Protein AF-A0A5D0VYV2-F1 (afdb_monomer)

Nearest PDB structures (foldseek):
  2p0w-assembly2_B  TM=6.248E-01  e=1.454E+00  Homo sapiens
  3key-assembly1_A  TM=3.396E-01  e=3.785E+00  Saccharomyces cerevisiae
  3k10-assembly1_A  TM=4.026E-01  e=8.058E+00  Saccharomyces cerevisiae

Foldseek 3Di:
DDDDDDDDDDDLDWDWDQDDDDWRWIWTQANVRQIFIQTQQLQDGFGWRQADPPPDPCPDPVVVVVVVCCVQPVPPDPRTDGDGFDDDLVRLQVVLPPPDPRRSVRVNVVCPDPVNVVVVVVVVVVVVVVQPWFKDWDWDDFFADAPLLVVLLVDADWAFLVVVVVCQVPPPQHDPLNVPQWCVVVCSPPNDDGDTDHSVVSNVVGDPLQQDWIKIKIAGHGDDHQDDWDADWAFDDPQLCVQDDPFDRNKTFGTADLWLGWTKIWTWDQDPVGIDIFIATAGNRNHGLDDDPPRTDRDPSRSVVSSSVVSRVQSVVLVVVVPPVPVCQLPQQPSRFWIKMFTASSPNPQWPCDDPNHSTIRGQKIWIWGWFAFLQLFTEIEGLDIDGSLVVVCVVVVDDPPNDPPRSVSDPCNVNSLLLVLLVVLLVCLVVVGFKYWYDALVSVCVVPPPVRDPVNRCVRVPVNLVSNCVVCVVVVWDKDKTWTWTQDFNWDWDQDPVRFIFIATNVRHTPDPGHPDPSSVSSVCSNDPSTDTHDITIMTGDDNVSSVCCVPNNYHSHD

Sequence (560 aa):
MNNLLDPFFPSTLPGVIQVSVPVPAIAFVLSSGRTFGLTIVRARNRLLKVSNLLKVNIESPETKSLIEWIEIYPEEDPRVQYLFCGYSLNTTDQFCVGLPESDSEELQVLLSTEDLTALFTELETYRGNARESTFRILEVPMKWRSRLTEWAQSFKDKCPEDQFRNRMLKQPGLRKEECLWHDLVRWAFYGRPPGPVDPSQLNSEFRLRHVIPRLYRLVGSVSPDPGVLWRCNRGLRRGERRNLPKIGEDSRVVLQHPSLGFSVVRFSKNDLLGSSCGWIAIDNKGRPLSPGADITDDTIQDAAVRVLSSINRVVRSWALYSDSAQWAEYTLADSDERQEHLLVLDDFPHRFENNPHYEVNNVLLHVRTSIQYSRDGLRCLLVDELQSDWLQKRSDWGQTFRDGSDQLRSMPWFSDWYELGLKVVLQLAAKSQVDAIAIANSEIQKARYGCHFTDGGREFYDKLLPRKLAKLVKPWGLPETSLILALNDKSPMVLRTEKGLYEVLGPKGEVFLEACSSLLDAKKAIAASDLMRDGPEVPAFSITKEFKDEVASTGLMLFG

Solvent-accessible surface area (backbone atoms only — not comparable to full-atom values): 31920 Å² total; per-residue (Å²): 133,89,81,82,88,80,86,84,76,85,78,81,64,58,46,81,44,79,47,81,72,93,50,73,28,42,35,39,38,44,73,87,63,51,48,38,43,44,42,67,44,91,89,55,85,41,49,45,46,43,49,77,68,71,89,66,70,77,86,43,79,63,50,63,50,46,56,59,42,51,75,74,47,66,89,77,47,96,56,53,52,89,51,88,49,72,92,47,86,79,26,56,58,63,69,35,61,91,49,59,68,74,58,29,54,53,49,51,55,62,66,67,32,69,69,56,52,50,50,54,50,53,51,50,51,51,49,58,63,64,53,69,78,40,45,40,78,41,77,48,92,75,55,72,33,48,67,64,58,56,50,54,72,68,47,79,70,72,37,49,51,70,57,50,49,54,51,58,79,63,39,84,87,57,50,69,62,66,47,68,57,25,51,60,50,50,40,72,76,73,68,59,80,92,63,61,45,45,43,72,57,47,70,76,68,67,52,58,58,46,66,53,66,44,37,29,33,57,40,96,62,62,72,100,68,74,75,78,61,39,82,46,85,38,73,64,50,76,60,31,55,68,53,42,71,98,56,36,88,84,21,26,35,44,30,29,28,63,42,42,41,28,26,26,29,40,37,32,35,78,54,100,91,44,79,46,72,42,17,31,20,20,37,62,76,27,36,57,72,44,91,66,95,69,45,66,23,94,38,68,64,56,11,44,52,51,33,43,53,51,50,39,55,52,51,45,56,47,50,65,68,72,61,60,71,91,56,53,50,70,38,77,86,56,82,84,50,62,39,46,32,42,34,23,28,53,58,33,89,70,79,45,84,76,44,98,83,45,80,43,33,29,50,57,33,40,40,32,34,30,66,44,35,20,46,87,35,45,41,24,36,31,38,68,42,79,49,36,64,64,60,52,53,39,66,78,65,70,57,51,101,78,61,81,55,67,76,72,74,63,47,80,52,76,93,46,48,66,59,52,50,50,54,50,49,53,52,49,39,37,72,68,68,43,43,27,44,30,42,49,32,42,67,59,47,33,70,74,48,45,91,75,53,49,73,67,50,36,50,41,40,64,46,49,48,54,55,52,47,52,62,69,40,47,90,75,66,47,51,82,45,73,40,40,33,33,22,43,73,44,69,61,45,79,44,76,45,97,87,66,27,26,32,34,23,39,72,85,70,46,82,72,43,79,70,22,86,37,70,67,55,44,54,31,52,45,26,56,32,91,59,28,40,88,41,69,74,24,54,25,34,50,52,54,69,67,56,27,53,46,44,70,71,67,30,45,62,66,68,123

pLDDT: mean 71.86, std 18.66, range [25.36, 97.5]

Structure (mmCIF, N/CA/C/O backbone):
data_AF-A0A5D0VYV2-F1
#
_entry.id   AF-A0A5D0VYV2-F1
#
loop_
_atom_site.group_PDB
_atom_site.id
_atom_site.type_symbol
_atom_site.label_atom_id
_atom_site.label_alt_id
_atom_site.label_comp_id
_atom_site.label_asym_id
_atom_site.label_entity_id
_atom_site.label_seq_id
_atom_site.pdbx_PDB_ins_code
_atom_site.Cartn_x
_atom_site.Cartn_y
_atom_site.Cartn_z
_atom_site.occupancy
_atom_site.B_iso_or_equiv
_atom_site.auth_seq_id
_atom_site.auth_comp_id
_atom_site.auth_asym_id
_atom_site.auth_atom_id
_atom_site.pdbx_PDB_model_num
ATOM 1 N N . MET A 1 1 ? 69.791 -22.211 1.589 1.00 31.53 1 MET A N 1
ATOM 2 C CA . MET A 1 1 ? 70.490 -23.023 0.571 1.00 31.53 1 MET A CA 1
ATOM 3 C C . MET A 1 1 ? 69.998 -24.451 0.705 1.00 31.53 1 MET A C 1
ATOM 5 O O . MET A 1 1 ? 70.159 -24.986 1.792 1.00 31.53 1 MET A O 1
ATOM 9 N N . ASN A 1 2 ? 69.456 -25.000 -0.392 1.00 28.66 2 ASN A N 1
ATOM 10 C CA . ASN A 1 2 ? 69.190 -26.425 -0.678 1.00 28.66 2 ASN A CA 1
ATOM 11 C C . ASN A 1 2 ? 68.074 -27.090 0.159 1.00 28.66 2 ASN A C 1
ATOM 13 O O . ASN A 1 2 ? 68.036 -26.912 1.365 1.00 28.66 2 ASN A O 1
ATOM 17 N N . ASN A 1 3 ? 67.146 -27.898 -0.361 1.00 30.12 3 ASN A N 1
ATOM 18 C CA . ASN A 1 3 ? 66.880 -28.463 -1.692 1.00 30.12 3 ASN A CA 1
ATOM 19 C C . ASN A 1 3 ? 65.413 -28.967 -1.670 1.00 30.12 3 ASN A C 1
ATOM 21 O O . ASN A 1 3 ? 64.975 -29.485 -0.651 1.00 30.12 3 ASN A O 1
ATOM 25 N N . LEU A 1 4 ? 64.598 -28.605 -2.665 1.00 28.80 4 LEU A N 1
ATOM 26 C CA . LEU A 1 4 ? 64.102 -29.470 -3.756 1.00 28.80 4 LEU A CA 1
ATOM 27 C C . LEU A 1 4 ? 62.985 -30.457 -3.365 1.00 28.80 4 LEU A C 1
ATOM 29 O O . LEU A 1 4 ? 63.236 -31.496 -2.773 1.00 28.80 4 LEU A O 1
ATOM 33 N N . LEU A 1 5 ? 61.770 -30.073 -3.776 1.00 30.36 5 LEU A N 1
ATOM 34 C CA . LEU A 1 5 ? 60.807 -30.841 -4.579 1.00 30.36 5 LEU A CA 1
ATOM 35 C C . LEU A 1 5 ? 60.793 -32.367 -4.398 1.00 30.36 5 LEU A C 1
ATOM 37 O O . LEU A 1 5 ? 61.654 -33.062 -4.932 1.00 30.36 5 LEU A O 1
ATOM 41 N N . ASP A 1 6 ? 59.696 -32.853 -3.818 1.00 25.36 6 ASP A N 1
ATOM 42 C CA . ASP A 1 6 ? 59.110 -34.151 -4.158 1.00 25.36 6 ASP A CA 1
ATOM 43 C C . ASP A 1 6 ? 57.705 -33.878 -4.746 1.00 25.36 6 ASP A C 1
ATOM 45 O O . ASP A 1 6 ? 56.951 -33.091 -4.156 1.00 25.36 6 ASP A O 1
ATOM 49 N N . PRO A 1 7 ? 57.350 -34.404 -5.934 1.00 32.38 7 PRO A N 1
ATOM 50 C CA . PRO A 1 7 ? 56.085 -34.112 -6.591 1.00 32.38 7 PRO A CA 1
ATOM 51 C C . PRO A 1 7 ? 54.990 -35.005 -5.998 1.00 32.38 7 PRO A C 1
ATOM 53 O O . PRO A 1 7 ? 55.045 -36.230 -6.099 1.00 32.38 7 PRO A O 1
ATOM 56 N N . PHE A 1 8 ? 53.970 -34.397 -5.392 1.00 29.67 8 PHE A N 1
ATOM 57 C CA . PHE A 1 8 ? 52.781 -35.121 -4.949 1.00 29.67 8 PHE A CA 1
ATOM 58 C C . PHE A 1 8 ? 52.079 -35.769 -6.153 1.00 29.67 8 PHE A C 1
ATOM 60 O O . PHE A 1 8 ? 51.610 -35.092 -7.067 1.00 29.67 8 PHE A O 1
ATOM 67 N N . PHE A 1 9 ? 52.012 -37.101 -6.141 1.00 28.08 9 PHE A N 1
ATOM 68 C CA . PHE A 1 9 ? 51.115 -37.881 -6.989 1.00 28.08 9 PHE A CA 1
ATOM 69 C C . PHE A 1 9 ? 49.644 -37.548 -6.657 1.00 28.08 9 PHE A C 1
ATOM 71 O O . PHE A 1 9 ? 49.323 -37.322 -5.488 1.00 28.08 9 PHE A O 1
ATOM 78 N N . PRO A 1 10 ? 48.728 -37.554 -7.644 1.00 34.84 10 PRO A N 1
ATOM 79 C CA . PRO A 1 10 ? 47.326 -37.210 -7.432 1.00 34.84 10 PRO A CA 1
ATOM 80 C C . PRO A 1 10 ? 46.596 -38.365 -6.735 1.00 34.84 10 PRO A C 1
ATOM 82 O O . PRO A 1 10 ? 46.502 -39.466 -7.282 1.00 34.84 10 PRO A O 1
ATOM 85 N N . SER A 1 11 ? 46.047 -38.134 -5.541 1.00 34.50 11 SER A N 1
ATOM 86 C CA . SER A 1 11 ? 45.147 -39.099 -4.909 1.00 34.50 11 SER A CA 1
ATOM 87 C C . SER A 1 11 ? 43.790 -39.074 -5.613 1.00 34.50 11 SER A C 1
ATOM 89 O O . SER A 1 11 ? 43.046 -38.104 -5.523 1.00 34.50 11 SER A O 1
ATOM 91 N N . THR A 1 12 ? 43.452 -40.172 -6.278 1.00 39.56 12 THR A N 1
ATOM 92 C CA . THR A 1 12 ? 42.123 -40.517 -6.808 1.00 39.56 12 THR A CA 1
ATOM 93 C C . THR A 1 12 ? 41.178 -41.039 -5.714 1.00 39.56 12 THR A C 1
ATOM 95 O O . THR A 1 12 ? 40.259 -41.799 -6.001 1.00 39.56 12 THR A O 1
ATOM 98 N N . LEU A 1 13 ? 41.421 -40.676 -4.451 1.00 43.75 13 LEU A N 1
ATOM 99 C CA . LEU A 1 13 ? 40.636 -41.151 -3.315 1.00 43.75 13 LEU A CA 1
ATOM 100 C C . LEU A 1 13 ? 39.403 -40.265 -3.100 1.00 43.75 13 LEU A C 1
ATOM 102 O O . LEU A 1 13 ? 39.507 -39.044 -3.252 1.00 43.75 13 LEU A O 1
ATOM 106 N N . PRO A 1 14 ? 38.257 -40.856 -2.724 1.00 46.97 14 PRO A N 1
ATOM 107 C CA . PRO A 1 14 ? 37.081 -40.092 -2.352 1.00 46.97 14 PRO A CA 1
ATOM 108 C C . PRO A 1 14 ? 37.373 -39.236 -1.124 1.00 46.97 14 PRO A C 1
ATOM 110 O O . PRO A 1 14 ? 38.057 -39.667 -0.192 1.00 46.97 14 PRO A O 1
ATOM 113 N N . GLY A 1 15 ? 36.875 -38.005 -1.126 1.00 52.53 15 GLY A N 1
ATOM 114 C CA . GLY A 1 15 ? 37.227 -37.049 -0.088 1.00 52.53 15 GLY A CA 1
ATOM 115 C C . GLY A 1 15 ? 36.347 -35.811 -0.071 1.00 52.53 15 GLY A C 1
ATOM 116 O O . GLY A 1 15 ? 35.758 -35.411 -1.079 1.00 52.53 15 GLY A O 1
ATOM 117 N N . VAL A 1 16 ? 36.276 -35.208 1.113 1.00 48.22 16 VAL A N 1
ATOM 118 C CA . VAL A 1 16 ? 35.660 -33.903 1.344 1.00 48.22 16 VAL A CA 1
ATOM 119 C C . VAL A 1 16 ? 36.715 -32.842 1.061 1.00 48.22 16 VAL A C 1
ATOM 121 O O . VAL A 1 16 ? 37.723 -32.762 1.759 1.00 48.22 16 VAL A O 1
ATOM 124 N N . ILE A 1 17 ? 36.492 -32.020 0.038 1.00 55.75 17 ILE A N 1
ATOM 125 C CA . ILE A 1 17 ? 37.336 -30.858 -0.229 1.00 55.75 17 ILE A CA 1
ATOM 126 C C . ILE A 1 17 ? 36.609 -29.641 0.331 1.00 55.75 17 ILE A C 1
ATOM 128 O O . ILE A 1 17 ? 35.606 -29.179 -0.223 1.00 55.75 17 ILE A O 1
ATOM 132 N N . GLN A 1 18 ? 37.114 -29.124 1.450 1.00 46.44 18 GLN A N 1
ATOM 133 C CA . GLN A 1 18 ? 36.664 -27.846 1.981 1.00 46.44 18 GLN A CA 1
ATOM 134 C C . GLN A 1 18 ? 37.231 -26.733 1.099 1.00 46.44 18 GLN A C 1
ATOM 136 O O . GLN A 1 18 ? 38.437 -26.485 1.088 1.00 46.44 18 GLN A O 1
ATOM 141 N N . VAL A 1 19 ? 36.363 -26.062 0.344 1.00 44.22 19 VAL A N 1
ATOM 142 C CA . VAL A 1 19 ? 36.760 -24.905 -0.458 1.00 44.22 19 VAL A CA 1
ATOM 143 C C . VAL A 1 19 ? 36.595 -23.677 0.430 1.00 44.22 19 VAL A C 1
ATOM 145 O O . VAL A 1 19 ? 35.484 -23.306 0.810 1.00 44.22 19 VAL A O 1
ATOM 148 N N . SER A 1 20 ? 37.707 -23.087 0.855 1.00 34.34 20 SER A N 1
ATOM 149 C CA . SER A 1 20 ? 37.692 -21.930 1.744 1.00 34.34 20 SER A CA 1
ATOM 150 C C . SER A 1 20 ? 37.256 -20.657 1.007 1.00 34.34 20 SER A C 1
ATOM 152 O O . SER A 1 20 ? 37.864 -20.286 0.012 1.00 34.34 20 SER A O 1
ATOM 154 N N . VAL A 1 21 ? 36.227 -20.008 1.578 1.00 34.28 21 VAL A N 1
ATOM 155 C CA . VAL A 1 21 ? 35.819 -18.579 1.537 1.00 34.28 21 VAL A CA 1
ATOM 156 C C . VAL A 1 21 ? 35.650 -17.943 0.133 1.00 34.28 21 VAL A C 1
ATOM 158 O O . VAL A 1 21 ? 36.576 -17.970 -0.673 1.00 34.28 21 VAL A O 1
ATOM 161 N N . PRO A 1 22 ? 34.488 -17.312 -0.171 1.00 35.62 22 PRO A N 1
ATOM 162 C CA . PRO A 1 22 ? 33.570 -16.660 0.778 1.00 35.62 22 PRO A CA 1
ATOM 163 C C . PRO A 1 22 ? 32.192 -17.296 0.956 1.00 35.62 22 PRO A C 1
ATOM 165 O O . PRO A 1 22 ? 31.414 -16.836 1.789 1.00 35.62 22 PRO A O 1
ATOM 168 N N . VAL A 1 23 ? 31.905 -18.413 0.293 1.00 45.53 23 VAL A N 1
ATOM 169 C CA . VAL A 1 23 ? 30.772 -19.270 0.661 1.00 45.53 23 VAL A CA 1
ATOM 170 C C . VAL A 1 23 ? 31.350 -20.584 1.176 1.00 45.53 23 VAL A C 1
ATOM 172 O O . VAL A 1 23 ? 32.212 -21.132 0.492 1.00 45.53 23 VAL A O 1
ATOM 175 N N . PRO A 1 24 ? 30.934 -21.106 2.349 1.00 49.31 24 PRO A N 1
ATOM 176 C CA . PRO A 1 24 ? 31.270 -22.470 2.725 1.00 49.31 24 PRO A CA 1
ATOM 177 C C . PRO A 1 24 ? 30.643 -23.392 1.682 1.00 49.31 24 PRO A C 1
ATOM 179 O O . PRO A 1 24 ? 29.439 -23.659 1.694 1.00 49.31 24 PRO A O 1
ATOM 182 N N . ALA A 1 25 ? 31.472 -23.782 0.721 1.00 52.91 25 ALA A N 1
ATOM 183 C CA . ALA A 1 25 ? 31.146 -24.753 -0.287 1.00 52.91 25 ALA A CA 1
ATOM 184 C C . ALA A 1 25 ? 31.952 -26.008 0.018 1.00 52.91 25 ALA A C 1
ATOM 186 O O . ALA A 1 25 ? 33.170 -25.961 0.208 1.00 52.91 25 ALA A O 1
ATOM 187 N N . ILE A 1 26 ? 31.254 -27.130 0.092 1.00 58.12 26 ILE A N 1
ATOM 188 C CA . ILE A 1 26 ? 31.878 -28.428 0.276 1.00 58.12 26 ILE A CA 1
ATOM 189 C C . ILE A 1 26 ? 31.728 -29.166 -1.037 1.00 58.12 26 ILE A C 1
ATOM 191 O O . ILE A 1 26 ? 30.613 -29.421 -1.494 1.00 58.12 26 ILE A O 1
ATOM 195 N N . ALA A 1 27 ? 32.862 -29.461 -1.661 1.00 64.31 27 ALA A N 1
ATOM 196 C CA . ALA A 1 27 ? 32.891 -30.328 -2.816 1.00 64.31 27 ALA A CA 1
ATOM 197 C C . ALA A 1 27 ? 33.151 -31.761 -2.346 1.00 64.31 27 ALA A C 1
ATOM 199 O O . ALA A 1 27 ? 34.124 -32.026 -1.641 1.00 64.31 27 ALA A O 1
AT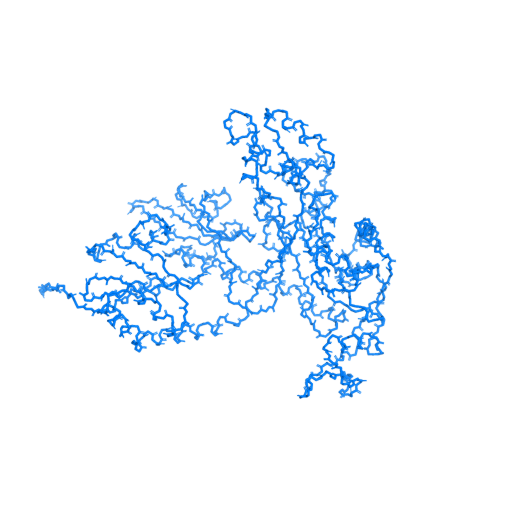OM 200 N N . PHE A 1 28 ? 32.289 -32.685 -2.749 1.00 69.06 28 PHE A N 1
ATOM 201 C CA . PHE A 1 28 ? 32.508 -34.115 -2.596 1.00 69.06 28 PHE A CA 1
ATOM 202 C C . PHE A 1 28 ? 33.021 -34.650 -3.919 1.00 69.06 28 PHE A C 1
ATOM 204 O O . PHE A 1 28 ? 32.398 -34.422 -4.957 1.00 69.06 28 PHE A O 1
ATOM 211 N N . VAL A 1 29 ? 34.141 -35.360 -3.890 1.00 72.25 29 VAL A N 1
ATOM 212 C CA . VAL A 1 29 ? 34.603 -36.150 -5.032 1.00 72.25 29 VAL A CA 1
ATOM 213 C C . VAL A 1 29 ? 34.360 -37.606 -4.675 1.00 72.25 29 VAL A C 1
ATOM 215 O O . VAL A 1 29 ? 34.912 -38.092 -3.692 1.00 72.25 29 VAL A O 1
ATOM 218 N N . LEU A 1 30 ? 33.497 -38.273 -5.436 1.00 75.62 30 LEU A N 1
ATOM 219 C CA . LEU A 1 30 ? 33.227 -39.699 -5.278 1.00 75.62 30 LEU A CA 1
ATOM 220 C C . LEU A 1 30 ? 34.307 -40.528 -5.975 1.00 75.62 30 LEU A C 1
ATOM 222 O O . LEU A 1 30 ? 34.957 -40.054 -6.913 1.00 75.62 30 LEU A O 1
ATOM 226 N N . SER A 1 31 ? 34.446 -41.795 -5.587 1.00 77.12 31 SER A N 1
ATOM 227 C CA . SER A 1 31 ? 35.383 -42.744 -6.205 1.00 77.12 31 SER A CA 1
ATOM 228 C C . SER A 1 31 ? 35.122 -42.933 -7.705 1.00 77.12 31 SER A C 1
ATOM 230 O O . SER A 1 31 ? 36.032 -43.236 -8.476 1.00 77.12 31 SER A O 1
ATOM 232 N N . SER A 1 32 ? 33.884 -42.700 -8.149 1.00 73.12 32 SER A N 1
ATOM 233 C CA . SER A 1 32 ? 33.488 -42.716 -9.563 1.00 73.12 32 SER A CA 1
ATOM 234 C C . SER A 1 32 ? 34.055 -41.547 -10.387 1.00 73.12 32 SER A C 1
ATOM 236 O O . SER A 1 32 ? 33.922 -41.529 -11.613 1.00 73.12 32 SER A O 1
ATOM 238 N N . GLY A 1 33 ? 34.665 -40.553 -9.735 1.00 68.50 33 GLY A N 1
ATOM 239 C CA . GLY A 1 33 ? 35.108 -39.298 -10.339 1.00 68.50 33 GLY A CA 1
ATOM 240 C C . GLY A 1 33 ? 33.989 -38.268 -10.516 1.00 68.50 33 GLY A C 1
ATOM 241 O O . GLY A 1 33 ? 34.235 -37.200 -11.078 1.00 68.50 33 GLY A O 1
ATOM 242 N N . ARG A 1 34 ? 32.762 -38.559 -10.055 1.00 71.69 34 ARG A N 1
ATOM 243 C CA . ARG A 1 34 ? 31.683 -37.565 -9.991 1.00 71.69 34 ARG A CA 1
ATOM 244 C C . ARG A 1 34 ? 31.945 -36.586 -8.855 1.00 71.69 34 ARG A C 1
ATOM 246 O O . ARG A 1 34 ? 32.340 -36.980 -7.761 1.00 71.69 34 ARG A O 1
ATOM 253 N N . THR A 1 35 ? 31.685 -35.313 -9.120 1.00 60.66 35 THR A N 1
ATOM 254 C CA . THR A 1 35 ? 31.836 -34.243 -8.139 1.00 60.66 35 THR A CA 1
ATOM 255 C C . THR A 1 35 ? 30.479 -33.661 -7.765 1.00 60.66 35 THR A C 1
ATOM 257 O O . THR A 1 35 ? 29.608 -33.483 -8.613 1.00 60.66 35 THR A O 1
ATOM 260 N N . PHE A 1 36 ? 30.286 -33.367 -6.484 1.00 64.25 36 PHE A N 1
ATOM 261 C CA . PHE A 1 36 ? 29.067 -32.763 -5.952 1.00 64.25 36 PHE A CA 1
ATOM 262 C C . PHE A 1 36 ? 29.440 -31.503 -5.194 1.00 64.25 36 PHE A C 1
ATOM 264 O O . PHE A 1 36 ? 30.346 -31.538 -4.375 1.00 64.25 36 PHE A O 1
ATOM 271 N N . GLY A 1 37 ? 28.749 -30.396 -5.457 1.00 61.75 37 GLY A N 1
ATOM 272 C CA . GLY A 1 37 ? 28.964 -29.141 -4.746 1.00 61.75 37 GLY A CA 1
ATOM 273 C C . GLY A 1 37 ? 27.807 -28.852 -3.801 1.00 61.75 37 GLY A C 1
ATOM 274 O O . GLY A 1 37 ? 26.695 -28.564 -4.240 1.00 61.75 37 GLY A O 1
ATOM 275 N N . LEU A 1 38 ? 28.064 -28.868 -2.500 1.00 59.09 38 LEU A N 1
ATOM 276 C CA . LEU A 1 38 ? 27.168 -28.273 -1.521 1.00 59.09 38 LEU A CA 1
ATOM 277 C C . LEU A 1 38 ? 27.563 -26.811 -1.363 1.00 59.09 38 LEU A C 1
ATOM 279 O O . LEU A 1 38 ? 28.637 -26.533 -0.853 1.00 59.09 38 LEU A O 1
ATOM 283 N N . THR A 1 39 ? 26.715 -25.879 -1.790 1.00 52.16 39 THR A N 1
ATOM 284 C CA . THR A 1 39 ? 26.928 -24.443 -1.562 1.00 52.16 39 THR A CA 1
ATOM 285 C C . THR A 1 39 ? 25.761 -23.859 -0.780 1.00 52.16 39 THR A C 1
ATOM 287 O O . THR A 1 39 ? 24.607 -24.239 -0.986 1.00 52.16 39 THR A O 1
ATOM 290 N N . ILE A 1 40 ? 26.043 -22.937 0.137 1.00 49.78 40 ILE A N 1
ATOM 291 C CA . ILE A 1 40 ? 25.017 -22.266 0.937 1.00 49.78 40 ILE A CA 1
ATOM 292 C C . ILE A 1 40 ? 24.760 -20.886 0.338 1.00 49.78 40 ILE A C 1
ATOM 294 O O . ILE A 1 40 ? 25.398 -19.895 0.687 1.00 49.78 40 ILE A O 1
ATOM 298 N N . VAL A 1 41 ? 23.771 -20.792 -0.551 1.00 45.91 41 VAL A N 1
ATOM 299 C CA . VAL A 1 41 ? 23.314 -19.490 -1.053 1.00 45.91 41 VAL A CA 1
ATOM 300 C C . VAL A 1 41 ? 22.321 -18.898 -0.052 1.00 45.91 41 VAL A C 1
ATOM 302 O O . VAL A 1 41 ? 21.156 -19.291 -0.011 1.00 45.91 41 VAL A O 1
ATOM 305 N N . ARG A 1 42 ? 22.771 -17.917 0.745 1.00 46.47 42 ARG A N 1
ATOM 306 C CA . ARG A 1 42 ? 21.977 -17.267 1.814 1.00 46.47 42 ARG A CA 1
ATOM 307 C C . ARG A 1 42 ? 20.621 -16.695 1.369 1.00 46.47 42 ARG A C 1
ATOM 309 O O . ARG A 1 42 ? 19.758 -16.509 2.215 1.00 46.47 42 ARG A O 1
ATOM 316 N N . ALA A 1 43 ? 20.412 -16.440 0.075 1.00 39.03 43 ALA A N 1
ATOM 317 C CA . ALA A 1 43 ? 19.147 -15.916 -0.450 1.00 39.03 43 ALA A CA 1
ATOM 318 C C . ALA A 1 43 ? 18.125 -17.004 -0.827 1.00 39.03 43 ALA A C 1
ATOM 320 O O . ALA A 1 43 ? 16.930 -16.734 -0.862 1.00 39.03 43 ALA A O 1
ATOM 321 N N . ARG A 1 44 ? 18.572 -18.229 -1.128 1.00 36.94 44 ARG A N 1
ATOM 322 C CA . ARG A 1 44 ? 17.729 -19.404 -1.392 1.00 36.94 44 ARG A CA 1
ATOM 323 C C . ARG A 1 44 ? 18.580 -20.638 -1.141 1.00 36.94 44 ARG A C 1
ATOM 325 O O . ARG A 1 44 ? 19.346 -21.038 -2.006 1.00 36.94 44 ARG A O 1
ATOM 332 N N . ASN A 1 45 ? 18.417 -21.211 0.040 1.00 43.12 45 ASN A N 1
ATOM 333 C CA . ASN A 1 45 ? 18.704 -22.599 0.393 1.00 43.12 45 ASN A CA 1
ATOM 334 C C . ASN A 1 45 ? 18.630 -23.556 -0.827 1.00 43.12 45 ASN A C 1
ATOM 336 O O . ASN A 1 45 ? 17.537 -23.983 -1.201 1.00 43.12 45 ASN A O 1
ATOM 340 N N . ARG A 1 46 ? 19.763 -23.846 -1.482 1.00 42.12 46 ARG A N 1
ATOM 341 C CA . ARG A 1 46 ? 19.853 -24.664 -2.706 1.00 42.12 46 ARG A CA 1
ATOM 342 C C . ARG A 1 46 ? 20.989 -25.673 -2.557 1.00 42.12 46 ARG A C 1
ATOM 344 O O . ARG A 1 46 ? 22.128 -25.260 -2.389 1.00 42.12 46 ARG A O 1
ATOM 351 N N . LEU A 1 47 ? 20.696 -26.967 -2.681 1.00 39.91 47 LEU A N 1
ATOM 352 C CA . LEU A 1 47 ? 21.712 -27.944 -3.080 1.00 39.91 47 LEU A CA 1
ATOM 353 C C . LEU A 1 47 ? 21.925 -27.831 -4.593 1.00 39.91 47 LEU A C 1
ATOM 355 O O . LEU A 1 47 ? 20.969 -27.631 -5.343 1.00 39.91 47 LEU A O 1
ATOM 359 N N . LEU A 1 48 ? 23.171 -27.946 -5.045 1.00 42.91 48 LEU A N 1
ATOM 360 C CA . LEU A 1 48 ? 23.531 -27.859 -6.456 1.00 42.91 48 LEU A CA 1
ATOM 361 C C . LEU A 1 48 ? 24.090 -29.216 -6.896 1.00 42.91 48 LEU A C 1
ATOM 363 O O . LEU A 1 48 ? 25.192 -29.611 -6.526 1.00 42.91 48 LEU A O 1
ATOM 367 N N . LYS A 1 49 ? 23.314 -29.964 -7.686 1.00 44.66 49 LYS A N 1
ATOM 368 C CA . LYS A 1 49 ? 23.789 -31.202 -8.312 1.00 44.66 49 LYS A CA 1
ATOM 369 C C . LYS A 1 49 ? 24.529 -30.843 -9.600 1.00 44.66 49 LYS A C 1
ATOM 371 O O . LYS A 1 49 ? 23.917 -30.597 -10.631 1.00 44.66 49 LYS A O 1
ATOM 376 N N . VAL A 1 50 ? 25.856 -30.804 -9.562 1.00 47.03 50 VAL A N 1
ATOM 377 C CA . VAL A 1 50 ? 26.659 -30.634 -10.783 1.00 47.03 50 VAL A CA 1
ATOM 378 C C . VAL A 1 50 ? 26.981 -32.016 -11.343 1.00 47.03 50 VAL A C 1
ATOM 380 O O . VAL A 1 50 ? 27.993 -32.622 -11.024 1.00 47.03 50 VAL A O 1
ATOM 383 N N . SER A 1 51 ? 26.089 -32.564 -12.162 1.00 43.81 51 SER A N 1
ATOM 384 C CA . SER A 1 51 ? 26.370 -33.801 -12.896 1.00 43.81 51 SER A CA 1
ATOM 385 C C . SER A 1 51 ? 27.345 -33.537 -14.054 1.00 43.81 51 SER A C 1
ATOM 387 O O . SER A 1 51 ? 27.189 -32.567 -14.776 1.00 43.81 51 SER A O 1
ATOM 389 N N . ASN A 1 52 ? 28.319 -34.424 -14.278 1.00 44.44 52 ASN A N 1
ATOM 390 C CA . ASN A 1 52 ? 29.226 -34.416 -15.441 1.00 44.44 52 ASN A CA 1
ATOM 391 C C . ASN A 1 52 ? 30.166 -33.202 -15.599 1.00 44.44 52 ASN A C 1
ATOM 393 O O . ASN A 1 52 ? 30.305 -32.653 -16.696 1.00 44.44 52 ASN A O 1
ATOM 397 N N . LEU A 1 53 ? 30.945 -32.874 -14.564 1.00 42.47 53 LEU A N 1
ATOM 398 C CA . LEU A 1 53 ? 32.248 -32.253 -14.817 1.00 42.47 53 LEU A CA 1
ATOM 399 C C . LEU A 1 53 ? 33.173 -33.307 -15.442 1.00 42.47 53 LEU A C 1
ATOM 401 O O . LEU A 1 53 ? 33.774 -34.123 -14.751 1.00 42.47 53 LEU A O 1
ATOM 405 N N . LEU A 1 54 ? 33.243 -33.329 -16.776 1.00 39.59 54 LEU A N 1
ATOM 406 C CA . LEU A 1 54 ? 34.280 -34.047 -17.525 1.00 39.59 54 LEU A CA 1
ATOM 407 C C . LEU A 1 54 ? 35.643 -33.715 -16.920 1.00 39.59 54 LEU A C 1
ATOM 409 O O . LEU A 1 54 ? 36.052 -32.582 -17.113 1.00 39.59 54 LEU A O 1
ATOM 413 N N . LYS A 1 55 ? 36.308 -34.665 -16.233 1.00 40.56 55 LYS A N 1
ATOM 414 C CA . LYS A 1 55 ? 37.714 -34.618 -15.760 1.00 40.56 55 LYS A CA 1
ATOM 415 C C . LYS A 1 55 ? 38.337 -33.209 -15.808 1.00 40.56 55 LYS A C 1
ATOM 417 O O . LYS A 1 55 ? 39.282 -32.977 -16.560 1.00 40.56 55 LYS A O 1
ATOM 422 N N . VAL A 1 56 ? 37.784 -32.250 -15.063 1.00 38.19 56 VAL A N 1
ATOM 423 C CA . VAL A 1 56 ? 38.360 -30.905 -15.016 1.00 38.19 56 VAL A CA 1
ATOM 424 C C . VAL A 1 56 ? 39.412 -30.962 -13.931 1.00 38.19 56 VAL A C 1
ATOM 426 O O . VAL A 1 56 ? 39.112 -31.295 -12.786 1.00 38.19 56 VAL A O 1
ATOM 429 N N . ASN A 1 57 ? 40.658 -30.705 -14.313 1.00 39.22 57 ASN A N 1
ATOM 430 C CA . ASN A 1 57 ? 41.753 -30.612 -13.367 1.00 39.22 57 ASN A CA 1
ATOM 431 C C . ASN A 1 57 ? 41.473 -29.404 -12.455 1.00 39.22 57 ASN A C 1
ATOM 433 O O . ASN A 1 57 ? 41.422 -28.268 -12.930 1.00 39.22 57 ASN A O 1
ATOM 437 N N . ILE A 1 58 ? 41.206 -29.664 -11.173 1.00 40.09 58 ILE A N 1
ATOM 438 C CA . ILE A 1 58 ? 40.575 -28.717 -10.233 1.00 40.09 58 ILE A CA 1
ATOM 439 C C . ILE A 1 58 ? 41.436 -27.456 -10.008 1.00 40.09 58 ILE A C 1
ATOM 441 O O . ILE A 1 58 ? 40.904 -26.402 -9.666 1.00 40.09 58 ILE A O 1
ATOM 445 N N . GLU A 1 59 ? 42.734 -27.514 -10.307 1.00 40.69 59 GLU A N 1
ATOM 446 C CA . GLU A 1 59 ? 43.690 -26.419 -10.093 1.00 40.69 59 GLU A CA 1
ATOM 447 C C . GLU A 1 59 ? 43.729 -25.343 -11.196 1.00 40.69 59 GLU A C 1
ATOM 449 O O . GLU A 1 59 ? 44.533 -24.413 -11.117 1.00 40.69 59 GLU A O 1
ATOM 454 N N . SER A 1 60 ? 42.886 -25.413 -12.234 1.00 38.84 60 SER A N 1
ATOM 455 C CA . SER A 1 60 ? 42.896 -24.366 -13.264 1.00 38.84 60 SER A CA 1
ATOM 456 C C . SER A 1 60 ? 42.247 -23.050 -12.768 1.00 38.84 60 SER A C 1
ATOM 458 O O . SER A 1 60 ? 41.224 -23.081 -12.077 1.00 38.84 60 SER A O 1
ATOM 460 N N . PRO A 1 61 ? 42.751 -21.869 -13.179 1.00 37.06 61 PRO A N 1
ATOM 461 C CA . PRO A 1 61 ? 42.065 -20.580 -13.004 1.00 37.06 61 PRO A CA 1
ATOM 462 C C . PRO A 1 61 ? 40.634 -20.561 -13.575 1.00 37.06 61 PRO A C 1
ATOM 464 O O . PRO A 1 61 ? 39.813 -19.729 -13.187 1.00 37.06 61 PRO A O 1
ATOM 467 N N . GLU A 1 62 ? 40.323 -21.499 -14.472 1.00 40.06 62 GLU A N 1
ATOM 468 C CA . GLU A 1 62 ? 39.014 -21.682 -15.096 1.00 40.06 62 GLU A CA 1
ATOM 469 C C . GLU A 1 62 ? 37.985 -22.283 -14.120 1.00 40.06 62 GLU A C 1
ATOM 471 O O . GLU A 1 62 ? 36.786 -22.115 -14.307 1.00 40.06 62 GLU A O 1
ATOM 476 N N . THR A 1 63 ? 38.409 -22.916 -13.021 1.00 41.25 63 THR A N 1
ATOM 477 C CA . THR A 1 63 ? 37.492 -23.425 -11.984 1.00 41.25 63 THR A CA 1
ATOM 478 C C . THR A 1 63 ? 36.882 -22.279 -11.165 1.00 41.25 63 THR A C 1
ATOM 480 O O . THR A 1 63 ? 35.699 -22.314 -10.819 1.00 41.25 63 THR A O 1
ATOM 483 N N . LYS A 1 64 ? 37.664 -21.219 -10.901 1.00 41.41 64 LYS A N 1
ATOM 484 C CA . LYS A 1 64 ? 37.192 -19.998 -10.224 1.00 41.41 64 LYS A CA 1
ATOM 485 C C . LYS A 1 64 ? 36.207 -19.233 -11.115 1.00 41.41 64 LYS A C 1
ATOM 487 O O . LYS A 1 64 ? 35.167 -18.788 -10.639 1.00 41.41 64 LYS A O 1
ATOM 492 N N . SER A 1 65 ? 36.482 -19.189 -12.422 1.00 47.75 65 SER A N 1
ATOM 493 C CA . SER A 1 65 ? 35.556 -18.616 -13.400 1.00 47.75 65 SER A CA 1
ATOM 494 C C . SER A 1 65 ? 34.307 -19.476 -13.606 1.00 47.75 65 SER A C 1
ATOM 496 O O . SER A 1 65 ? 33.249 -18.913 -13.842 1.00 47.75 65 SER A O 1
ATOM 498 N N . LEU A 1 66 ? 34.382 -20.804 -13.462 1.00 41.56 66 LEU A N 1
ATOM 499 C CA . LEU A 1 66 ? 33.233 -21.705 -13.570 1.00 41.56 66 LEU A CA 1
ATOM 500 C C . LEU A 1 66 ? 32.241 -21.529 -12.413 1.00 41.56 66 LEU A C 1
ATOM 502 O O . LEU A 1 66 ? 31.042 -21.497 -12.661 1.00 41.56 66 LEU A O 1
ATOM 506 N N . ILE A 1 67 ? 32.710 -21.387 -11.168 1.00 47.25 67 ILE A N 1
ATOM 507 C CA . ILE A 1 67 ? 31.826 -21.117 -10.018 1.00 47.25 67 ILE A CA 1
ATOM 508 C C . ILE A 1 67 ? 31.174 -19.739 -10.171 1.00 47.25 67 ILE A C 1
ATOM 510 O O . ILE A 1 67 ? 29.951 -19.634 -10.097 1.00 47.25 67 ILE A O 1
ATOM 514 N N . GLU A 1 68 ? 31.960 -18.707 -10.497 1.00 48.44 68 GLU A N 1
ATOM 515 C CA . GLU A 1 68 ? 31.431 -17.372 -10.807 1.00 48.44 68 GLU A CA 1
ATOM 516 C C . GLU A 1 68 ? 30.445 -17.407 -11.990 1.00 48.44 68 GLU A C 1
ATOM 518 O O . GLU A 1 68 ? 29.429 -16.716 -11.986 1.00 48.44 68 GLU A O 1
ATOM 523 N N . TRP A 1 69 ? 30.694 -18.238 -13.003 1.00 46.19 69 TRP A N 1
ATOM 524 C CA . TRP A 1 69 ? 29.829 -18.384 -14.172 1.00 46.19 69 TRP A CA 1
ATOM 525 C C . TRP A 1 69 ? 28.535 -19.144 -13.853 1.00 46.19 69 TRP A C 1
ATOM 527 O O . TRP A 1 69 ? 27.473 -18.690 -14.269 1.00 46.19 69 TRP A O 1
ATOM 537 N N . ILE A 1 70 ? 28.582 -20.226 -13.065 1.00 44.69 70 ILE A N 1
ATOM 538 C CA . ILE A 1 70 ? 27.406 -20.982 -12.584 1.00 44.69 70 ILE A CA 1
ATOM 539 C C . ILE A 1 70 ? 26.500 -20.091 -11.720 1.00 44.69 70 ILE A C 1
ATOM 541 O O . ILE A 1 70 ? 25.273 -20.206 -11.774 1.00 44.69 70 ILE A O 1
ATOM 545 N N . GLU A 1 71 ? 27.082 -19.167 -10.955 1.00 45.91 71 GLU A N 1
ATOM 546 C CA . GLU A 1 71 ? 26.337 -18.177 -10.173 1.00 45.91 71 GLU A CA 1
ATOM 547 C C . GLU A 1 71 ? 25.657 -17.110 -11.046 1.00 45.91 71 GLU A C 1
ATOM 549 O O . GLU A 1 71 ? 24.590 -16.601 -10.688 1.00 45.91 71 GLU A O 1
ATOM 554 N N . ILE A 1 72 ? 26.230 -16.793 -12.213 1.00 40.66 72 ILE A N 1
ATOM 555 C CA . ILE A 1 72 ? 25.716 -15.769 -13.131 1.00 40.66 72 ILE A CA 1
ATOM 556 C C . ILE A 1 72 ? 24.766 -16.364 -14.196 1.00 40.66 72 ILE A C 1
ATOM 558 O O . ILE A 1 72 ? 23.788 -15.708 -14.564 1.00 40.66 72 ILE A O 1
ATOM 562 N N . TYR A 1 73 ? 24.976 -17.588 -14.684 1.00 44.34 73 TYR A N 1
ATOM 563 C CA . TYR A 1 73 ? 24.261 -18.175 -15.833 1.00 44.34 73 TYR A CA 1
ATOM 564 C C . TYR A 1 73 ? 23.774 -19.611 -15.579 1.00 44.34 73 TYR A C 1
ATOM 566 O O . TYR A 1 73 ? 24.150 -20.527 -16.307 1.00 44.34 73 TYR A O 1
ATOM 574 N N . PRO A 1 74 ? 22.905 -19.845 -14.579 1.00 45.25 74 PRO A N 1
ATOM 575 C CA . PRO A 1 74 ? 22.535 -21.208 -14.229 1.00 45.25 74 PRO A CA 1
ATOM 576 C C . PRO A 1 74 ? 21.800 -21.963 -15.355 1.00 45.25 74 PRO A C 1
ATOM 578 O O . PRO A 1 74 ? 21.914 -23.168 -15.466 1.00 45.25 74 PRO A O 1
ATOM 581 N N . GLU A 1 75 ? 21.070 -21.296 -16.247 1.00 39.25 75 GLU A N 1
ATOM 582 C CA . GLU A 1 75 ? 20.234 -21.996 -17.241 1.00 39.25 75 GLU A CA 1
ATOM 583 C C . GLU A 1 75 ? 20.925 -22.259 -18.593 1.00 39.25 75 GLU A C 1
ATOM 585 O O . GLU A 1 75 ? 20.298 -22.802 -19.499 1.00 39.25 75 GLU A O 1
ATOM 590 N N . GLU A 1 76 ? 22.204 -21.897 -18.754 1.00 41.88 76 GLU A N 1
ATOM 591 C CA . GLU A 1 76 ? 22.863 -21.874 -20.073 1.00 41.88 76 GLU A CA 1
ATOM 592 C C . GLU A 1 76 ? 23.832 -23.048 -20.343 1.00 41.88 76 GLU A C 1
ATOM 594 O O . GLU A 1 76 ? 24.352 -23.141 -21.455 1.00 41.88 76 GLU A O 1
ATOM 599 N N . ASP A 1 77 ? 24.042 -23.986 -19.401 1.00 48.28 77 ASP A N 1
ATOM 600 C CA . ASP A 1 77 ? 24.848 -25.201 -19.641 1.00 48.28 77 ASP A CA 1
ATOM 601 C C . ASP A 1 77 ? 24.010 -26.496 -19.554 1.00 48.28 77 ASP A C 1
ATOM 603 O O . ASP A 1 77 ? 23.585 -26.884 -18.462 1.00 48.28 77 ASP A O 1
ATOM 607 N N . PRO A 1 78 ? 23.819 -27.237 -20.665 1.00 43.69 78 PRO A N 1
ATOM 608 C CA . PRO A 1 78 ? 23.065 -28.494 -20.678 1.00 43.69 78 PRO A CA 1
ATOM 609 C C . PRO A 1 78 ? 23.712 -29.629 -19.863 1.00 43.69 78 PRO A C 1
ATOM 611 O O . PRO A 1 78 ? 23.110 -30.693 -19.717 1.00 43.69 78 PRO A O 1
ATOM 614 N N . ARG A 1 79 ? 24.930 -29.441 -19.337 1.00 44.25 79 ARG A N 1
ATOM 615 C CA . ARG A 1 79 ? 25.617 -30.403 -18.463 1.00 44.25 79 ARG A CA 1
ATOM 616 C C . ARG A 1 79 ? 25.194 -30.270 -16.996 1.00 44.25 79 ARG A C 1
ATOM 618 O O . ARG A 1 79 ? 25.317 -31.239 -16.256 1.00 44.25 79 ARG A O 1
ATOM 625 N N . VAL A 1 80 ? 24.648 -29.129 -16.570 1.00 44.91 80 VAL A N 1
ATOM 626 C CA . VAL A 1 80 ? 24.290 -28.877 -15.164 1.00 44.91 80 VAL A CA 1
ATOM 627 C C . VAL A 1 80 ? 22.796 -29.141 -14.939 1.00 44.91 80 VAL A C 1
ATOM 629 O O . VAL A 1 80 ? 21.944 -28.453 -15.494 1.00 44.91 80 VAL A O 1
ATOM 632 N N . GLN A 1 81 ? 22.455 -30.139 -14.114 1.00 43.53 81 GLN A N 1
ATOM 633 C CA . GLN A 1 81 ? 21.065 -30.425 -13.738 1.00 43.53 81 GLN A CA 1
ATOM 634 C C . GLN A 1 81 ? 20.722 -29.840 -12.366 1.00 43.53 81 GLN A C 1
ATOM 636 O O . GLN A 1 81 ? 21.224 -30.273 -11.334 1.00 43.53 81 GLN A O 1
ATOM 641 N N . TYR A 1 82 ? 19.786 -28.894 -12.337 1.00 44.84 82 TYR A N 1
ATOM 642 C CA . TYR A 1 82 ? 19.297 -28.301 -11.094 1.00 44.84 82 TYR A CA 1
ATOM 643 C C . TYR A 1 82 ? 18.258 -29.211 -10.439 1.00 44.84 82 TYR A C 1
ATOM 645 O O . TYR A 1 82 ? 17.198 -29.455 -11.012 1.00 44.84 82 TYR A O 1
ATOM 653 N N . LEU A 1 83 ? 18.529 -29.670 -9.214 1.00 39.62 83 LEU A N 1
ATOM 654 C CA . LEU A 1 83 ? 17.541 -30.354 -8.381 1.00 39.62 83 LEU A CA 1
ATOM 655 C C . LEU A 1 83 ? 17.416 -29.658 -7.027 1.00 39.62 83 LEU A C 1
ATOM 657 O O . LEU A 1 83 ? 18.406 -29.401 -6.349 1.00 39.62 83 LEU A O 1
ATOM 661 N N . PHE A 1 84 ? 16.177 -29.345 -6.654 1.00 35.69 84 PHE A N 1
ATOM 662 C CA . PHE A 1 84 ? 15.833 -28.768 -5.362 1.00 35.69 84 PHE A CA 1
ATOM 663 C C . PHE A 1 84 ? 15.513 -29.883 -4.369 1.00 35.69 84 PHE A C 1
ATOM 665 O O . PHE A 1 84 ? 14.645 -30.712 -4.632 1.00 35.69 84 PHE A O 1
ATOM 672 N N . CYS A 1 85 ? 16.145 -29.855 -3.205 1.00 40.53 85 CYS A N 1
ATOM 673 C CA . CYS A 1 85 ? 15.778 -30.685 -2.065 1.00 40.53 85 CYS A CA 1
ATOM 674 C C . CYS A 1 85 ? 15.921 -29.834 -0.798 1.00 40.53 85 CYS A C 1
ATOM 676 O O . CYS A 1 85 ? 16.870 -29.058 -0.670 1.00 40.53 85 CYS A O 1
ATOM 678 N N . GLY A 1 86 ? 14.930 -29.905 0.095 1.00 35.78 86 GLY A N 1
ATOM 679 C CA . GLY A 1 86 ? 14.924 -29.161 1.360 1.00 35.78 86 GLY A CA 1
ATOM 680 C C . GLY A 1 86 ? 16.024 -29.622 2.326 1.00 35.78 86 GLY A C 1
ATOM 681 O O . GLY A 1 86 ? 16.927 -30.355 1.933 1.00 35.78 86 GLY A O 1
ATOM 682 N N . TYR A 1 87 ? 15.942 -29.221 3.599 1.00 47.31 87 TYR A N 1
ATOM 683 C CA . TYR A 1 87 ? 16.933 -29.569 4.630 1.00 47.31 87 TYR A CA 1
ATOM 684 C C . TYR A 1 87 ? 16.322 -30.350 5.797 1.00 47.31 87 TYR A C 1
ATOM 686 O O . TYR A 1 87 ? 15.914 -29.777 6.804 1.00 47.31 87 TYR A O 1
ATOM 694 N N . SER A 1 88 ? 16.303 -31.667 5.679 1.00 51.97 88 SER A N 1
ATOM 695 C CA . SER A 1 88 ? 16.315 -32.599 6.799 1.00 51.97 88 SER A CA 1
ATOM 696 C C . SER A 1 88 ? 17.190 -33.792 6.408 1.00 51.97 88 SER A C 1
ATOM 698 O O . SER A 1 88 ? 17.459 -34.002 5.230 1.00 51.97 88 SER A O 1
ATOM 700 N N . LEU A 1 89 ? 17.615 -34.616 7.363 1.00 48.78 89 LEU A N 1
ATOM 701 C CA . LEU A 1 89 ? 18.206 -35.923 7.031 1.00 48.78 89 LEU A CA 1
ATOM 702 C C . LEU A 1 89 ? 17.276 -36.766 6.121 1.00 48.78 89 LEU A C 1
ATOM 704 O O . LEU A 1 89 ? 17.745 -37.608 5.369 1.00 48.78 89 LEU A O 1
ATOM 708 N N . ASN A 1 90 ? 15.964 -36.481 6.096 1.00 48.91 90 ASN A N 1
ATOM 709 C CA . ASN A 1 90 ? 15.026 -37.093 5.144 1.00 48.91 90 ASN A CA 1
ATOM 710 C C . ASN A 1 90 ? 15.120 -36.528 3.709 1.00 48.91 90 ASN A C 1
ATOM 712 O O . ASN A 1 90 ? 14.576 -37.130 2.786 1.00 48.91 90 ASN A O 1
ATOM 716 N N . THR A 1 91 ? 15.739 -35.365 3.477 1.00 54.97 91 THR A N 1
ATOM 717 C CA . THR A 1 91 ? 15.901 -34.783 2.129 1.00 54.97 91 THR A CA 1
ATOM 718 C C . THR A 1 91 ? 17.262 -35.069 1.504 1.00 54.97 91 THR A C 1
ATOM 720 O O . THR A 1 91 ? 17.391 -34.935 0.288 1.00 54.97 91 THR A O 1
ATOM 723 N N . THR A 1 92 ? 18.259 -35.517 2.273 1.00 56.00 92 THR A N 1
ATOM 724 C CA . THR A 1 92 ? 19.519 -36.051 1.724 1.00 56.00 92 THR A CA 1
ATOM 725 C C . THR A 1 92 ? 19.289 -37.329 0.917 1.00 56.00 92 THR A C 1
ATOM 727 O O . THR A 1 92 ? 19.919 -37.512 -0.125 1.00 56.00 92 THR A O 1
ATOM 730 N N . ASP A 1 93 ? 18.298 -38.141 1.294 1.00 60.38 93 ASP A N 1
ATOM 731 C CA . ASP A 1 93 ? 17.887 -39.311 0.510 1.00 60.38 93 ASP A CA 1
ATOM 732 C C . ASP A 1 93 ? 17.354 -38.918 -0.872 1.00 60.38 93 ASP A C 1
ATOM 734 O O . ASP A 1 93 ? 17.683 -39.557 -1.868 1.00 60.38 93 ASP A O 1
ATOM 738 N N . GLN A 1 94 ? 16.617 -37.803 -0.972 1.00 59.22 94 GLN A N 1
ATOM 739 C CA . GLN A 1 94 ? 16.143 -37.274 -2.259 1.00 59.22 94 GLN A CA 1
ATOM 740 C C . GLN A 1 94 ? 17.291 -36.847 -3.181 1.00 59.22 94 GLN A C 1
ATOM 742 O O . GLN A 1 94 ? 17.134 -36.868 -4.400 1.00 59.22 94 GLN A O 1
ATOM 747 N N . PHE A 1 95 ? 18.440 -36.468 -2.619 1.00 61.16 95 PHE A N 1
ATOM 748 C CA . PHE A 1 95 ? 19.611 -36.061 -3.394 1.00 61.16 95 PHE A CA 1
ATOM 749 C C . PHE A 1 95 ? 20.330 -37.253 -4.035 1.00 61.16 95 PHE A C 1
ATOM 751 O O . PHE A 1 95 ? 20.900 -37.138 -5.125 1.00 61.16 95 PHE A O 1
ATOM 758 N N . CYS A 1 96 ? 20.241 -38.409 -3.380 1.00 66.62 96 CYS A N 1
ATOM 759 C CA . CYS A 1 96 ? 20.815 -39.657 -3.854 1.00 66.62 96 CYS A CA 1
ATOM 760 C C . CYS A 1 96 ? 19.925 -40.364 -4.895 1.00 66.62 96 CYS A C 1
ATOM 762 O O . CYS A 1 96 ? 20.406 -41.209 -5.652 1.00 66.62 96 CYS A O 1
ATOM 764 N N . VAL A 1 97 ? 18.648 -39.972 -5.015 1.00 66.00 97 VAL A N 1
ATOM 765 C CA . VAL A 1 97 ? 17.719 -40.511 -6.022 1.00 66.00 97 VAL A CA 1
ATOM 766 C C . VAL A 1 97 ? 18.272 -40.308 -7.441 1.00 66.00 97 VAL A C 1
ATOM 768 O O . VAL A 1 97 ? 18.555 -39.194 -7.891 1.00 66.00 97 VAL A O 1
ATOM 771 N N . GLY A 1 98 ? 18.408 -41.420 -8.168 1.00 70.75 98 GLY A N 1
ATOM 772 C CA . GLY A 1 98 ? 18.916 -41.453 -9.542 1.00 70.75 98 GLY A CA 1
ATOM 773 C C . GLY A 1 98 ? 20.444 -41.480 -9.666 1.00 70.75 98 GLY A C 1
ATOM 774 O O . GLY A 1 98 ? 20.948 -41.407 -10.787 1.00 70.75 98 GLY A O 1
ATOM 775 N N . LEU A 1 99 ? 21.189 -41.569 -8.558 1.00 73.25 99 LEU A N 1
ATOM 776 C CA . LEU A 1 99 ? 22.604 -41.946 -8.585 1.00 73.25 99 LEU A CA 1
ATOM 777 C C . LEU A 1 99 ? 22.746 -43.475 -8.659 1.00 73.25 99 LEU A C 1
ATOM 779 O O . LEU A 1 99 ? 21.861 -44.191 -8.187 1.00 73.25 99 LEU A O 1
ATOM 783 N N . PRO A 1 100 ? 23.843 -44.000 -9.237 1.00 82.31 100 PRO A N 1
ATOM 784 C CA . PRO A 1 100 ? 24.212 -45.396 -9.032 1.00 82.31 100 PRO A CA 1
ATOM 785 C C . PRO A 1 100 ? 24.343 -45.706 -7.539 1.00 82.31 100 PRO A C 1
ATOM 787 O O . PRO A 1 100 ? 24.793 -44.855 -6.776 1.00 82.31 100 PRO A O 1
ATOM 790 N N . GLU A 1 101 ? 23.975 -46.922 -7.143 1.00 81.06 101 GLU A N 1
ATOM 791 C CA . GLU A 1 101 ? 23.937 -47.366 -5.741 1.00 81.06 101 GLU A CA 1
ATOM 792 C C . GLU A 1 101 ? 25.263 -47.107 -5.009 1.00 81.06 101 GLU A C 1
ATOM 794 O O . GLU A 1 101 ? 25.262 -46.499 -3.944 1.00 81.06 101 GLU A O 1
ATOM 799 N N . SER A 1 102 ? 26.399 -47.396 -5.654 1.00 81.81 102 SER A N 1
ATOM 800 C CA . SER A 1 102 ? 27.740 -47.124 -5.113 1.00 81.81 102 SER A CA 1
ATOM 801 C C . SER A 1 102 ? 27.996 -45.648 -4.792 1.00 81.81 102 SER A C 1
ATOM 803 O O . SER A 1 102 ? 28.616 -45.325 -3.786 1.00 81.81 102 SER A O 1
ATOM 805 N N . ASP A 1 103 ? 27.516 -44.741 -5.643 1.00 79.06 103 ASP A N 1
ATOM 806 C CA . ASP A 1 103 ? 27.701 -43.299 -5.474 1.00 79.06 103 ASP A CA 1
ATOM 807 C C . ASP A 1 103 ? 26.729 -42.735 -4.432 1.00 79.06 103 ASP A C 1
ATOM 809 O O . ASP A 1 103 ? 27.056 -41.790 -3.719 1.00 79.06 103 ASP A O 1
ATOM 813 N N . SER A 1 104 ? 25.531 -43.317 -4.350 1.00 78.81 104 SER A N 1
ATOM 814 C CA . SER A 1 104 ? 24.529 -43.001 -3.333 1.00 78.81 104 SER A CA 1
ATOM 815 C C . SER A 1 104 ? 25.044 -43.343 -1.936 1.00 78.81 104 SER A C 1
ATOM 817 O O . SER A 1 104 ? 25.000 -42.497 -1.046 1.00 78.81 104 SER A O 1
ATOM 819 N N . GLU A 1 105 ? 25.559 -44.559 -1.750 1.00 80.62 105 GLU A N 1
ATOM 820 C CA . GLU A 1 105 ? 26.110 -45.022 -0.473 1.00 80.62 105 GLU A CA 1
ATOM 821 C C . GLU A 1 105 ? 27.324 -44.185 -0.049 1.00 80.62 105 GLU A C 1
ATOM 823 O O . GLU A 1 105 ? 27.393 -43.709 1.084 1.00 80.62 105 GLU A O 1
ATOM 828 N N . GLU A 1 106 ? 28.254 -43.934 -0.974 1.00 79.25 106 GLU A N 1
ATOM 829 C CA . GLU A 1 106 ? 29.453 -43.136 -0.708 1.00 79.25 106 GLU A CA 1
ATOM 830 C C . GLU A 1 106 ? 29.107 -41.684 -0.337 1.00 79.25 106 GLU A C 1
ATOM 832 O O . GLU A 1 106 ? 29.650 -41.132 0.623 1.00 79.25 106 GLU A O 1
ATOM 837 N N . LEU A 1 107 ? 28.146 -41.072 -1.038 1.00 74.81 107 LEU A N 1
ATOM 838 C CA . LEU A 1 107 ? 27.680 -39.724 -0.727 1.00 74.81 107 LEU A CA 1
ATOM 839 C C . LEU A 1 107 ? 26.924 -39.665 0.608 1.00 74.81 107 LEU A C 1
ATOM 841 O O . LEU A 1 107 ? 27.115 -38.711 1.358 1.00 74.81 107 LEU A O 1
ATOM 845 N N . GLN A 1 108 ? 26.108 -40.669 0.946 1.00 77.50 108 GLN A N 1
ATOM 846 C CA . GLN A 1 108 ? 25.429 -40.741 2.246 1.00 77.50 108 GLN A CA 1
ATOM 847 C C . GLN A 1 108 ? 26.424 -40.836 3.409 1.00 77.50 108 GLN A C 1
ATOM 849 O O . GLN A 1 108 ? 26.241 -40.156 4.422 1.00 77.50 108 GLN A O 1
ATOM 854 N N . VAL A 1 109 ? 27.497 -41.620 3.260 1.00 80.38 109 VAL A N 1
ATOM 855 C CA . VAL A 1 109 ? 28.571 -41.708 4.263 1.00 80.38 109 VAL A CA 1
ATOM 856 C C . VAL A 1 109 ? 29.248 -40.351 4.446 1.00 80.38 109 VAL A C 1
ATOM 858 O O . VAL A 1 109 ? 29.408 -39.895 5.577 1.00 80.38 109 VAL A O 1
ATOM 861 N N . LEU A 1 110 ? 29.583 -39.667 3.347 1.00 73.19 110 LEU A N 1
ATOM 862 C CA . LEU A 1 110 ? 30.200 -38.339 3.395 1.00 73.19 110 LEU A CA 1
ATOM 863 C C . LEU A 1 110 ? 29.274 -37.290 4.024 1.00 73.19 110 LEU A C 1
ATOM 865 O O . LEU A 1 110 ? 29.740 -36.475 4.818 1.00 73.19 110 LEU A O 1
ATOM 869 N N . LEU A 1 111 ? 27.972 -37.331 3.719 1.00 68.31 111 LEU A N 1
ATOM 870 C CA . LEU A 1 111 ? 26.956 -36.427 4.274 1.00 68.31 111 LEU A CA 1
ATOM 871 C C . LEU A 1 111 ? 26.664 -36.666 5.763 1.00 68.31 111 LEU A C 1
ATOM 873 O O . LEU A 1 111 ? 26.164 -35.763 6.430 1.00 68.31 111 LEU A O 1
ATOM 877 N N . SER A 1 112 ? 26.998 -37.848 6.282 1.00 70.44 112 SER A N 1
ATOM 878 C CA . SER A 1 112 ? 26.782 -38.238 7.683 1.00 70.44 112 SER A CA 1
ATOM 879 C C . SER A 1 112 ? 27.993 -37.965 8.584 1.00 70.44 112 SER A C 1
ATOM 881 O O . SER A 1 112 ? 28.029 -38.415 9.728 1.00 70.44 112 SER A O 1
ATOM 883 N N . THR A 1 113 ? 29.004 -37.250 8.083 1.00 75.81 113 THR A N 1
ATOM 884 C CA . THR A 1 113 ? 30.213 -36.916 8.847 1.00 75.81 113 THR A CA 1
ATOM 885 C C . THR A 1 113 ? 29.927 -35.916 9.977 1.00 75.81 113 THR A C 1
ATOM 887 O O . THR A 1 113 ? 29.066 -35.034 9.866 1.00 75.81 113 THR A O 1
ATOM 890 N N . GLU A 1 114 ? 30.665 -36.040 11.087 1.00 65.38 114 GLU A N 1
ATOM 891 C CA . GLU A 1 114 ? 30.528 -35.147 12.250 1.00 65.38 114 GLU A CA 1
ATOM 892 C C . GLU A 1 114 ? 30.797 -33.678 11.881 1.00 65.38 114 GLU A C 1
ATOM 894 O O . GLU A 1 114 ? 30.085 -32.793 12.355 1.00 65.38 114 GLU A O 1
ATOM 899 N N . ASP A 1 115 ? 31.730 -33.417 10.961 1.00 57.69 115 ASP A N 1
ATOM 900 C CA . ASP A 1 115 ? 32.080 -32.066 10.497 1.00 57.69 115 ASP A CA 1
ATOM 901 C C . ASP A 1 115 ? 30.916 -31.358 9.784 1.00 57.69 115 ASP A C 1
ATOM 903 O O . ASP A 1 115 ? 30.661 -30.171 10.005 1.00 57.69 115 ASP A O 1
ATOM 907 N N . LEU A 1 116 ? 30.150 -32.082 8.962 1.00 58.34 116 LEU A N 1
ATOM 908 C CA . LEU A 1 116 ? 28.947 -31.540 8.325 1.00 58.34 116 LEU A CA 1
ATOM 909 C C . LEU A 1 116 ? 27.824 -31.319 9.332 1.00 58.34 116 LEU A C 1
ATOM 911 O O . LEU A 1 116 ? 27.113 -30.317 9.257 1.00 58.34 116 LEU A O 1
ATOM 915 N N . THR A 1 117 ? 27.683 -32.225 10.296 1.00 60.47 117 THR A N 1
ATOM 916 C CA . THR A 1 117 ? 26.697 -32.096 11.374 1.00 60.47 117 THR A CA 1
ATOM 917 C C . THR A 1 117 ? 26.990 -30.866 12.242 1.00 60.47 117 THR A C 1
ATOM 919 O O . THR A 1 117 ? 26.078 -30.096 12.563 1.00 60.47 117 THR A O 1
ATOM 922 N N . ALA A 1 118 ? 28.264 -30.618 12.558 1.00 59.03 118 ALA A N 1
ATOM 923 C CA . ALA A 1 118 ? 28.721 -29.423 13.261 1.00 59.03 118 ALA A CA 1
ATOM 924 C C . ALA A 1 118 ? 28.462 -28.146 12.445 1.00 59.03 118 ALA A C 1
ATOM 926 O O . ALA A 1 118 ? 27.903 -27.189 12.981 1.00 59.03 118 ALA A O 1
ATOM 927 N N . LEU A 1 119 ? 28.755 -28.157 11.138 1.00 55.91 119 LEU A N 1
ATOM 928 C CA . LEU A 1 119 ? 28.449 -27.045 10.233 1.00 55.91 119 LEU A CA 1
ATOM 929 C C . LEU A 1 119 ? 26.944 -26.732 10.203 1.00 55.91 119 LEU A C 1
ATOM 931 O O . LEU A 1 119 ? 26.547 -25.573 10.319 1.00 55.91 119 LEU A O 1
ATOM 935 N N . PHE A 1 120 ? 26.082 -27.747 10.085 1.00 56.03 120 PHE A N 1
ATOM 936 C CA . PHE A 1 120 ? 24.630 -27.550 10.129 1.00 56.03 120 PHE A CA 1
ATOM 937 C C . PHE A 1 120 ? 24.165 -26.973 11.474 1.00 56.03 120 PHE A C 1
ATOM 939 O O . PHE A 1 120 ? 23.325 -26.072 11.490 1.00 56.03 120 PHE A O 1
ATOM 946 N N . THR A 1 121 ? 24.755 -27.416 12.585 1.00 56.31 121 THR A N 1
ATOM 947 C CA . THR A 1 121 ? 24.453 -26.918 13.939 1.00 56.31 121 THR A CA 1
ATOM 948 C C . THR A 1 121 ? 24.895 -25.460 14.136 1.00 56.31 121 THR A C 1
ATOM 950 O O . THR A 1 121 ? 24.157 -24.641 14.693 1.00 56.31 121 THR A O 1
ATOM 953 N N . GLU A 1 122 ? 26.071 -25.087 13.630 1.00 51.78 122 GLU A N 1
ATOM 954 C CA . GLU A 1 122 ? 26.568 -23.707 13.647 1.00 51.78 122 GLU A CA 1
ATOM 955 C C . GLU A 1 122 ? 25.668 -22.781 12.810 1.00 51.78 122 GLU A C 1
ATOM 957 O O . GLU A 1 122 ? 25.341 -21.666 13.226 1.00 51.78 122 GLU A O 1
ATOM 962 N N . LEU A 1 123 ? 25.170 -23.267 11.670 1.00 51.75 123 LEU A N 1
ATOM 963 C CA . LEU A 1 123 ? 24.215 -22.545 10.827 1.00 51.75 123 LEU A CA 1
ATOM 964 C C . LEU A 1 123 ? 22.850 -22.363 11.503 1.00 51.75 123 LEU A C 1
ATOM 966 O O . LEU A 1 123 ? 22.229 -21.307 11.349 1.00 51.75 123 LEU A O 1
ATOM 970 N N . GLU A 1 124 ? 22.373 -23.350 12.264 1.00 49.34 124 GLU A N 1
ATOM 971 C CA . GLU A 1 124 ? 21.174 -23.194 13.095 1.00 49.34 124 GLU A CA 1
ATOM 972 C C . GLU A 1 124 ? 21.380 -22.171 14.216 1.00 49.34 124 GLU A C 1
ATOM 974 O O . GLU A 1 124 ? 20.502 -21.341 14.460 1.00 49.34 124 GLU A O 1
ATOM 979 N N . THR A 1 125 ? 22.562 -22.157 14.832 1.00 48.69 125 THR A N 1
ATOM 980 C CA . THR A 1 125 ? 22.931 -21.191 15.877 1.00 48.69 125 THR A CA 1
ATOM 981 C C . THR A 1 125 ? 23.025 -19.768 15.314 1.00 48.69 125 THR A C 1
ATOM 983 O O . THR A 1 125 ? 22.452 -18.830 15.873 1.00 48.69 125 THR A O 1
ATOM 986 N N . TYR A 1 126 ? 23.646 -19.591 14.143 1.00 46.41 126 TYR A N 1
ATOM 987 C CA . TYR A 1 126 ? 23.682 -18.311 13.429 1.00 46.41 126 TYR A CA 1
ATOM 988 C C . TYR A 1 126 ? 22.275 -17.835 13.031 1.00 46.41 126 TYR A C 1
ATOM 990 O O . TYR A 1 126 ? 21.960 -16.650 13.159 1.00 46.41 126 TYR A O 1
ATOM 998 N N . ARG A 1 127 ? 21.388 -18.751 12.610 1.00 46.06 127 ARG A N 1
ATOM 999 C CA . ARG A 1 127 ? 19.959 -18.454 12.393 1.00 46.06 127 ARG A CA 1
ATOM 1000 C C . ARG A 1 127 ? 19.270 -18.020 13.683 1.00 46.06 127 ARG A C 1
ATOM 1002 O O . ARG A 1 127 ? 18.472 -17.091 13.628 1.00 46.06 127 ARG A O 1
ATOM 1009 N N . GLY A 1 128 ? 19.568 -18.667 14.809 1.00 42.59 128 GLY A N 1
ATOM 1010 C CA . GLY A 1 128 ? 19.103 -18.281 16.143 1.00 42.59 128 GLY A CA 1
ATOM 1011 C C . GLY A 1 128 ? 19.428 -16.823 16.458 1.00 42.59 128 GLY A C 1
ATOM 1012 O O . GLY A 1 128 ? 18.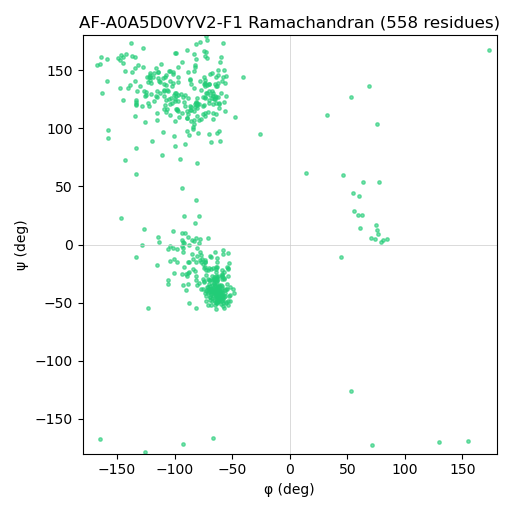534 -16.050 16.777 1.00 42.59 128 GLY A O 1
ATOM 1013 N N . ASN A 1 129 ? 20.676 -16.419 16.226 1.00 41.50 129 ASN A N 1
ATOM 1014 C CA . ASN A 1 129 ? 21.142 -15.059 16.507 1.00 41.50 129 ASN A CA 1
ATOM 1015 C C . ASN A 1 129 ? 20.628 -14.018 15.490 1.00 41.50 129 ASN A C 1
ATOM 1017 O O . ASN A 1 129 ? 20.350 -12.878 15.849 1.00 41.50 129 ASN A O 1
ATOM 1021 N N . ALA A 1 130 ? 20.433 -14.394 14.221 1.00 42.06 130 ALA A N 1
ATOM 1022 C CA . ALA A 1 130 ? 19.837 -13.520 13.201 1.00 42.06 130 ALA A CA 1
ATOM 1023 C C . ALA A 1 130 ? 18.304 -13.364 13.333 1.00 42.06 130 ALA A C 1
ATOM 1025 O O . ALA A 1 130 ? 17.714 -12.486 12.694 1.00 42.06 130 ALA A O 1
ATOM 1026 N N . ARG A 1 131 ? 17.646 -14.206 14.148 1.00 41.09 131 ARG A N 1
ATOM 1027 C CA . ARG A 1 131 ? 16.215 -14.091 14.481 1.00 41.09 131 ARG A CA 1
ATOM 1028 C C . ARG A 1 131 ? 15.932 -12.939 15.443 1.00 41.09 131 ARG A C 1
ATOM 1030 O O . ARG A 1 131 ? 14.787 -12.529 15.547 1.00 41.09 131 ARG A O 1
ATOM 1037 N N . GLU A 1 132 ? 16.917 -12.336 16.093 1.00 37.47 132 GLU A N 1
ATOM 1038 C CA . GLU A 1 132 ? 16.636 -11.195 16.961 1.00 37.47 132 GLU A CA 1
ATOM 1039 C C . GLU A 1 132 ? 16.575 -9.888 16.140 1.00 37.47 132 GLU A C 1
ATOM 1041 O O . GLU A 1 132 ? 17.584 -9.282 15.780 1.00 37.47 132 GLU A O 1
ATOM 1046 N N . SER A 1 133 ? 15.342 -9.437 15.856 1.00 41.69 133 SER A N 1
ATOM 1047 C CA . SER A 1 133 ? 14.938 -8.074 15.433 1.00 41.69 133 SER A CA 1
ATOM 1048 C C . SER A 1 133 ? 15.164 -7.620 13.972 1.00 41.69 133 SER A C 1
ATOM 1050 O O . SER A 1 133 ? 15.726 -6.554 13.718 1.00 41.69 133 SER A O 1
ATOM 1052 N N . THR A 1 134 ? 14.689 -8.343 12.955 1.00 41.09 134 THR A N 1
ATOM 1053 C CA . THR A 1 134 ? 14.628 -7.801 11.573 1.00 41.09 134 THR A CA 1
ATOM 1054 C C . THR A 1 134 ? 13.240 -7.247 11.233 1.00 41.09 134 THR A C 1
ATOM 1056 O O . THR A 1 134 ? 12.236 -7.926 11.421 1.00 41.09 134 THR A O 1
ATOM 1059 N N . PHE A 1 135 ? 13.189 -6.006 10.732 1.00 47.84 135 PHE A N 1
ATOM 1060 C CA . PHE A 1 135 ? 11.973 -5.383 10.198 1.00 47.84 135 PHE A CA 1
ATOM 1061 C C . PHE A 1 135 ? 11.816 -5.764 8.727 1.00 47.84 135 PHE A C 1
ATOM 1063 O O . PHE A 1 135 ? 12.797 -5.758 7.979 1.00 47.84 135 PHE A O 1
ATOM 1070 N N . ARG A 1 136 ? 10.591 -6.078 8.300 1.00 59.62 136 ARG A N 1
ATOM 1071 C CA . ARG A 1 136 ? 10.296 -6.447 6.910 1.00 59.62 136 ARG A CA 1
ATOM 1072 C C . ARG A 1 136 ? 9.408 -5.413 6.241 1.00 59.62 136 ARG A C 1
ATOM 1074 O O . ARG A 1 136 ? 8.461 -4.896 6.829 1.00 59.62 136 ARG A O 1
ATOM 1081 N N . ILE A 1 137 ? 9.684 -5.206 4.960 1.00 64.75 137 ILE A N 1
ATOM 1082 C CA . ILE A 1 137 ? 8.733 -4.643 4.014 1.00 64.75 137 ILE A CA 1
ATOM 1083 C C . ILE A 1 137 ? 7.968 -5.834 3.433 1.00 64.75 137 ILE A C 1
ATOM 1085 O O . ILE A 1 137 ? 8.541 -6.641 2.702 1.00 64.75 137 ILE A O 1
ATOM 1089 N N . LEU A 1 138 ? 6.697 -5.988 3.796 1.00 72.44 138 LEU A N 1
ATOM 1090 C CA . LEU A 1 138 ? 5.854 -7.062 3.275 1.00 72.44 138 LEU A CA 1
ATOM 1091 C C . LEU A 1 138 ? 4.973 -6.524 2.159 1.00 72.44 138 LEU A C 1
ATOM 1093 O O . LEU A 1 138 ? 4.206 -5.589 2.374 1.00 72.44 138 LEU A O 1
ATOM 1097 N N . GLU A 1 139 ? 5.051 -7.126 0.977 1.00 82.25 139 GLU A N 1
ATOM 1098 C CA . GLU A 1 139 ? 4.099 -6.814 -0.084 1.00 82.25 139 GLU A CA 1
ATOM 1099 C C . GLU A 1 139 ? 2.695 -7.259 0.344 1.00 82.25 139 GLU A C 1
ATOM 1101 O O . GLU A 1 139 ? 2.462 -8.413 0.710 1.00 82.25 139 GLU A O 1
ATOM 1106 N N . VAL A 1 140 ? 1.751 -6.324 0.315 1.00 88.06 140 VAL A N 1
ATOM 1107 C CA . VAL A 1 140 ? 0.332 -6.581 0.522 1.00 88.06 140 VAL A CA 1
ATOM 1108 C C . VAL A 1 140 ? -0.290 -6.718 -0.865 1.00 88.06 140 VAL A C 1
ATOM 1110 O O . VAL A 1 140 ? -0.402 -5.719 -1.579 1.00 88.06 140 VAL A O 1
ATOM 1113 N N . PRO A 1 141 ? -0.706 -7.929 -1.278 1.00 89.50 141 PRO A N 1
ATOM 1114 C CA . PRO A 1 141 ? -1.175 -8.148 -2.639 1.00 89.50 141 PRO A CA 1
ATOM 1115 C C . PRO A 1 141 ? -2.447 -7.341 -2.889 1.00 89.50 141 PRO A C 1
ATOM 1117 O O . PRO A 1 141 ? -3.444 -7.540 -2.195 1.00 89.50 141 PRO A O 1
ATOM 1120 N N . MET A 1 142 ? -2.425 -6.456 -3.881 1.00 92.00 142 MET A N 1
ATOM 1121 C CA . MET A 1 142 ? -3.577 -5.648 -4.285 1.00 92.00 142 MET A CA 1
ATOM 1122 C C . MET A 1 142 ? -4.124 -6.118 -5.626 1.00 92.00 142 MET A C 1
ATOM 1124 O O . MET A 1 142 ? -3.367 -6.527 -6.507 1.00 92.00 142 MET A O 1
ATOM 1128 N N . LYS A 1 143 ? -5.448 -6.059 -5.784 1.00 93.75 143 LYS A N 1
ATOM 1129 C CA . LYS A 1 143 ? -6.117 -6.397 -7.040 1.00 93.75 143 LYS A CA 1
ATOM 1130 C C . LYS A 1 143 ? -6.537 -5.116 -7.743 1.00 93.75 143 LYS A C 1
ATOM 1132 O O . LYS A 1 143 ? -7.443 -4.409 -7.305 1.00 93.75 143 LYS A O 1
ATOM 1137 N N . TRP A 1 144 ? -5.872 -4.848 -8.858 1.00 93.12 144 TRP A N 1
ATOM 1138 C CA . TRP A 1 144 ? -6.123 -3.685 -9.695 1.00 93.12 144 TRP A CA 1
ATOM 1139 C C . TRP A 1 144 ? -6.774 -4.104 -11.009 1.00 93.12 144 TRP A C 1
ATOM 1141 O O . TRP A 1 144 ? -6.294 -5.008 -11.691 1.00 93.12 144 TRP A O 1
ATOM 1151 N N . ARG A 1 145 ? -7.847 -3.408 -11.378 1.00 92.31 145 ARG A N 1
ATOM 1152 C CA . ARG A 1 145 ? -8.491 -3.493 -12.690 1.00 92.31 145 ARG A CA 1
ATOM 1153 C C . ARG A 1 145 ? -8.086 -2.302 -13.544 1.00 92.31 145 ARG A C 1
ATOM 1155 O O . ARG A 1 145 ? -7.904 -1.201 -13.032 1.00 92.31 145 ARG A O 1
ATOM 1162 N N . SER A 1 146 ? -7.981 -2.493 -14.850 1.00 88.31 146 SER A N 1
ATOM 1163 C CA . SER A 1 146 ? -7.675 -1.420 -15.796 1.00 88.31 146 SER A CA 1
ATOM 1164 C C . SER A 1 146 ? -8.648 -1.491 -16.959 1.00 88.31 146 SER A C 1
ATOM 1166 O O . SER A 1 146 ? -8.870 -2.557 -17.534 1.00 88.31 146 SER A O 1
ATOM 1168 N N . ARG A 1 147 ? -9.220 -0.335 -17.309 1.00 89.56 147 ARG A N 1
ATOM 1169 C CA . ARG A 1 147 ? -10.155 -0.210 -18.432 1.00 89.56 147 ARG A CA 1
ATOM 1170 C C . ARG A 1 147 ? -9.419 -0.481 -19.729 1.00 89.56 147 ARG A C 1
ATOM 1172 O O . ARG A 1 147 ? -10.010 -1.039 -20.646 1.00 89.56 147 ARG A O 1
ATOM 1179 N N . LEU A 1 148 ? -8.138 -0.114 -19.787 1.00 85.81 148 LEU A N 1
ATOM 1180 C CA . LEU A 1 148 ? -7.276 -0.420 -20.918 1.00 85.81 148 LEU A CA 1
ATOM 1181 C C . LEU A 1 148 ? -7.105 -1.928 -21.090 1.00 85.81 148 LEU A C 1
ATOM 1183 O O . LEU A 1 148 ? -7.279 -2.415 -22.201 1.00 85.81 148 LEU A O 1
ATOM 1187 N N . THR A 1 149 ? -6.838 -2.664 -20.007 1.00 84.81 149 THR A N 1
ATOM 1188 C CA . THR A 1 149 ? -6.738 -4.133 -20.049 1.00 84.81 149 THR A CA 1
ATOM 1189 C C . THR A 1 149 ? -8.043 -4.770 -20.483 1.00 84.81 149 THR A C 1
ATOM 1191 O O . THR A 1 149 ? -8.049 -5.604 -21.380 1.00 84.81 149 THR A O 1
ATOM 1194 N N . GLU A 1 150 ? -9.154 -4.364 -19.872 1.00 89.25 150 GLU A N 1
ATOM 1195 C CA . GLU A 1 150 ? -10.476 -4.914 -20.181 1.00 89.25 150 GLU A CA 1
ATOM 1196 C C . GLU A 1 150 ? -10.863 -4.639 -21.639 1.00 89.25 150 GLU A C 1
ATOM 1198 O O . GLU A 1 150 ? -11.336 -5.529 -22.345 1.00 89.25 150 GLU A O 1
ATOM 1203 N N . TRP A 1 151 ? -10.593 -3.425 -22.126 1.00 88.94 151 TRP A N 1
ATOM 1204 C CA . TRP A 1 151 ? -10.796 -3.069 -23.525 1.00 88.94 151 TRP A CA 1
ATOM 1205 C C . TRP A 1 151 ? -9.883 -3.871 -24.459 1.00 88.94 151 TRP A C 1
ATOM 1207 O O . TRP A 1 151 ? -10.373 -4.435 -25.437 1.00 88.94 151 TRP A O 1
ATOM 1217 N N . ALA A 1 152 ? -8.589 -3.975 -24.147 1.00 84.56 152 ALA A N 1
ATOM 1218 C CA . ALA A 1 152 ? -7.617 -4.731 -24.933 1.00 84.56 152 ALA A CA 1
ATOM 1219 C C . ALA A 1 152 ? -8.005 -6.215 -25.036 1.00 84.56 152 ALA A C 1
ATOM 1221 O O . ALA A 1 152 ? -7.995 -6.775 -26.126 1.00 84.56 152 ALA A O 1
ATOM 1222 N N . GLN A 1 153 ? -8.446 -6.825 -23.935 1.00 85.38 153 GLN A N 1
ATOM 1223 C CA . GLN A 1 153 ? -8.934 -8.208 -23.908 1.00 85.38 153 GLN A CA 1
ATOM 1224 C C . GLN A 1 153 ? -10.231 -8.396 -24.707 1.00 85.38 153 GLN A C 1
ATOM 1226 O O . GLN A 1 153 ? -10.472 -9.469 -25.258 1.00 85.38 153 GLN A O 1
ATOM 1231 N N . SER A 1 154 ? -11.071 -7.359 -24.795 1.00 88.06 154 SER A N 1
ATOM 1232 C CA . SER A 1 154 ? -12.294 -7.378 -25.608 1.00 88.06 154 SER A CA 1
ATOM 1233 C C . SER A 1 154 ? -12.044 -7.170 -27.107 1.00 88.06 154 SER A C 1
ATOM 1235 O O . SER A 1 154 ? -12.946 -7.387 -27.919 1.00 88.06 154 SER A O 1
ATOM 1237 N N . PHE A 1 155 ? -10.840 -6.738 -27.486 1.00 86.44 155 PHE A N 1
ATOM 1238 C CA . PHE A 1 155 ? -10.486 -6.405 -28.857 1.00 86.44 155 PHE A CA 1
ATOM 1239 C C . PHE A 1 155 ? -10.301 -7.683 -29.688 1.00 86.44 155 PHE A C 1
ATOM 1241 O O . PHE A 1 155 ? -9.469 -8.520 -29.357 1.00 86.44 155 PHE A O 1
ATOM 1248 N N . LYS A 1 156 ? -11.085 -7.857 -30.762 1.00 87.75 156 LYS A N 1
ATOM 1249 C CA . LYS A 1 156 ? -11.098 -9.096 -31.574 1.00 87.75 156 LYS A CA 1
ATOM 1250 C C . LYS A 1 156 ? -10.623 -8.924 -33.014 1.00 87.75 156 LYS A C 1
ATOM 1252 O O . LYS A 1 156 ? -10.276 -9.910 -33.657 1.00 87.75 156 LYS A O 1
ATOM 1257 N N . ASP A 1 157 ? -10.582 -7.694 -33.514 1.00 89.62 157 ASP A N 1
ATOM 1258 C CA . ASP A 1 157 ? -10.336 -7.436 -34.930 1.00 89.62 157 ASP A CA 1
ATOM 1259 C C . ASP A 1 157 ? -8.888 -7.034 -35.171 1.00 89.62 157 ASP A C 1
ATOM 1261 O O . ASP A 1 157 ? -8.394 -6.074 -34.589 1.00 89.62 157 ASP A O 1
ATOM 1265 N N . LYS A 1 158 ? -8.221 -7.689 -36.114 1.00 89.69 158 LYS A N 1
ATOM 1266 C CA . LYS A 1 158 ? -6.932 -7.212 -36.610 1.00 89.69 158 LYS A CA 1
ATOM 1267 C C . LYS A 1 158 ? -7.124 -5.889 -37.353 1.00 89.69 158 LYS A C 1
ATOM 1269 O O . LYS A 1 158 ? -7.951 -5.811 -38.259 1.00 89.69 158 LYS A O 1
ATOM 1274 N N . CYS A 1 159 ? -6.363 -4.852 -37.008 1.00 90.00 159 CYS A N 1
ATOM 1275 C CA . CYS A 1 159 ? -6.481 -3.558 -37.684 1.00 90.00 159 CYS A CA 1
ATOM 1276 C C . CYS A 1 159 ? -5.140 -2.823 -37.830 1.00 90.00 159 CYS A C 1
ATOM 1278 O O . CYS A 1 159 ? -4.187 -3.135 -37.114 1.00 90.00 159 CYS A O 1
ATOM 1280 N N . PRO A 1 160 ? -5.043 -1.831 -38.737 1.00 88.50 160 PRO A N 1
ATOM 1281 C CA . PRO A 1 160 ? -3.886 -0.943 -38.802 1.00 88.50 160 PRO A CA 1
ATOM 1282 C C . PRO A 1 160 ? -3.641 -0.228 -37.468 1.00 88.50 160 PRO A C 1
ATOM 1284 O O . PRO A 1 160 ? -4.587 0.068 -36.732 1.00 88.50 160 PRO A O 1
ATOM 1287 N N . GLU A 1 161 ? -2.380 0.083 -37.180 1.00 82.56 161 GLU A N 1
ATOM 1288 C CA . GLU A 1 161 ? -1.949 0.721 -35.929 1.00 82.56 161 GLU A CA 1
ATOM 1289 C C . GLU A 1 161 ? -2.665 2.055 -35.665 1.00 82.56 161 GLU A C 1
ATOM 1291 O O . GLU A 1 161 ? -3.197 2.269 -34.577 1.00 82.56 161 GLU A O 1
ATOM 1296 N N . ASP A 1 162 ? -2.798 2.912 -36.681 1.00 83.00 162 ASP A N 1
ATOM 1297 C CA . ASP A 1 162 ? -3.521 4.184 -36.554 1.00 83.00 162 ASP A CA 1
ATOM 1298 C C . ASP A 1 162 ? -4.998 3.986 -36.204 1.00 83.00 162 ASP A C 1
ATOM 1300 O O . ASP A 1 162 ? -5.585 4.754 -35.435 1.00 83.00 162 ASP A O 1
ATOM 1304 N N . GLN A 1 163 ? -5.625 2.937 -36.745 1.00 88.25 163 GLN A N 1
ATOM 1305 C CA . GLN A 1 163 ? -7.008 2.612 -36.414 1.00 88.25 163 GLN A CA 1
ATOM 1306 C C . GLN A 1 163 ? -7.111 2.084 -34.981 1.00 88.25 163 GLN A C 1
ATOM 1308 O O . GLN A 1 163 ? -8.019 2.497 -34.259 1.00 88.25 163 GLN A O 1
ATOM 1313 N N . PHE A 1 164 ? -6.175 1.232 -34.554 1.00 85.50 164 PHE A N 1
ATOM 1314 C CA . PHE A 1 164 ? -6.094 0.739 -33.179 1.00 85.50 164 PHE A CA 1
ATOM 1315 C C . PHE A 1 164 ? -5.951 1.903 -32.194 1.00 85.50 164 PHE A C 1
ATOM 1317 O O . PHE A 1 164 ? -6.757 2.044 -31.274 1.00 85.50 164 PHE A O 1
ATOM 1324 N N . ARG A 1 165 ? -5.003 2.811 -32.454 1.00 81.62 165 ARG A N 1
ATOM 1325 C CA . ARG A 1 165 ? -4.774 4.032 -31.675 1.00 81.62 165 ARG A CA 1
ATOM 1326 C C . ARG A 1 165 ? -6.032 4.884 -31.580 1.00 81.62 165 ARG A C 1
ATOM 1328 O O . ARG A 1 165 ? -6.412 5.307 -30.492 1.00 81.62 165 ARG A O 1
ATOM 1335 N N . ASN A 1 166 ? -6.681 5.145 -32.711 1.00 85.56 166 ASN A N 1
ATOM 1336 C CA . ASN A 1 166 ? -7.885 5.967 -32.740 1.00 85.56 166 ASN A CA 1
ATOM 1337 C C . ASN A 1 166 ? -9.047 5.315 -31.986 1.00 85.56 166 ASN A C 1
ATOM 1339 O O . ASN A 1 166 ? -9.824 6.030 -31.360 1.00 85.56 166 ASN A O 1
ATOM 1343 N N . ARG A 1 167 ? -9.169 3.983 -32.020 1.00 89.25 167 ARG A N 1
ATOM 1344 C CA . ARG A 1 167 ? -10.162 3.250 -31.221 1.00 89.25 167 ARG A CA 1
ATOM 1345 C C . ARG A 1 167 ? -9.836 3.335 -29.728 1.00 89.25 167 ARG A C 1
ATOM 1347 O O . ARG A 1 167 ? -10.721 3.682 -28.955 1.00 89.25 167 ARG A O 1
ATOM 1354 N N . MET A 1 168 ? -8.576 3.125 -29.344 1.00 86.69 168 MET A N 1
ATOM 1355 C CA . MET A 1 168 ? -8.108 3.232 -27.957 1.00 86.69 168 MET A CA 1
ATOM 1356 C C . MET A 1 168 ? -8.372 4.626 -27.375 1.00 86.69 168 MET A C 1
ATOM 1358 O O . MET A 1 168 ? -9.018 4.759 -26.343 1.00 86.69 168 MET A O 1
ATOM 1362 N N . LEU A 1 169 ? -7.931 5.685 -28.063 1.00 83.56 169 LEU A N 1
ATOM 1363 C CA . LEU A 1 169 ? -8.074 7.070 -27.594 1.00 83.56 169 LEU A CA 1
ATOM 1364 C C . LEU A 1 169 ? -9.532 7.548 -27.537 1.00 83.56 169 LEU A C 1
ATOM 1366 O O . LEU A 1 169 ? -9.825 8.528 -26.855 1.00 83.56 169 LEU A O 1
ATOM 1370 N N . LYS A 1 170 ? -10.437 6.882 -28.263 1.00 88.69 170 LYS A N 1
ATOM 1371 C CA . LYS A 1 170 ? -11.879 7.156 -28.239 1.00 88.69 170 LYS A CA 1
ATOM 1372 C C . LYS A 1 170 ? -12.633 6.291 -27.228 1.00 88.69 170 LYS A C 1
ATOM 1374 O O . LYS A 1 170 ? -13.840 6.482 -27.088 1.00 88.69 170 LYS A O 1
ATOM 1379 N N . GLN A 1 171 ? -11.966 5.364 -26.538 1.00 88.94 171 GLN A N 1
ATOM 1380 C CA . GLN A 1 171 ? -12.634 4.458 -25.614 1.00 88.94 171 GLN A CA 1
ATOM 1381 C C . GLN A 1 171 ? -13.193 5.231 -24.403 1.00 88.94 171 GLN A C 1
ATOM 1383 O O . GLN A 1 171 ? -12.429 5.878 -23.678 1.00 88.94 171 GLN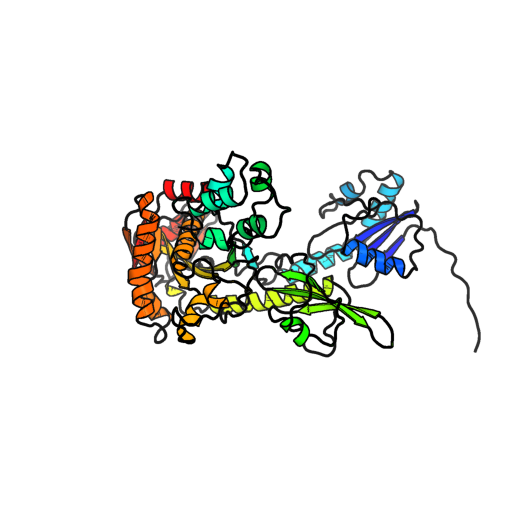 A O 1
ATOM 1388 N N . PRO A 1 172 ? -14.515 5.178 -24.145 1.00 88.75 172 PRO A N 1
ATOM 1389 C CA . PRO A 1 172 ? -15.125 5.951 -23.070 1.00 88.75 172 PRO A CA 1
ATOM 1390 C C . PRO A 1 172 ? -14.562 5.613 -21.684 1.00 88.75 172 PRO A C 1
ATOM 1392 O O . PRO A 1 172 ? -14.506 4.456 -21.264 1.00 88.75 172 PRO A O 1
ATOM 1395 N N . GLY A 1 173 ? -14.181 6.654 -20.943 1.00 85.06 173 GLY A N 1
ATOM 1396 C CA . GLY A 1 173 ? -13.659 6.540 -19.580 1.00 85.06 173 GLY A CA 1
ATOM 1397 C C . GLY A 1 173 ? -12.227 6.010 -19.478 1.00 85.06 173 GLY A C 1
ATOM 1398 O O . GLY A 1 173 ? -11.748 5.827 -18.362 1.00 85.06 173 GLY A O 1
ATOM 1399 N N . LEU A 1 174 ? -11.544 5.790 -20.604 1.00 87.12 174 LEU A N 1
ATOM 1400 C CA . LEU A 1 174 ? -10.109 5.546 -20.623 1.00 87.12 174 LEU A CA 1
ATOM 1401 C C . LEU A 1 174 ? -9.373 6.861 -20.351 1.00 87.12 174 LEU A C 1
ATOM 1403 O O . LEU A 1 174 ? -9.620 7.876 -21.010 1.00 87.12 174 LEU A O 1
ATOM 1407 N N . ARG A 1 175 ? -8.474 6.868 -19.369 1.00 83.31 175 ARG A N 1
ATOM 1408 C CA . ARG A 1 175 ? -7.717 8.076 -19.035 1.00 83.31 175 ARG A CA 1
ATOM 1409 C C . ARG A 1 175 ? -6.511 8.259 -19.942 1.00 83.31 175 ARG A C 1
ATOM 1411 O O . ARG A 1 175 ? -5.886 7.293 -20.377 1.00 83.31 175 ARG A O 1
ATOM 1418 N N . LYS A 1 176 ? -6.140 9.521 -20.182 1.00 78.62 176 LYS A N 1
ATOM 1419 C CA . LYS A 1 176 ? -4.917 9.845 -20.930 1.00 78.62 176 LYS A CA 1
ATOM 1420 C C . LYS A 1 176 ? -3.689 9.289 -20.219 1.00 78.62 176 LYS A C 1
ATOM 1422 O O . LYS A 1 176 ? -2.822 8.750 -20.886 1.00 78.62 176 LYS A O 1
ATOM 1427 N N . GLU A 1 177 ? -3.632 9.380 -18.892 1.00 75.62 177 GLU A N 1
ATOM 1428 C CA . GLU A 1 177 ? -2.520 8.848 -18.098 1.00 75.62 177 GLU A CA 1
ATOM 1429 C C . GLU A 1 177 ? -2.433 7.322 -18.193 1.00 75.62 177 GLU A C 1
ATOM 1431 O O . GLU A 1 177 ? -1.341 6.789 -18.362 1.00 75.62 177 GLU A O 1
ATOM 1436 N N . GLU A 1 178 ? -3.582 6.637 -18.160 1.00 80.19 178 GLU A N 1
ATOM 1437 C CA . GLU A 1 178 ? -3.665 5.184 -18.347 1.00 80.19 178 GLU A CA 1
ATOM 1438 C C . GLU A 1 178 ? -3.150 4.771 -19.729 1.00 80.19 178 GLU A C 1
ATOM 1440 O O . GLU A 1 178 ? -2.482 3.753 -19.838 1.00 80.19 178 GLU A O 1
ATOM 1445 N N . CYS A 1 179 ? -3.387 5.581 -20.768 1.00 77.75 179 CYS A N 1
ATOM 1446 C CA . CYS A 1 179 ? -2.796 5.364 -22.090 1.00 77.75 179 CYS A CA 1
ATOM 1447 C C . CYS A 1 179 ? -1.288 5.654 -22.096 1.00 77.75 179 CYS A C 1
ATOM 1449 O O . CYS A 1 179 ? -0.506 4.831 -22.557 1.00 77.75 179 CYS A O 1
ATOM 1451 N N . LEU A 1 180 ? -0.881 6.834 -21.616 1.00 74.25 180 LEU A N 1
ATOM 1452 C CA . LEU A 1 180 ? 0.484 7.361 -21.731 1.00 74.25 180 LEU A CA 1
ATOM 1453 C C . LEU A 1 180 ? 1.512 6.503 -21.001 1.00 74.25 180 LEU A C 1
ATOM 1455 O O . LEU A 1 180 ? 2.586 6.247 -21.536 1.00 74.25 180 LEU A O 1
ATOM 1459 N N . TRP A 1 181 ? 1.183 6.074 -19.785 1.00 72.75 181 TRP A N 1
ATOM 1460 C CA . TRP A 1 181 ? 2.094 5.308 -18.940 1.00 72.75 181 TRP A CA 1
ATOM 1461 C C . TRP A 1 181 ? 2.022 3.803 -19.188 1.00 72.75 181 TRP A C 1
ATOM 1463 O O . TRP A 1 181 ? 2.760 3.030 -18.575 1.00 72.75 181 TRP A O 1
ATOM 1473 N N . HIS A 1 182 ? 1.164 3.379 -20.112 1.00 69.88 182 HIS A N 1
ATOM 1474 C CA . HIS A 1 182 ? 1.142 2.004 -20.554 1.00 69.88 182 HIS A CA 1
ATOM 1475 C C . HIS A 1 182 ? 2.330 1.703 -21.464 1.00 69.88 182 HIS A C 1
ATOM 1477 O O . HIS A 1 182 ? 2.571 2.409 -22.446 1.00 69.88 182 HIS A O 1
ATOM 1483 N N . ASP A 1 183 ? 2.947 0.535 -21.273 1.00 66.31 183 ASP A N 1
ATOM 1484 C CA . ASP A 1 183 ? 3.869 -0.047 -22.257 1.00 66.31 183 ASP A CA 1
ATOM 1485 C C . ASP A 1 183 ? 3.201 -0.268 -23.627 1.00 66.31 183 ASP A C 1
ATOM 1487 O O . ASP A 1 183 ? 3.890 -0.562 -24.587 1.00 66.31 183 ASP A O 1
ATOM 1491 N N . LEU A 1 184 ? 1.879 -0.088 -23.756 1.00 62.31 184 LEU A N 1
ATOM 1492 C CA . LEU A 1 184 ? 1.115 -0.312 -24.984 1.00 62.31 184 LEU A CA 1
ATOM 1493 C C . LEU A 1 184 ? 1.345 0.818 -25.979 1.00 62.31 184 LEU A C 1
ATOM 1495 O O . LEU A 1 184 ? 1.473 0.562 -27.167 1.00 62.31 184 LEU A O 1
ATOM 1499 N N . VAL A 1 185 ? 1.437 2.058 -25.493 1.00 62.44 185 VAL A N 1
ATOM 1500 C CA . VAL A 1 185 ? 1.844 3.198 -26.318 1.00 62.44 185 VAL A CA 1
ATOM 1501 C C . VAL A 1 185 ? 3.274 2.957 -26.786 1.00 62.44 185 VAL A C 1
ATOM 1503 O O . VAL A 1 185 ? 3.548 2.981 -27.980 1.00 62.44 185 VAL A O 1
ATOM 1506 N N . ARG A 1 186 ? 4.190 2.606 -25.880 1.00 64.88 186 ARG A N 1
ATOM 1507 C CA . ARG A 1 186 ? 5.573 2.311 -26.272 1.00 64.88 186 ARG A CA 1
ATOM 1508 C C . ARG A 1 186 ? 5.680 1.138 -27.258 1.00 64.88 186 ARG A C 1
ATOM 1510 O O . ARG A 1 186 ? 6.444 1.222 -28.215 1.00 64.88 186 ARG A O 1
ATOM 1517 N N . TRP A 1 187 ? 4.913 0.078 -27.030 1.00 63.59 187 TRP A N 1
ATOM 1518 C CA . TRP A 1 187 ? 4.840 -1.121 -27.858 1.00 63.59 187 TRP A CA 1
ATOM 1519 C C . TRP A 1 187 ? 4.295 -0.820 -29.251 1.00 63.59 187 TRP A C 1
ATOM 1521 O O . TRP A 1 187 ? 4.949 -1.161 -30.233 1.00 63.59 187 TRP A O 1
ATOM 1531 N N . ALA A 1 188 ? 3.155 -0.127 -29.328 1.00 60.47 188 ALA A N 1
ATOM 1532 C CA . ALA A 1 188 ? 2.543 0.267 -30.588 1.00 60.47 188 ALA A CA 1
ATOM 1533 C C . ALA A 1 188 ? 3.491 1.159 -31.400 1.00 60.47 188 ALA A C 1
ATOM 1535 O O . ALA A 1 188 ? 3.708 0.880 -32.567 1.00 60.47 188 ALA A O 1
ATOM 1536 N N . PHE A 1 189 ? 4.123 2.158 -30.768 1.00 60.97 189 PHE A N 1
ATOM 1537 C CA . PHE A 1 189 ? 4.828 3.219 -31.498 1.00 60.97 189 PHE A CA 1
ATOM 1538 C C . PHE A 1 189 ? 6.330 3.002 -31.723 1.00 60.97 189 PHE A C 1
ATOM 1540 O O . PHE A 1 189 ? 6.889 3.605 -32.636 1.00 60.97 189 PHE A O 1
ATOM 1547 N N . TYR A 1 190 ? 7.018 2.215 -30.889 1.00 63.41 190 TYR A N 1
ATOM 1548 C CA . TYR A 1 190 ? 8.490 2.147 -30.915 1.00 63.41 190 TYR A CA 1
ATOM 1549 C C . TYR A 1 190 ? 9.066 0.727 -30.891 1.00 63.41 190 TYR A C 1
ATOM 1551 O O . TYR A 1 190 ? 10.273 0.566 -31.063 1.00 63.41 190 TYR A O 1
ATOM 1559 N N . GLY A 1 191 ? 8.244 -0.295 -30.628 1.00 59.16 191 GLY A N 1
ATOM 1560 C CA . GLY A 1 191 ? 8.722 -1.655 -30.358 1.00 59.16 191 GLY A CA 1
ATOM 1561 C C . GLY A 1 191 ? 8.564 -2.653 -31.502 1.00 59.16 191 GLY A C 1
ATOM 1562 O O . GLY A 1 191 ? 9.169 -3.723 -31.439 1.00 59.16 191 GLY A O 1
ATOM 1563 N N . ARG A 1 192 ? 7.767 -2.342 -32.532 1.00 66.50 192 ARG A N 1
ATOM 1564 C CA . ARG A 1 192 ? 7.339 -3.323 -33.536 1.00 66.50 192 ARG A CA 1
ATOM 1565 C C . ARG A 1 192 ? 7.703 -2.900 -34.965 1.00 66.50 192 ARG A C 1
ATOM 1567 O O . ARG A 1 192 ? 7.620 -1.715 -35.287 1.00 66.50 192 ARG A O 1
ATOM 1574 N N . PRO A 1 193 ? 8.059 -3.852 -35.849 1.00 60.25 193 PRO A N 1
ATOM 1575 C CA . PRO A 1 193 ? 8.063 -3.594 -37.280 1.00 60.25 193 PRO A CA 1
ATOM 1576 C C . PRO A 1 193 ? 6.665 -3.157 -37.755 1.00 60.25 193 PRO A C 1
ATOM 1578 O O . PRO A 1 193 ? 5.662 -3.667 -37.248 1.00 60.25 193 PRO A O 1
ATOM 1581 N N . PRO A 1 194 ? 6.577 -2.239 -38.731 1.00 70.19 194 PRO A N 1
ATOM 1582 C CA . PRO A 1 194 ? 5.303 -1.716 -39.212 1.00 70.19 194 PRO A CA 1
ATOM 1583 C C . PRO A 1 194 ? 4.369 -2.850 -39.660 1.00 70.19 194 PRO A C 1
ATOM 1585 O O . PRO A 1 194 ? 4.752 -3.713 -40.451 1.00 70.19 194 PRO A O 1
ATOM 1588 N N . GLY A 1 195 ? 3.135 -2.859 -39.147 1.00 80.19 195 GLY A N 1
ATOM 1589 C CA . GLY A 1 195 ? 2.153 -3.891 -39.472 1.00 80.19 195 GLY A CA 1
ATOM 1590 C C . GLY A 1 195 ? 0.860 -3.812 -38.651 1.00 80.19 195 GLY A C 1
ATOM 1591 O O . GLY A 1 195 ? 0.794 -3.114 -37.641 1.00 80.19 195 GLY A O 1
ATOM 1592 N N . PRO A 1 196 ? -0.193 -4.545 -39.051 1.00 84.00 196 PRO A N 1
ATOM 1593 C CA . PRO A 1 196 ? -1.478 -4.552 -38.350 1.00 84.00 196 PRO A CA 1
ATOM 1594 C C . PRO A 1 196 ? -1.364 -5.143 -36.939 1.00 84.00 196 PRO A C 1
ATOM 1596 O O . PRO A 1 196 ? -0.685 -6.156 -36.744 1.00 84.00 196 PRO A O 1
ATOM 1599 N N . VAL A 1 197 ? -2.025 -4.517 -35.966 1.00 82.69 197 VAL A N 1
ATOM 1600 C CA . VAL A 1 197 ? -2.091 -4.952 -34.564 1.00 82.69 197 VAL A CA 1
ATOM 1601 C C . VAL A 1 197 ? -2.939 -6.217 -34.483 1.00 82.69 197 VAL A C 1
ATOM 1603 O O . VAL A 1 197 ? -4.090 -6.226 -34.921 1.00 82.69 197 VAL A O 1
ATOM 1606 N N . ASP A 1 198 ? -2.349 -7.290 -33.960 1.00 83.56 198 ASP A N 1
ATOM 1607 C CA . ASP A 1 198 ? -3.008 -8.583 -33.795 1.00 83.56 198 ASP A CA 1
ATOM 1608 C C . ASP A 1 198 ? -3.485 -8.750 -32.339 1.00 83.56 198 ASP A C 1
ATOM 1610 O O . ASP A 1 198 ? -2.662 -8.633 -31.426 1.00 83.56 198 ASP A O 1
ATOM 1614 N N . PRO A 1 199 ? -4.777 -9.034 -32.091 1.00 81.75 199 PRO A N 1
ATOM 1615 C CA . PRO A 1 199 ? -5.302 -9.254 -30.742 1.00 81.75 199 PRO A CA 1
ATOM 1616 C C . PRO A 1 199 ? -4.564 -10.326 -29.933 1.00 81.75 199 PRO A C 1
ATOM 1618 O O . PRO A 1 199 ? -4.431 -10.211 -28.715 1.00 81.75 199 PRO A O 1
ATOM 1621 N N . SER A 1 200 ? -4.069 -11.372 -30.599 1.00 79.50 200 SER A N 1
ATOM 1622 C CA . SER A 1 200 ? -3.329 -12.446 -29.929 1.00 79.50 200 SER A CA 1
ATOM 1623 C C . SER A 1 200 ? -1.996 -11.946 -29.359 1.00 79.50 200 SER A C 1
ATOM 1625 O O . SER A 1 200 ? -1.659 -12.269 -28.221 1.00 79.50 200 SER A O 1
ATOM 1627 N N . GLN A 1 201 ? -1.295 -11.085 -30.106 1.00 77.06 201 GLN A N 1
ATOM 1628 C CA . GLN A 1 201 ? -0.043 -10.448 -29.681 1.00 77.06 201 GLN A CA 1
ATOM 1629 C C . GLN A 1 201 ? -0.280 -9.417 -28.580 1.00 77.06 201 GLN A C 1
ATOM 1631 O O . GLN A 1 201 ? 0.497 -9.333 -27.629 1.00 77.06 201 GLN A O 1
ATOM 1636 N N . LEU A 1 202 ? -1.388 -8.674 -28.684 1.00 74.94 202 LEU A N 1
ATOM 1637 C CA . LEU A 1 202 ? -1.803 -7.712 -27.673 1.00 74.94 202 LEU A CA 1
ATOM 1638 C C . LEU A 1 202 ? -1.876 -8.391 -26.301 1.00 74.94 202 LEU A C 1
ATOM 1640 O O . LEU A 1 202 ? -1.208 -7.953 -25.376 1.00 74.94 202 LEU A O 1
ATOM 1644 N N . ASN A 1 203 ? -2.585 -9.515 -26.182 1.00 71.50 203 ASN A N 1
ATOM 1645 C CA . ASN A 1 203 ? -2.748 -10.211 -24.902 1.00 71.50 203 ASN A CA 1
ATOM 1646 C C . ASN A 1 203 ? -1.442 -10.795 -24.330 1.00 71.50 203 ASN A C 1
ATOM 1648 O O . ASN A 1 203 ? -1.306 -10.869 -23.110 1.00 71.50 203 ASN A O 1
ATOM 1652 N N . SER A 1 204 ? -0.481 -11.199 -25.170 1.00 70.88 204 SER A N 1
ATOM 1653 C CA . SER A 1 204 ? 0.803 -11.747 -24.703 1.00 70.88 204 SER A CA 1
ATOM 1654 C C . SER A 1 204 ? 1.825 -10.680 -24.300 1.00 70.88 204 SER A C 1
ATOM 1656 O O . SER A 1 204 ? 2.663 -10.923 -23.430 1.00 70.88 204 SER A O 1
ATOM 1658 N N . GLU A 1 205 ? 1.780 -9.504 -24.929 1.00 69.12 205 GLU A N 1
ATOM 1659 C CA . GLU A 1 205 ? 2.776 -8.440 -24.731 1.00 69.12 205 GLU A CA 1
ATOM 1660 C C . GLU A 1 205 ? 2.295 -7.330 -23.786 1.00 69.12 205 GLU A C 1
ATOM 1662 O O . GLU A 1 205 ? 3.090 -6.526 -23.292 1.00 69.12 205 GLU A O 1
ATOM 1667 N N . PHE A 1 206 ? 1.003 -7.309 -23.467 1.00 68.31 206 PHE A N 1
ATOM 1668 C CA . PHE A 1 206 ? 0.398 -6.326 -22.583 1.00 68.31 206 PHE A CA 1
ATOM 1669 C C . PHE A 1 206 ? 0.903 -6.461 -21.140 1.00 68.31 206 PHE A C 1
ATOM 1671 O O . PHE A 1 206 ? 0.546 -7.386 -20.408 1.00 68.31 206 PHE A O 1
ATOM 1678 N N . ARG A 1 207 ? 1.726 -5.500 -20.701 1.00 68.94 207 ARG A N 1
ATOM 1679 C CA . ARG A 1 207 ? 2.201 -5.409 -19.315 1.00 68.94 207 ARG A CA 1
ATOM 1680 C C . ARG A 1 207 ? 1.952 -4.019 -18.742 1.00 68.94 207 ARG A C 1
ATOM 1682 O O . ARG A 1 207 ? 2.530 -3.035 -19.181 1.00 68.94 207 ARG A O 1
ATOM 1689 N N . LEU A 1 208 ? 1.154 -3.956 -17.683 1.00 70.50 208 LEU A N 1
ATOM 1690 C CA . LEU A 1 208 ? 0.908 -2.742 -16.895 1.00 70.50 208 LEU A CA 1
ATOM 1691 C C . LEU A 1 208 ? 2.006 -2.470 -15.846 1.00 70.50 208 LEU A C 1
ATOM 1693 O O . LEU A 1 208 ? 1.783 -1.741 -14.884 1.00 70.50 208 LEU A O 1
ATOM 1697 N N . ARG A 1 209 ? 3.194 -3.067 -15.993 1.00 71.31 209 ARG A N 1
ATOM 1698 C CA . ARG A 1 209 ? 4.230 -3.080 -14.944 1.00 71.31 209 ARG A CA 1
ATOM 1699 C C . ARG A 1 209 ? 4.602 -1.682 -14.437 1.00 71.31 209 ARG A C 1
ATOM 1701 O O . ARG A 1 209 ? 4.732 -1.485 -13.240 1.00 71.31 209 ARG A O 1
ATOM 1708 N N . HIS A 1 210 ? 4.666 -0.691 -15.328 1.00 76.38 210 HIS A N 1
ATOM 1709 C CA . HIS A 1 210 ? 5.064 0.678 -14.988 1.00 76.38 210 HIS A CA 1
ATOM 1710 C C . HIS A 1 210 ? 4.000 1.466 -14.211 1.00 76.38 210 HIS A C 1
ATOM 1712 O O . HIS A 1 210 ? 4.316 2.509 -13.646 1.00 76.38 210 HIS A O 1
ATOM 1718 N N . VAL A 1 211 ? 2.753 0.986 -14.183 1.00 80.31 211 VAL A N 1
ATOM 1719 C CA . VAL A 1 211 ? 1.612 1.683 -13.571 1.00 80.31 211 VAL A CA 1
ATOM 1720 C C . VAL A 1 211 ? 0.837 0.832 -12.582 1.00 80.31 211 VAL A C 1
ATOM 1722 O O . VAL A 1 211 ? -0.125 1.328 -12.022 1.00 80.31 211 VAL A O 1
ATOM 1725 N N . ILE A 1 212 ? 1.194 -0.428 -12.345 1.00 87.38 212 ILE A N 1
ATOM 1726 C CA . ILE A 1 212 ? 0.586 -1.189 -11.252 1.00 87.38 212 ILE A CA 1
ATOM 1727 C C . ILE A 1 212 ? 1.329 -0.819 -9.974 1.00 87.38 212 ILE A C 1
ATOM 1729 O O . ILE A 1 212 ? 2.475 -1.243 -9.802 1.00 87.38 212 ILE A O 1
ATOM 1733 N N . PRO A 1 213 ? 0.711 -0.044 -9.068 1.00 90.50 213 PRO A N 1
ATOM 1734 C CA . PRO A 1 213 ? 1.339 0.229 -7.803 1.00 90.50 213 PRO A CA 1
ATOM 1735 C C . PRO A 1 213 ? 1.283 -1.015 -6.924 1.00 90.50 213 PRO A C 1
ATOM 1737 O O . PRO A 1 213 ? 0.280 -1.740 -6.871 1.00 90.50 213 PRO A O 1
ATOM 1740 N N . ARG A 1 214 ? 2.367 -1.230 -6.195 1.00 90.25 214 ARG A N 1
ATOM 1741 C CA . ARG A 1 214 ? 2.475 -2.262 -5.175 1.00 90.25 214 ARG A CA 1
ATOM 1742 C C . ARG A 1 214 ? 2.336 -1.628 -3.816 1.00 90.25 214 ARG A C 1
ATOM 1744 O O . ARG A 1 214 ? 2.886 -0.557 -3.565 1.00 90.25 214 ARG A O 1
ATOM 1751 N N . LEU A 1 215 ? 1.566 -2.282 -2.956 1.00 92.00 215 LEU A N 1
ATOM 1752 C CA . LEU A 1 215 ? 1.447 -1.854 -1.579 1.00 92.00 215 LEU A CA 1
ATOM 1753 C C . LEU A 1 215 ? 2.447 -2.629 -0.739 1.00 92.00 215 LEU A C 1
ATOM 1755 O O . LEU A 1 215 ? 2.466 -3.856 -0.754 1.00 92.00 215 LEU A O 1
ATOM 1759 N N . TYR A 1 216 ? 3.218 -1.903 0.045 1.00 87.19 216 TYR A N 1
ATOM 1760 C CA . TYR A 1 216 ? 4.142 -2.457 1.008 1.00 87.19 216 TYR A CA 1
ATOM 1761 C C . TYR A 1 216 ? 3.712 -2.080 2.412 1.00 87.19 216 TYR A C 1
ATOM 1763 O O . TYR A 1 216 ? 3.431 -0.919 2.668 1.00 87.19 216 TYR A O 1
ATOM 1771 N N . ARG A 1 217 ? 3.672 -3.042 3.329 1.00 85.19 217 ARG A N 1
ATOM 1772 C CA . AR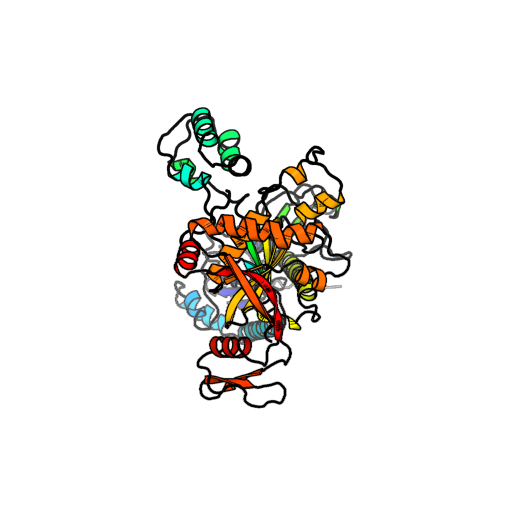G A 1 217 ? 3.458 -2.815 4.757 1.00 85.19 217 ARG A CA 1
ATOM 1773 C C . ARG A 1 217 ? 4.795 -2.854 5.484 1.00 85.19 217 ARG A C 1
ATOM 1775 O O . ARG A 1 217 ? 5.541 -3.822 5.325 1.00 85.19 217 ARG A O 1
ATOM 1782 N N . LEU A 1 218 ? 5.068 -1.847 6.306 1.00 77.06 218 LEU A N 1
ATOM 1783 C CA . LEU A 1 218 ? 6.191 -1.870 7.241 1.00 77.06 218 LEU A CA 1
ATOM 1784 C C . LEU A 1 218 ? 5.773 -2.685 8.474 1.00 77.06 218 LEU A C 1
ATOM 1786 O O . LEU A 1 218 ? 4.756 -2.378 9.090 1.00 77.06 218 LEU A O 1
ATOM 1790 N N . VAL A 1 219 ? 6.503 -3.760 8.793 1.00 66.44 219 VAL A N 1
ATOM 1791 C CA . VAL A 1 219 ? 6.185 -4.653 9.924 1.00 66.44 219 VAL A CA 1
ATOM 1792 C C . VAL A 1 219 ? 7.332 -4.699 10.925 1.00 66.44 219 VAL A C 1
ATOM 1794 O O . VAL A 1 219 ? 8.477 -4.967 10.548 1.00 66.44 219 VAL A O 1
ATOM 1797 N N . GLY A 1 220 ? 6.989 -4.481 12.198 1.00 52.38 220 GLY A N 1
ATOM 1798 C CA . GLY A 1 220 ? 7.885 -4.520 13.351 1.00 52.38 220 GLY A CA 1
ATOM 1799 C C . GLY A 1 220 ? 7.962 -5.859 14.076 1.00 52.38 220 GLY A C 1
ATOM 1800 O O . GLY A 1 220 ? 7.858 -5.883 15.291 1.00 52.38 220 GLY A O 1
ATOM 1801 N N . SER A 1 221 ? 8.142 -6.981 13.370 1.00 41.53 221 SER A N 1
ATOM 1802 C CA . SER A 1 221 ? 8.496 -8.265 14.001 1.00 41.53 221 SER A CA 1
ATOM 1803 C C . SER A 1 221 ? 9.040 -9.311 13.008 1.00 41.53 221 SER A C 1
ATOM 1805 O O . SER A 1 221 ? 8.918 -9.188 11.787 1.00 41.53 221 SER A O 1
ATOM 1807 N N . VAL A 1 222 ? 9.716 -10.313 13.579 1.00 33.47 222 VAL A N 1
ATOM 1808 C CA . VAL A 1 222 ? 10.773 -11.178 13.020 1.00 33.47 222 VAL A CA 1
ATOM 1809 C C . VAL A 1 222 ? 10.286 -12.288 12.077 1.00 33.47 222 VAL A C 1
ATOM 1811 O O . VAL A 1 222 ? 9.438 -13.097 12.445 1.00 33.47 222 VAL A O 1
ATOM 1814 N N . SER A 1 223 ? 10.952 -12.436 10.920 1.00 36.75 223 SER A N 1
ATOM 1815 C CA . SER A 1 223 ? 11.099 -13.693 10.148 1.00 36.75 223 SER A CA 1
ATOM 1816 C C . SER A 1 223 ? 12.238 -13.530 9.098 1.00 36.75 223 SER A C 1
ATOM 1818 O O . SER A 1 223 ? 12.519 -12.399 8.693 1.00 36.75 223 SER A O 1
ATOM 1820 N N . PRO A 1 224 ? 12.928 -14.587 8.604 1.00 37.75 224 PRO A N 1
ATOM 1821 C CA . PRO A 1 224 ? 14.276 -14.502 8.021 1.00 37.75 224 PRO A CA 1
ATOM 1822 C C . PRO A 1 224 ? 14.298 -14.361 6.488 1.00 37.75 224 PRO A C 1
ATOM 1824 O O . PRO A 1 224 ? 14.596 -15.317 5.784 1.00 37.75 224 PRO A O 1
ATOM 1827 N N . ASP A 1 225 ? 13.943 -13.194 5.949 1.00 44.66 225 ASP A N 1
ATOM 1828 C CA . ASP A 1 225 ? 14.171 -12.944 4.516 1.00 44.66 225 ASP A CA 1
ATOM 1829 C C . ASP A 1 225 ? 14.205 -11.432 4.247 1.00 44.66 225 ASP A C 1
ATOM 1831 O O . ASP A 1 225 ? 13.153 -10.796 4.119 1.00 44.66 225 ASP A O 1
ATOM 1835 N N . PRO A 1 226 ? 15.394 -10.810 4.290 1.00 46.78 226 PRO A N 1
ATOM 1836 C CA . PRO A 1 226 ? 15.564 -9.438 3.842 1.00 46.78 226 PRO A CA 1
ATOM 1837 C C . PRO A 1 226 ? 15.337 -9.407 2.322 1.00 46.78 226 PRO A C 1
ATOM 1839 O O . PRO A 1 226 ? 15.874 -10.235 1.597 1.00 46.78 226 PRO A O 1
ATOM 1842 N N . GLY A 1 227 ? 14.493 -8.484 1.858 1.00 53.91 227 GLY A N 1
ATOM 1843 C CA . GLY A 1 227 ? 13.832 -8.512 0.548 1.00 53.91 227 GLY A CA 1
ATOM 1844 C C . GLY A 1 227 ? 14.659 -8.980 -0.661 1.00 53.91 227 GLY A C 1
ATOM 1845 O O . GLY A 1 227 ? 15.842 -8.685 -0.810 1.00 53.91 227 GLY A O 1
ATOM 1846 N N . VAL A 1 228 ? 13.983 -9.678 -1.576 1.00 59.50 228 VAL A N 1
ATOM 1847 C CA . VAL A 1 228 ? 14.554 -10.226 -2.814 1.00 59.50 228 VAL A CA 1
ATOM 1848 C C . VAL A 1 228 ? 15.214 -9.118 -3.644 1.00 59.50 228 VAL A C 1
ATOM 1850 O O . VAL A 1 228 ? 14.533 -8.243 -4.181 1.00 59.50 228 VAL A O 1
ATOM 1853 N N . LEU A 1 229 ? 16.538 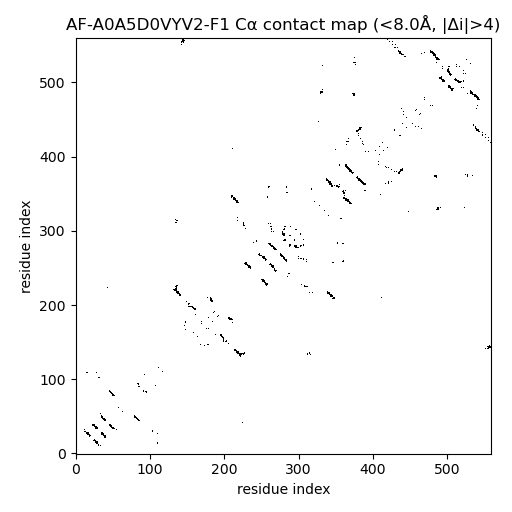-9.184 -3.812 1.00 60.62 229 LEU A N 1
ATOM 1854 C CA . LEU A 1 229 ? 17.222 -8.402 -4.840 1.00 60.62 229 LEU A CA 1
ATOM 1855 C C . LEU A 1 229 ? 16.854 -8.953 -6.214 1.00 60.62 229 LEU A C 1
ATOM 1857 O O . LEU A 1 229 ? 16.962 -10.152 -6.477 1.00 60.62 229 LEU A O 1
ATOM 1861 N N . TRP A 1 230 ? 16.419 -8.072 -7.104 1.00 65.12 230 TRP A N 1
ATOM 1862 C CA . TRP A 1 230 ? 16.098 -8.438 -8.470 1.00 65.12 230 TRP A CA 1
ATOM 1863 C C . TRP A 1 230 ? 17.361 -8.468 -9.304 1.00 65.12 230 TRP A C 1
ATOM 1865 O O . TRP A 1 230 ? 18.169 -7.535 -9.273 1.00 65.12 230 TRP A O 1
ATOM 1875 N N . ARG A 1 231 ? 17.501 -9.529 -10.097 1.00 65.69 231 ARG A N 1
ATOM 1876 C CA . ARG A 1 231 ? 18.518 -9.573 -11.136 1.00 65.69 231 ARG A CA 1
ATOM 1877 C C . ARG A 1 231 ? 18.235 -8.464 -12.139 1.00 65.69 231 ARG A C 1
ATOM 1879 O O . ARG A 1 231 ? 17.139 -8.358 -12.681 1.00 65.69 231 ARG A O 1
ATOM 1886 N N . CYS A 1 232 ? 19.244 -7.653 -12.394 1.00 66.44 232 CYS A N 1
ATOM 1887 C CA . CYS A 1 232 ? 19.208 -6.629 -13.421 1.00 66.44 232 CYS A CA 1
ATOM 1888 C C . CYS A 1 232 ? 20.536 -6.645 -14.178 1.00 66.44 232 CYS A C 1
ATOM 1890 O O . CYS A 1 232 ? 21.504 -7.259 -13.752 1.00 66.44 232 CYS A O 1
ATOM 1892 N N . ASN A 1 233 ? 20.572 -6.049 -15.362 1.00 74.00 233 ASN A N 1
ATOM 1893 C CA . ASN A 1 233 ? 21.810 -5.911 -16.120 1.00 74.00 233 ASN A CA 1
ATOM 1894 C C . ASN A 1 233 ? 21.786 -4.557 -16.819 1.00 74.00 233 ASN A C 1
ATOM 1896 O O . ASN A 1 233 ? 21.517 -4.454 -18.017 1.00 74.00 233 ASN A O 1
ATOM 1900 N N . ARG A 1 234 ? 21.969 -3.494 -16.031 1.00 87.19 234 ARG A N 1
ATOM 1901 C CA . ARG A 1 234 ? 21.903 -2.113 -16.525 1.00 87.19 234 ARG A CA 1
ATOM 1902 C C . ARG A 1 234 ? 23.230 -1.398 -16.345 1.00 87.19 234 ARG A C 1
ATOM 1904 O O . ARG A 1 234 ? 23.935 -1.617 -15.365 1.00 87.19 234 ARG A O 1
ATOM 1911 N N . GLY A 1 235 ? 23.539 -0.491 -17.266 1.00 84.31 235 GLY A N 1
ATOM 1912 C CA . GLY A 1 235 ? 24.644 0.444 -17.080 1.00 84.31 235 GLY A CA 1
ATOM 1913 C C . GLY A 1 235 ? 24.435 1.333 -15.850 1.00 84.31 235 GLY A C 1
ATOM 1914 O O . GLY A 1 235 ? 23.306 1.549 -15.385 1.00 84.31 235 GLY A O 1
ATOM 1915 N N . LEU A 1 236 ? 25.542 1.858 -15.333 1.00 85.19 236 LEU A N 1
ATOM 1916 C CA . LEU A 1 236 ? 25.514 2.844 -14.260 1.00 85.19 236 LEU A CA 1
ATOM 1917 C C . LEU A 1 236 ? 24.973 4.182 -14.755 1.00 85.19 236 LEU A C 1
ATOM 1919 O O . LEU A 1 236 ? 25.338 4.682 -15.821 1.00 85.19 236 LEU A O 1
ATOM 1923 N N . ARG A 1 237 ? 24.129 4.800 -13.936 1.00 83.94 237 ARG A N 1
ATOM 1924 C CA . ARG A 1 237 ? 23.625 6.154 -14.153 1.00 83.94 237 ARG A CA 1
ATOM 1925 C C . ARG A 1 237 ? 24.733 7.168 -13.894 1.00 83.94 237 ARG A C 1
ATOM 1927 O O . ARG A 1 237 ? 25.685 6.912 -13.161 1.00 83.94 237 ARG A O 1
ATOM 1934 N N . ARG A 1 238 ? 24.562 8.383 -14.424 1.00 82.50 238 ARG A N 1
ATOM 1935 C CA . ARG A 1 238 ? 25.515 9.490 -14.230 1.00 82.50 238 ARG A CA 1
ATOM 1936 C C . ARG A 1 238 ? 25.782 9.796 -12.749 1.00 82.50 238 ARG A C 1
ATOM 1938 O O . ARG A 1 238 ? 26.916 10.096 -12.406 1.00 82.50 238 ARG A O 1
ATOM 1945 N N . GLY A 1 239 ? 24.757 9.730 -11.894 1.00 80.88 239 GLY A N 1
ATOM 1946 C CA . GLY A 1 239 ? 24.893 9.935 -10.445 1.00 80.88 239 GLY A CA 1
ATOM 1947 C C . GLY A 1 239 ? 25.687 8.820 -9.761 1.00 80.88 239 GLY A C 1
ATOM 1948 O O . GLY A 1 239 ? 26.660 9.102 -9.075 1.00 80.88 239 GLY A O 1
ATOM 1949 N N . GLU A 1 240 ? 25.341 7.561 -10.040 1.00 87.75 240 GLU A N 1
ATOM 1950 C CA . GLU A 1 240 ? 26.050 6.377 -9.525 1.00 87.75 240 GLU A CA 1
ATOM 1951 C C . GLU A 1 240 ? 27.528 6.400 -9.942 1.00 87.75 240 GLU A C 1
ATOM 1953 O O . GLU A 1 240 ? 28.417 6.282 -9.108 1.00 87.75 240 GLU A O 1
ATOM 1958 N N . ARG A 1 241 ? 27.807 6.673 -11.223 1.00 88.50 241 ARG A N 1
ATOM 1959 C CA . ARG A 1 241 ? 29.176 6.760 -11.753 1.00 88.50 241 ARG A CA 1
ATOM 1960 C C . ARG A 1 241 ? 29.994 7.900 -11.131 1.00 88.50 241 ARG A C 1
ATOM 1962 O O . ARG A 1 241 ? 31.207 7.780 -11.051 1.00 88.50 241 ARG A O 1
ATOM 1969 N N . ARG A 1 242 ? 29.358 8.998 -10.704 1.00 87.00 242 ARG A N 1
ATOM 1970 C CA . ARG A 1 242 ? 30.039 10.110 -10.007 1.00 87.00 242 ARG A CA 1
ATOM 1971 C C . ARG A 1 242 ? 30.407 9.769 -8.565 1.00 87.00 242 ARG A C 1
ATOM 1973 O O . ARG A 1 242 ? 31.380 10.314 -8.062 1.00 87.00 242 ARG A O 1
ATOM 1980 N N . ASN A 1 243 ? 29.606 8.928 -7.918 1.00 87.06 243 ASN A N 1
ATOM 1981 C CA . ASN A 1 243 ? 29.775 8.558 -6.514 1.00 87.06 243 ASN A CA 1
ATOM 1982 C C . ASN A 1 243 ? 30.706 7.354 -6.328 1.00 87.06 243 ASN A C 1
ATOM 1984 O O . ASN A 1 243 ? 31.153 7.090 -5.214 1.00 87.06 243 ASN A O 1
ATOM 1988 N N . LEU A 1 244 ? 30.988 6.629 -7.410 1.00 87.38 244 LEU A N 1
ATOM 1989 C CA . LEU A 1 244 ? 31.900 5.498 -7.421 1.00 87.38 244 LEU A CA 1
ATOM 1990 C C . LEU A 1 244 ? 33.322 5.931 -7.812 1.00 87.38 244 LEU A C 1
ATOM 1992 O O . LEU A 1 244 ? 33.500 6.954 -8.479 1.00 87.38 244 LEU A O 1
ATOM 1996 N N . PRO A 1 245 ? 34.352 5.158 -7.423 1.00 79.38 245 PRO A N 1
ATOM 1997 C CA . PRO A 1 245 ? 35.721 5.374 -7.889 1.00 79.38 245 PRO A CA 1
ATOM 1998 C C . PRO A 1 245 ? 35.806 5.313 -9.411 1.00 79.38 245 PRO A C 1
ATOM 2000 O O . PRO A 1 245 ? 34.854 4.928 -10.085 1.00 79.38 245 PRO A O 1
ATOM 2003 N N . LYS A 1 246 ? 36.983 5.622 -9.968 1.00 81.50 246 LYS A N 1
ATOM 2004 C CA . LYS A 1 246 ? 37.263 5.435 -11.400 1.00 81.50 246 LYS A CA 1
ATOM 2005 C C . LYS A 1 246 ? 37.125 3.958 -11.793 1.00 81.50 246 LYS A C 1
ATOM 2007 O O . LYS A 1 246 ? 38.088 3.199 -11.757 1.00 81.50 246 LYS A O 1
ATOM 2012 N N . ILE A 1 247 ? 35.909 3.587 -12.162 1.00 83.31 247 ILE A N 1
ATOM 2013 C CA . ILE A 1 247 ? 35.506 2.277 -12.653 1.00 83.31 247 ILE A CA 1
ATOM 2014 C C . ILE A 1 247 ? 35.298 2.339 -14.167 1.00 83.31 247 ILE A C 1
ATOM 2016 O O . ILE A 1 247 ? 34.911 3.369 -14.731 1.00 83.31 247 ILE A O 1
ATOM 2020 N N . GLY A 1 248 ? 35.562 1.219 -14.821 1.00 81.56 248 GLY A N 1
ATOM 2021 C CA . GLY A 1 248 ? 35.506 1.030 -16.262 1.00 81.56 248 GLY A CA 1
ATOM 2022 C C . GLY A 1 248 ? 34.125 1.298 -16.852 1.00 81.56 248 GLY A C 1
ATOM 2023 O O . GLY A 1 248 ? 33.097 1.333 -16.158 1.00 81.56 248 GLY A O 1
ATOM 2024 N N . GLU A 1 249 ? 34.094 1.519 -18.163 1.00 80.81 249 GLU A N 1
ATOM 2025 C CA . GLU A 1 249 ? 32.855 1.783 -18.901 1.00 80.81 249 GLU A CA 1
ATOM 2026 C C . GLU A 1 249 ? 31.886 0.596 -18.849 1.00 80.81 249 GLU A C 1
ATOM 2028 O O . GLU A 1 249 ? 30.682 0.809 -18.708 1.00 80.81 249 GLU A O 1
ATOM 2033 N N . ASP A 1 250 ? 32.415 -0.629 -18.782 1.00 82.62 250 ASP A N 1
ATOM 2034 C CA . ASP A 1 250 ? 31.639 -1.875 -18.729 1.00 82.62 250 ASP A CA 1
ATOM 2035 C C . ASP A 1 250 ? 31.030 -2.203 -17.359 1.00 82.62 250 ASP A C 1
ATOM 2037 O O . ASP A 1 250 ? 30.423 -3.261 -17.191 1.00 82.62 250 ASP A O 1
ATOM 2041 N N . SER A 1 251 ? 31.164 -1.315 -16.371 1.00 88.00 251 SER A N 1
ATOM 2042 C CA . SER A 1 251 ? 30.584 -1.519 -15.040 1.00 88.00 251 SER A CA 1
ATOM 2043 C C . SER A 1 251 ? 29.053 -1.464 -15.085 1.00 88.00 251 SER A C 1
ATOM 2045 O O . SER A 1 251 ? 28.463 -0.537 -15.655 1.00 88.00 251 SER A O 1
ATOM 2047 N N . ARG A 1 252 ? 28.391 -2.445 -14.461 1.00 89.31 252 ARG A N 1
ATOM 2048 C CA . ARG A 1 252 ? 26.933 -2.634 -14.530 1.00 89.31 252 ARG A CA 1
ATOM 2049 C C . ARG A 1 252 ? 26.330 -2.974 -13.181 1.00 89.31 252 ARG A C 1
ATOM 2051 O O . ARG A 1 252 ? 26.939 -3.645 -12.358 1.00 89.31 252 ARG A O 1
ATOM 2058 N N . VAL A 1 253 ? 25.092 -2.548 -12.984 1.00 84.31 253 VAL A N 1
ATOM 2059 C CA . VAL A 1 253 ? 24.260 -2.983 -11.865 1.00 84.31 253 VAL A CA 1
ATOM 2060 C C . VAL A 1 253 ? 23.704 -4.364 -12.195 1.00 84.31 253 VAL A C 1
ATOM 2062 O O . VAL A 1 253 ? 23.051 -4.524 -13.230 1.00 84.31 253 VAL A O 1
ATOM 2065 N N . VAL A 1 254 ? 24.011 -5.339 -11.337 1.00 81.19 254 VAL A N 1
ATOM 2066 C CA . VAL A 1 254 ? 23.686 -6.764 -11.527 1.00 81.19 254 VAL A CA 1
ATOM 2067 C C . VAL A 1 254 ? 22.540 -7.245 -10.638 1.00 81.19 254 VAL A C 1
ATOM 2069 O O . VAL A 1 254 ? 21.773 -8.131 -11.012 1.00 81.19 254 VAL A O 1
ATOM 2072 N N . LEU A 1 255 ? 22.400 -6.636 -9.461 1.00 77.31 255 LEU A N 1
ATOM 2073 C CA . LEU A 1 255 ? 21.322 -6.881 -8.514 1.00 77.31 255 LEU A CA 1
ATOM 2074 C C . LEU A 1 255 ? 20.810 -5.533 -8.023 1.00 77.31 255 LEU A C 1
ATOM 2076 O O . LEU A 1 255 ? 21.599 -4.621 -7.786 1.00 77.31 255 LEU A O 1
ATOM 2080 N N . GLN A 1 256 ? 19.503 -5.400 -7.859 1.00 77.38 256 GLN A N 1
ATOM 2081 C CA . GLN A 1 256 ? 18.896 -4.177 -7.352 1.00 77.38 256 GLN A CA 1
ATOM 2082 C C . GLN A 1 256 ? 17.652 -4.512 -6.541 1.00 77.38 256 GLN A C 1
ATOM 2084 O O . GLN A 1 256 ? 16.816 -5.303 -6.967 1.00 77.38 256 GLN A O 1
ATOM 2089 N N . HIS A 1 257 ? 17.501 -3.889 -5.378 1.00 75.12 257 HIS A N 1
ATOM 2090 C CA . HIS A 1 257 ? 16.233 -3.911 -4.674 1.00 75.12 257 HIS A CA 1
ATOM 2091 C C . HIS A 1 257 ? 15.231 -3.049 -5.460 1.00 75.12 257 HIS A C 1
ATOM 2093 O O . HIS A 1 257 ? 15.517 -1.865 -5.663 1.00 75.12 257 HIS A O 1
ATOM 2099 N N . PRO A 1 258 ? 14.061 -3.577 -5.861 1.00 61.88 258 PRO A N 1
ATOM 2100 C CA . PRO A 1 258 ? 13.126 -2.874 -6.748 1.00 61.88 258 PRO A CA 1
ATOM 2101 C C . PRO A 1 258 ? 12.663 -1.532 -6.167 1.00 61.88 258 PRO A C 1
ATOM 2103 O O . PRO A 1 258 ? 12.791 -0.493 -6.806 1.00 61.88 258 PRO A O 1
ATOM 2106 N N . SER A 1 259 ? 12.236 -1.532 -4.904 1.00 63.34 259 SER A N 1
ATOM 2107 C CA . SER A 1 259 ? 11.667 -0.342 -4.263 1.00 63.34 259 SER A CA 1
ATOM 2108 C C . SER A 1 259 ? 12.738 0.548 -3.620 1.00 63.34 259 SER A C 1
ATOM 2110 O O . SER A 1 259 ? 12.826 1.745 -3.883 1.00 63.34 259 SER A O 1
ATOM 2112 N N . LEU A 1 260 ? 13.625 -0.032 -2.808 1.00 72.81 260 LEU A N 1
ATOM 2113 C CA . LEU A 1 260 ? 14.663 0.715 -2.092 1.00 72.81 260 LEU A CA 1
ATOM 2114 C C . LEU A 1 260 ? 15.783 1.200 -3.004 1.00 72.81 260 LEU A C 1
ATOM 2116 O O . LEU A 1 260 ? 16.395 2.222 -2.732 1.00 72.81 260 LEU A O 1
ATOM 2120 N N . GLY A 1 261 ? 16.032 0.532 -4.130 1.00 74.62 261 GLY A N 1
ATOM 2121 C CA . GLY A 1 261 ? 17.034 0.937 -5.115 1.00 74.62 261 GLY A CA 1
ATOM 2122 C C . GLY A 1 261 ? 18.487 0.767 -4.675 1.00 74.62 261 GLY A C 1
ATOM 2123 O O . GLY A 1 261 ? 19.382 1.143 -5.432 1.00 74.62 261 GLY A O 1
ATOM 2124 N N . PHE A 1 262 ? 18.728 0.169 -3.506 1.00 85.12 262 PHE A N 1
ATOM 2125 C CA . PHE A 1 262 ? 20.034 -0.373 -3.141 1.00 85.12 262 PHE A CA 1
ATOM 2126 C C . PHE A 1 262 ? 20.434 -1.427 -4.163 1.00 85.12 262 PHE A C 1
ATOM 2128 O O . PHE A 1 262 ? 19.584 -2.179 -4.643 1.00 85.12 262 PHE A O 1
ATOM 2135 N N . SER A 1 263 ? 21.707 -1.461 -4.525 1.00 87.81 263 SER A N 1
ATOM 2136 C CA . SER A 1 263 ? 22.145 -2.238 -5.677 1.00 87.81 263 SER A CA 1
ATOM 2137 C C . SER A 1 263 ? 23.523 -2.851 -5.474 1.00 87.81 263 SER A C 1
ATOM 2139 O O . SER A 1 263 ? 24.338 -2.332 -4.719 1.00 87.81 263 SER A O 1
ATOM 2141 N N . VAL A 1 264 ? 23.792 -3.935 -6.197 1.00 86.12 264 VAL A N 1
ATOM 2142 C CA . VAL A 1 264 ? 25.128 -4.510 -6.362 1.00 86.12 264 VAL A CA 1
ATOM 2143 C C . VAL A 1 264 ? 25.624 -4.171 -7.759 1.00 86.12 264 VAL A C 1
ATOM 2145 O O . VAL A 1 264 ? 24.960 -4.452 -8.762 1.00 86.12 264 VAL A O 1
ATOM 2148 N N . VAL A 1 265 ? 26.798 -3.557 -7.820 1.00 92.31 265 VAL A N 1
ATOM 2149 C CA . VAL A 1 265 ? 27.490 -3.183 -9.050 1.00 92.31 265 VAL A CA 1
ATOM 2150 C C . VAL A 1 265 ? 28.614 -4.171 -9.297 1.00 92.31 265 VAL A C 1
ATOM 2152 O O . VAL A 1 265 ? 29.482 -4.324 -8.446 1.00 92.31 265 VAL A O 1
ATOM 2155 N N . ARG A 1 266 ? 28.645 -4.781 -10.480 1.00 89.75 266 ARG A N 1
ATOM 2156 C CA . ARG A 1 266 ? 29.864 -5.377 -11.019 1.00 89.75 266 ARG A CA 1
ATOM 2157 C C . ARG A 1 266 ? 30.685 -4.260 -11.629 1.00 89.75 266 ARG A C 1
ATOM 2159 O O . ARG A 1 266 ? 30.226 -3.621 -12.580 1.00 89.75 266 ARG A O 1
ATOM 2166 N N . PHE A 1 267 ? 31.872 -4.017 -11.103 1.00 88.00 267 PHE A N 1
ATOM 2167 C CA . PHE A 1 267 ? 32.795 -3.087 -11.732 1.00 88.00 267 PHE A CA 1
ATOM 2168 C C . PHE A 1 267 ? 33.870 -3.847 -12.498 1.00 88.00 267 PHE A C 1
ATOM 2170 O O . PHE A 1 267 ? 34.276 -4.946 -12.122 1.00 88.00 267 PHE A O 1
ATOM 2177 N N . SER A 1 268 ? 34.327 -3.231 -13.578 1.00 81.50 268 SER A N 1
ATOM 2178 C CA . SER A 1 268 ? 35.585 -3.568 -14.232 1.00 81.50 268 SER A CA 1
ATOM 2179 C C . SER A 1 268 ? 36.558 -2.423 -13.996 1.00 81.50 268 SER A C 1
ATOM 2181 O O . SER A 1 268 ? 36.157 -1.261 -13.965 1.00 81.50 268 SER A O 1
ATOM 2183 N N . LYS A 1 269 ? 37.838 -2.708 -13.803 1.00 78.94 269 LYS A N 1
ATOM 2184 C CA . LYS A 1 269 ? 38.887 -1.696 -13.719 1.00 78.94 269 LYS A CA 1
ATOM 2185 C C . LYS A 1 269 ? 40.035 -2.154 -14.594 1.00 78.94 269 LYS A C 1
ATOM 2187 O O . LYS A 1 269 ? 40.602 -3.214 -14.368 1.00 78.94 269 LYS A O 1
ATOM 2192 N N . ASN A 1 270 ? 40.362 -1.337 -15.585 1.00 74.31 270 ASN A N 1
ATOM 2193 C CA . ASN A 1 270 ? 41.564 -1.521 -16.380 1.00 74.31 270 ASN A CA 1
ATOM 2194 C C . ASN A 1 270 ? 42.626 -0.596 -15.799 1.00 74.31 270 ASN A C 1
ATOM 2196 O O . ASN A 1 270 ? 42.460 0.626 -15.820 1.00 74.31 270 ASN A O 1
ATOM 2200 N N . ASP A 1 271 ? 43.683 -1.171 -15.245 1.00 72.81 271 ASP A N 1
ATOM 2201 C CA . ASP A 1 271 ? 44.862 -0.426 -14.834 1.00 72.81 271 ASP A CA 1
ATOM 2202 C C . ASP A 1 271 ? 46.128 -1.017 -15.465 1.00 72.81 271 ASP A C 1
ATOM 2204 O O . ASP A 1 271 ? 46.072 -1.929 -16.289 1.00 72.81 271 ASP A O 1
ATOM 2208 N N . LEU A 1 272 ? 47.282 -0.432 -15.138 1.00 75.12 272 LEU A N 1
ATOM 2209 C CA . LEU A 1 272 ? 48.573 -0.852 -15.689 1.00 75.12 272 LEU A CA 1
ATOM 2210 C C . LEU A 1 272 ? 48.953 -2.291 -15.294 1.00 75.12 272 LEU A C 1
ATOM 2212 O O . LEU A 1 272 ? 49.867 -2.846 -15.896 1.00 75.12 272 LEU A O 1
ATOM 2216 N N . LEU A 1 273 ? 48.280 -2.880 -14.298 1.00 70.50 273 LEU A N 1
ATOM 2217 C CA . LEU A 1 273 ? 48.515 -4.242 -13.816 1.00 70.50 273 LEU A CA 1
ATOM 2218 C C . LEU A 1 273 ? 47.523 -5.254 -14.411 1.00 70.50 273 LEU A C 1
ATOM 2220 O O . LEU A 1 273 ? 47.664 -6.453 -14.178 1.00 70.50 273 LEU A O 1
ATOM 2224 N N . GLY A 1 274 ? 46.555 -4.788 -15.206 1.00 69.81 274 GLY A N 1
ATOM 2225 C CA . GLY A 1 274 ? 45.611 -5.614 -15.948 1.00 69.81 274 GLY A CA 1
ATOM 2226 C C . GLY A 1 274 ? 44.153 -5.204 -15.752 1.00 69.81 274 GLY A C 1
ATOM 2227 O O . GLY A 1 274 ? 43.823 -4.146 -15.211 1.00 69.81 274 GLY A O 1
ATOM 2228 N N . SER A 1 275 ? 43.258 -6.061 -16.237 1.00 72.88 275 SER A N 1
ATOM 2229 C CA . SER A 1 275 ? 41.819 -5.938 -16.017 1.00 72.88 275 SER A CA 1
ATOM 2230 C C . SER A 1 275 ? 41.443 -6.673 -14.736 1.00 72.88 275 SER A C 1
ATOM 2232 O O . SER A 1 275 ? 41.556 -7.893 -14.664 1.00 72.88 275 SER A O 1
ATOM 2234 N N . SER A 1 276 ? 40.974 -5.940 -13.732 1.00 78.19 276 SER A N 1
ATOM 2235 C CA . SER A 1 276 ? 40.354 -6.509 -12.535 1.00 78.19 276 SER A CA 1
ATOM 2236 C C . SER A 1 276 ? 38.839 -6.335 -12.593 1.00 78.19 276 SER A C 1
ATOM 2238 O O . SER A 1 276 ? 38.324 -5.376 -13.176 1.00 78.19 276 SER A O 1
ATOM 2240 N N . CYS A 1 277 ? 38.102 -7.266 -11.997 1.00 79.88 277 CYS A N 1
ATOM 2241 C CA . CYS A 1 277 ? 36.676 -7.110 -11.751 1.00 79.88 277 CYS A CA 1
ATOM 2242 C C . CYS A 1 277 ? 36.366 -7.381 -10.286 1.00 79.88 277 CYS A C 1
ATOM 2244 O O . CYS A 1 277 ? 37.067 -8.147 -9.635 1.00 79.88 277 CYS A O 1
ATOM 2246 N N . GLY A 1 278 ? 35.303 -6.765 -9.790 1.00 86.69 278 GLY A N 1
ATOM 2247 C CA . GLY A 1 278 ? 34.814 -7.016 -8.444 1.00 86.69 278 GLY A CA 1
ATOM 2248 C C . GLY A 1 278 ? 33.406 -6.480 -8.261 1.00 86.69 278 GLY A C 1
ATOM 2249 O O . GLY A 1 278 ? 32.733 -6.095 -9.229 1.00 86.69 278 GLY A O 1
ATOM 2250 N N . TRP A 1 279 ? 32.974 -6.433 -7.007 1.00 88.06 279 TRP A N 1
ATOM 2251 C CA . TRP A 1 279 ? 31.613 -6.066 -6.647 1.00 88.06 279 TRP A CA 1
ATOM 2252 C C . TRP A 1 279 ? 31.614 -4.854 -5.723 1.00 88.06 279 TRP A C 1
ATOM 2254 O O . TRP A 1 279 ? 32.529 -4.672 -4.932 1.00 88.06 279 TRP A O 1
ATOM 2264 N N . ILE A 1 280 ? 30.626 -3.975 -5.858 1.00 92.62 280 ILE A N 1
ATOM 2265 C CA . ILE A 1 280 ? 30.428 -2.840 -4.951 1.00 92.62 280 ILE A CA 1
ATOM 2266 C C . ILE A 1 280 ? 28.953 -2.790 -4.581 1.00 92.62 280 ILE A C 1
ATOM 2268 O O . ILE A 1 280 ? 28.085 -2.679 -5.453 1.00 92.62 280 ILE A O 1
ATOM 2272 N N . ALA A 1 281 ? 28.666 -2.822 -3.286 1.00 91.31 281 ALA A N 1
ATOM 2273 C CA . ALA A 1 281 ? 27.339 -2.541 -2.766 1.00 91.31 281 ALA A CA 1
ATOM 2274 C C . ALA A 1 281 ? 27.101 -1.023 -2.676 1.00 91.31 281 ALA A C 1
ATOM 2276 O O . ALA A 1 281 ? 27.872 -0.297 -2.039 1.00 91.31 281 ALA A O 1
ATOM 2277 N N . ILE A 1 282 ? 26.017 -0.537 -3.282 1.00 92.06 282 ILE A N 1
ATOM 2278 C CA . ILE A 1 282 ? 25.646 0.883 -3.287 1.00 92.06 282 ILE A CA 1
ATOM 2279 C C . ILE A 1 282 ? 24.262 1.121 -2.682 1.00 92.06 282 ILE A C 1
ATOM 2281 O O . ILE A 1 282 ? 23.351 0.299 -2.816 1.00 92.06 282 ILE A O 1
ATOM 2285 N N . ASP A 1 283 ? 24.105 2.273 -2.032 1.00 88.44 283 ASP A N 1
ATOM 2286 C CA . ASP A 1 283 ? 22.819 2.769 -1.549 1.00 88.44 283 ASP A CA 1
ATOM 2287 C C . ASP A 1 283 ? 21.922 3.253 -2.698 1.00 88.44 283 ASP A C 1
ATOM 2289 O O . ASP A 1 283 ? 22.283 3.250 -3.880 1.00 88.44 283 ASP A O 1
ATOM 2293 N N . ASN A 1 284 ? 20.727 3.713 -2.345 1.00 82.00 284 ASN A N 1
ATOM 2294 C CA . ASN A 1 284 ? 19.772 4.233 -3.311 1.00 82.00 284 ASN A CA 1
ATOM 2295 C C . ASN A 1 284 ? 20.246 5.508 -4.040 1.00 82.00 284 ASN A C 1
ATOM 2297 O O . ASN A 1 284 ? 19.758 5.781 -5.136 1.00 82.00 284 ASN A O 1
ATOM 2301 N N . LYS A 1 285 ? 21.231 6.239 -3.510 1.00 84.38 285 LYS A N 1
ATOM 2302 C CA . LYS A 1 285 ? 21.853 7.423 -4.129 1.00 84.38 285 LYS A CA 1
ATOM 2303 C C . LYS A 1 285 ? 23.103 7.061 -4.938 1.00 84.38 285 LYS A C 1
ATOM 2305 O O . LYS A 1 285 ? 23.783 7.946 -5.458 1.00 84.38 285 LYS A O 1
ATOM 2310 N N . GLY A 1 286 ? 23.425 5.774 -5.050 1.00 87.75 286 GLY A N 1
ATOM 2311 C CA . GLY A 1 286 ? 24.607 5.281 -5.742 1.00 87.75 286 GLY A CA 1
ATOM 2312 C C . GLY A 1 286 ? 25.913 5.482 -4.979 1.00 87.75 286 GLY A C 1
ATOM 2313 O O . GLY A 1 286 ? 26.973 5.431 -5.596 1.00 87.75 286 GLY A O 1
ATOM 2314 N N . ARG A 1 287 ? 25.857 5.748 -3.671 1.00 90.50 287 ARG A N 1
ATOM 2315 C CA . ARG A 1 287 ? 27.039 5.864 -2.810 1.00 90.50 287 ARG A CA 1
ATOM 2316 C C . ARG A 1 287 ? 27.436 4.478 -2.292 1.00 90.50 287 ARG A C 1
ATOM 2318 O O . ARG A 1 287 ? 26.539 3.704 -1.958 1.00 90.50 287 ARG A O 1
ATOM 2325 N N . PRO A 1 288 ? 28.735 4.159 -2.185 1.00 92.31 288 PRO A N 1
ATOM 2326 C CA . PRO A 1 288 ? 29.184 2.911 -1.570 1.00 92.31 288 PRO A CA 1
ATOM 2327 C C . PRO A 1 288 ? 28.648 2.751 -0.141 1.00 92.31 288 PRO A C 1
ATOM 2329 O O . PRO A 1 288 ? 28.629 3.713 0.627 1.00 92.31 288 PRO A O 1
ATOM 2332 N N . LEU A 1 289 ? 28.232 1.536 0.225 1.00 87.06 289 LEU A N 1
ATOM 2333 C CA . LEU A 1 289 ? 27.737 1.229 1.576 1.00 87.06 289 LEU A CA 1
ATOM 2334 C C . LEU A 1 289 ? 28.858 1.078 2.616 1.00 87.06 289 LEU A C 1
ATOM 2336 O O . LEU A 1 289 ? 28.586 1.127 3.816 1.00 87.06 289 LEU A O 1
ATOM 2340 N N . SER A 1 290 ? 30.107 0.936 2.169 1.00 78.19 290 SER A N 1
ATOM 2341 C CA . SER A 1 290 ? 31.303 0.923 3.015 1.00 78.19 290 SER A CA 1
ATOM 2342 C C . SER A 1 290 ? 31.960 2.304 3.022 1.00 78.19 290 SER A C 1
ATOM 2344 O O . SER A 1 290 ? 32.432 2.757 1.980 1.00 78.19 290 SER A O 1
ATOM 2346 N N . PRO A 1 291 ? 32.034 2.996 4.163 1.00 57.12 291 PRO A N 1
ATOM 2347 C CA . PRO A 1 291 ? 32.897 4.160 4.291 1.00 57.12 291 PRO A CA 1
ATOM 2348 C C . PRO A 1 291 ? 34.336 3.689 4.558 1.00 57.12 291 PRO A C 1
ATOM 2350 O O . PRO A 1 291 ? 34.615 3.153 5.625 1.00 57.12 291 PRO A O 1
ATOM 2353 N N . GLY A 1 292 ? 35.258 3.862 3.606 1.00 63.66 292 GLY A N 1
ATOM 2354 C CA . GLY A 1 292 ? 36.674 3.531 3.822 1.00 63.66 292 GLY A CA 1
ATOM 2355 C C . GLY A 1 292 ? 37.457 3.212 2.550 1.00 63.66 292 GLY A C 1
ATOM 2356 O O . GLY A 1 292 ? 36.976 3.444 1.445 1.00 63.66 292 GLY A O 1
ATOM 2357 N N . ALA A 1 293 ? 38.678 2.691 2.718 1.00 57.78 293 ALA A N 1
ATOM 2358 C CA . ALA A 1 293 ? 39.535 2.255 1.611 1.00 57.78 293 ALA A CA 1
ATOM 2359 C C . ALA A 1 293 ? 39.024 0.972 0.925 1.00 57.78 293 ALA A C 1
ATOM 2361 O O . ALA A 1 293 ? 39.349 0.745 -0.237 1.00 57.78 293 ALA A O 1
ATOM 2362 N N . ASP A 1 294 ? 38.201 0.180 1.623 1.00 67.81 294 ASP A N 1
ATOM 2363 C CA . ASP A 1 294 ? 37.711 -1.119 1.162 1.00 67.81 294 ASP A CA 1
ATOM 2364 C C . ASP A 1 294 ? 36.206 -1.073 0.853 1.00 67.81 294 ASP A C 1
ATOM 2366 O O . ASP A 1 294 ? 35.323 -1.414 1.644 1.00 67.81 294 ASP A O 1
ATOM 2370 N N . ILE A 1 295 ? 35.916 -0.487 -0.302 1.00 78.12 295 ILE A N 1
ATOM 2371 C CA . ILE A 1 295 ? 34.565 -0.323 -0.861 1.00 78.12 295 ILE A CA 1
ATOM 2372 C C . ILE A 1 295 ? 34.169 -1.468 -1.788 1.00 78.12 295 ILE A C 1
ATOM 2374 O O . ILE A 1 295 ? 33.042 -1.489 -2.281 1.00 78.12 295 ILE A O 1
ATOM 2378 N N . THR A 1 296 ? 35.114 -2.357 -2.068 1.00 81.69 296 THR A N 1
ATOM 2379 C CA . THR A 1 296 ? 34.943 -3.500 -2.946 1.00 81.69 296 THR A CA 1
ATOM 2380 C C . THR A 1 296 ? 34.647 -4.732 -2.114 1.00 81.69 296 THR A C 1
ATOM 2382 O O . THR A 1 296 ? 35.165 -4.896 -1.018 1.00 81.69 296 THR A O 1
ATOM 2385 N N . ASP A 1 297 ? 33.793 -5.584 -2.646 1.00 76.81 297 ASP A N 1
ATOM 2386 C CA . ASP A 1 297 ? 33.485 -6.891 -2.108 1.00 76.81 297 ASP A CA 1
ATOM 2387 C C . ASP A 1 297 ? 34.096 -7.938 -3.050 1.00 76.81 297 ASP A C 1
ATOM 2389 O O . ASP A 1 297 ? 34.016 -7.803 -4.281 1.00 76.81 297 ASP A O 1
ATOM 2393 N N . ASP A 1 298 ? 34.700 -8.977 -2.473 1.00 72.69 298 ASP A N 1
ATOM 2394 C CA . ASP A 1 298 ? 35.355 -10.051 -3.227 1.00 72.69 298 ASP A CA 1
ATOM 2395 C C . ASP A 1 298 ? 34.342 -10.854 -4.054 1.00 72.69 298 ASP A C 1
ATOM 2397 O O . ASP A 1 298 ? 34.661 -11.326 -5.147 1.00 72.69 298 ASP A O 1
ATOM 2401 N N . THR A 1 299 ? 33.090 -10.954 -3.584 1.00 74.44 299 THR A N 1
ATOM 2402 C CA . THR A 1 299 ? 32.010 -11.659 -4.288 1.00 74.44 299 THR A CA 1
ATOM 2403 C C . THR A 1 299 ? 30.687 -10.904 -4.353 1.00 74.44 299 THR A C 1
ATOM 2405 O O . THR A 1 299 ? 30.411 -9.970 -3.595 1.00 74.44 299 THR A O 1
ATOM 2408 N N . ILE A 1 300 ? 29.831 -11.332 -5.289 1.00 75.00 300 ILE A N 1
ATOM 2409 C CA . ILE A 1 300 ? 28.488 -10.775 -5.476 1.00 75.00 300 ILE A CA 1
ATOM 2410 C C . ILE A 1 300 ? 27.611 -11.010 -4.237 1.00 75.00 300 ILE A C 1
ATOM 2412 O O . ILE A 1 300 ? 26.750 -10.185 -3.926 1.00 75.00 300 ILE A O 1
ATOM 2416 N N . GLN A 1 301 ? 27.840 -12.106 -3.512 1.00 61.59 301 GLN A N 1
ATOM 2417 C CA . GLN A 1 301 ? 27.140 -12.481 -2.289 1.00 61.59 301 GLN A CA 1
ATOM 2418 C C . GLN A 1 301 ? 27.508 -11.540 -1.150 1.00 61.59 301 GLN A C 1
ATOM 2420 O O . GLN A 1 301 ? 26.604 -11.067 -0.467 1.00 61.59 301 GLN A O 1
ATOM 2425 N N . ASP A 1 302 ? 28.791 -11.227 -0.972 1.00 70.06 302 ASP A N 1
ATOM 2426 C CA . ASP A 1 302 ? 29.246 -10.292 0.061 1.00 70.06 302 ASP A CA 1
ATOM 2427 C C . ASP A 1 302 ? 28.640 -8.903 -0.164 1.00 70.06 302 ASP A C 1
ATOM 2429 O O . ASP A 1 302 ? 28.030 -8.322 0.742 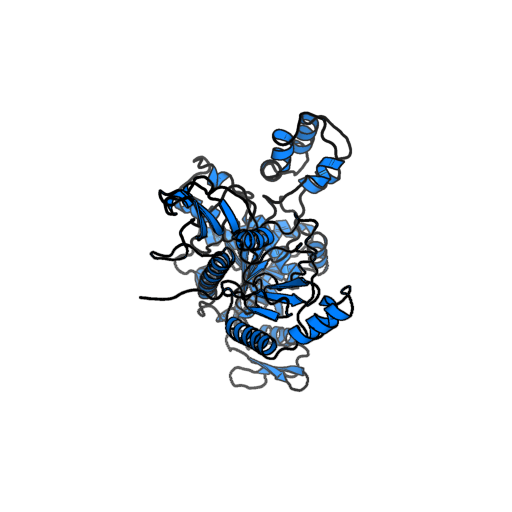1.00 70.06 302 ASP A O 1
ATOM 2433 N N . ALA A 1 303 ? 28.664 -8.433 -1.415 1.00 75.62 303 ALA A N 1
ATOM 2434 C CA . ALA A 1 303 ? 27.996 -7.195 -1.797 1.00 75.62 303 ALA A CA 1
ATOM 2435 C C . ALA A 1 303 ? 26.476 -7.252 -1.561 1.00 75.62 303 ALA A C 1
ATOM 2437 O O . ALA A 1 303 ? 25.882 -6.296 -1.054 1.00 75.62 303 ALA A O 1
ATOM 2438 N N . ALA A 1 304 ? 25.821 -8.372 -1.886 1.00 71.50 304 ALA A N 1
ATOM 2439 C CA . ALA A 1 304 ? 24.390 -8.558 -1.652 1.00 71.50 304 ALA A CA 1
ATOM 2440 C C . ALA A 1 304 ? 24.048 -8.572 -0.153 1.00 71.50 304 ALA A C 1
ATOM 2442 O O . ALA A 1 304 ? 23.101 -7.909 0.265 1.00 71.50 304 ALA A O 1
ATOM 2443 N N . VAL A 1 305 ? 24.833 -9.262 0.678 1.00 70.12 305 VAL A N 1
ATOM 2444 C CA . VAL A 1 305 ? 24.680 -9.274 2.140 1.00 70.12 305 VAL A CA 1
ATOM 2445 C C . VAL A 1 305 ? 24.854 -7.866 2.704 1.00 70.12 305 VAL A C 1
ATOM 2447 O O . VAL A 1 305 ? 24.074 -7.456 3.567 1.00 70.12 305 VAL A O 1
ATOM 2450 N N . ARG A 1 306 ? 25.815 -7.091 2.190 1.00 77.69 306 ARG A N 1
ATOM 2451 C CA . ARG A 1 306 ? 26.030 -5.690 2.579 1.00 77.69 306 ARG A CA 1
ATOM 2452 C C . ARG A 1 306 ? 24.843 -4.799 2.205 1.00 77.69 306 ARG A C 1
ATOM 2454 O O . ARG A 1 306 ? 24.407 -3.990 3.032 1.00 77.69 306 ARG A O 1
ATOM 2461 N N . VAL A 1 307 ? 24.273 -4.983 1.009 1.00 77.50 307 VAL A N 1
ATOM 2462 C CA . VAL A 1 307 ? 23.016 -4.336 0.595 1.00 77.50 307 VAL A CA 1
ATOM 2463 C C . VAL A 1 307 ? 21.887 -4.678 1.568 1.00 77.50 307 VAL A C 1
ATOM 2465 O O . VAL A 1 307 ? 21.269 -3.773 2.125 1.00 77.50 307 VAL A O 1
ATOM 2468 N N . LEU A 1 308 ? 21.636 -5.964 1.810 1.00 72.81 308 LEU A N 1
ATOM 2469 C CA . LEU A 1 308 ? 20.524 -6.436 2.641 1.00 72.81 308 LEU A CA 1
ATOM 2470 C C . LEU A 1 308 ? 20.663 -5.984 4.101 1.00 72.81 308 LEU A C 1
ATOM 2472 O O . LEU A 1 308 ? 19.691 -5.552 4.718 1.00 72.81 308 LEU A O 1
ATOM 2476 N N . SER A 1 309 ? 21.883 -5.994 4.638 1.00 71.56 309 SER A N 1
ATOM 2477 C CA . SER A 1 309 ? 22.181 -5.492 5.985 1.00 71.56 309 SER A CA 1
ATOM 2478 C C . SER A 1 309 ? 21.923 -3.988 6.098 1.00 71.56 309 SER A C 1
ATOM 2480 O O . SER A 1 309 ? 21.367 -3.517 7.091 1.00 71.56 309 SER A O 1
ATOM 2482 N N . SER A 1 310 ? 22.278 -3.226 5.060 1.00 78.50 310 SER A N 1
ATOM 2483 C CA . SER A 1 310 ? 22.036 -1.781 5.022 1.00 78.50 310 SER A CA 1
ATOM 2484 C C . SER A 1 310 ? 20.553 -1.450 4.883 1.00 78.50 310 SER A C 1
ATOM 2486 O O . SER A 1 310 ? 20.071 -0.565 5.586 1.00 78.50 310 SER A O 1
ATOM 2488 N N . ILE A 1 311 ? 19.822 -2.203 4.053 1.00 72.44 311 ILE A N 1
ATOM 2489 C CA . ILE A 1 311 ? 18.359 -2.139 3.961 1.00 72.44 311 ILE A CA 1
ATOM 2490 C C . ILE A 1 311 ? 17.740 -2.368 5.340 1.00 72.44 311 ILE A C 1
ATOM 2492 O O . ILE A 1 311 ? 16.951 -1.548 5.794 1.00 72.44 311 ILE A O 1
ATOM 2496 N N . ASN A 1 312 ? 18.141 -3.427 6.048 1.00 69.38 312 ASN A N 1
ATOM 2497 C CA . ASN A 1 312 ? 17.609 -3.723 7.379 1.00 69.38 312 ASN A CA 1
ATOM 2498 C C . ASN A 1 312 ? 17.848 -2.576 8.369 1.00 69.38 312 ASN A C 1
ATOM 2500 O O . ASN A 1 312 ? 16.954 -2.238 9.143 1.00 69.38 312 ASN A O 1
ATOM 2504 N N . ARG A 1 313 ? 19.030 -1.946 8.340 1.00 71.06 313 ARG A N 1
ATOM 2505 C CA . ARG A 1 313 ? 19.342 -0.782 9.187 1.00 71.06 313 ARG A CA 1
ATOM 2506 C C . ARG A 1 313 ? 18.428 0.410 8.895 1.00 71.06 313 ARG A C 1
ATOM 2508 O O . ARG A 1 313 ? 18.015 1.102 9.817 1.00 71.06 313 ARG A O 1
ATOM 2515 N N . VAL A 1 314 ? 18.128 0.640 7.625 1.00 70.44 314 VAL A N 1
ATOM 2516 C CA . VAL A 1 314 ? 17.272 1.736 7.170 1.00 70.44 314 VAL A CA 1
ATOM 2517 C C . VAL A 1 314 ? 15.804 1.472 7.502 1.00 70.44 314 VAL A C 1
ATOM 2519 O O . VAL A 1 314 ? 15.131 2.336 8.043 1.00 70.44 314 VAL A O 1
ATOM 2522 N N . VAL A 1 315 ? 15.305 0.260 7.267 1.00 67.06 315 VAL A N 1
ATOM 2523 C CA . VAL A 1 315 ? 13.924 -0.095 7.626 1.00 67.06 315 VAL A CA 1
ATOM 2524 C C . VAL A 1 315 ? 13.723 -0.015 9.148 1.00 67.06 315 VAL A C 1
ATOM 2526 O O . VAL A 1 315 ? 12.693 0.475 9.604 1.00 67.06 315 VAL A O 1
ATOM 2529 N N . ARG A 1 316 ? 14.730 -0.416 9.942 1.00 63.03 316 ARG A N 1
ATOM 2530 C CA . ARG A 1 316 ? 14.745 -0.233 11.407 1.00 63.03 316 ARG A CA 1
ATOM 2531 C C . ARG A 1 316 ? 14.573 1.229 11.816 1.00 63.03 316 ARG A C 1
ATOM 2533 O O . ARG A 1 316 ? 13.848 1.500 12.769 1.00 63.03 316 ARG A O 1
ATOM 2540 N N . SER A 1 317 ? 15.227 2.169 11.129 1.00 62.66 317 SER A N 1
ATOM 2541 C CA . SER A 1 317 ? 15.116 3.582 11.500 1.00 62.66 317 SER A CA 1
ATOM 2542 C C . SER A 1 317 ? 13.717 4.138 11.246 1.00 62.66 317 SER A C 1
ATOM 2544 O O . SER A 1 317 ? 13.275 4.983 12.015 1.00 62.66 317 SER A O 1
ATOM 2546 N N . TRP A 1 318 ? 12.984 3.634 10.247 1.00 63.41 318 TRP A N 1
ATOM 2547 C CA . TRP A 1 318 ? 11.598 4.054 10.001 1.00 63.41 318 TRP A CA 1
ATOM 2548 C C . TRP A 1 318 ? 10.630 3.593 11.088 1.00 63.41 318 TRP A C 1
ATOM 2550 O O . TRP A 1 318 ? 9.712 4.329 11.431 1.00 63.41 318 TRP A O 1
ATOM 2560 N N . ALA A 1 319 ? 10.838 2.408 11.660 1.00 54.38 319 ALA A N 1
ATOM 2561 C CA . ALA A 1 319 ? 9.977 1.908 12.729 1.00 54.38 319 ALA A CA 1
ATOM 2562 C C . ALA A 1 319 ? 10.127 2.696 14.041 1.00 54.38 319 ALA A C 1
ATOM 2564 O O . ALA A 1 319 ? 9.161 2.902 14.768 1.00 54.38 319 ALA A O 1
ATOM 2565 N N . LEU A 1 320 ? 11.318 3.237 14.312 1.00 50.38 320 LEU A N 1
ATOM 2566 C CA . LEU A 1 320 ? 11.514 4.141 15.450 1.00 50.38 320 LEU A CA 1
ATOM 2567 C C . LEU A 1 320 ? 10.710 5.449 15.310 1.00 50.38 320 LEU A C 1
ATOM 2569 O O . LEU A 1 320 ? 10.423 6.091 16.316 1.00 50.38 320 LEU A O 1
ATOM 2573 N N . TYR A 1 321 ? 10.310 5.829 14.088 1.00 49.12 321 TYR A N 1
ATOM 2574 C CA . TYR A 1 321 ? 9.378 6.939 13.856 1.00 49.12 321 TYR A CA 1
ATOM 2575 C C . TYR A 1 321 ? 7.902 6.540 14.020 1.00 49.12 321 TYR A C 1
ATOM 2577 O O . TYR A 1 321 ? 7.082 7.420 14.280 1.00 49.12 321 TYR A O 1
ATOM 2585 N N . SER A 1 322 ? 7.539 5.256 13.886 1.00 48.62 322 SER A N 1
ATOM 2586 C CA . SER A 1 322 ? 6.158 4.792 14.107 1.00 48.62 322 SER A CA 1
ATOM 2587 C C . SER A 1 322 ? 5.822 4.582 15.587 1.00 48.62 322 SER A C 1
ATOM 2589 O O . SER A 1 322 ? 4.667 4.764 15.966 1.00 48.62 322 SER A O 1
ATOM 2591 N N . ASP A 1 323 ? 6.827 4.285 16.418 1.00 41.16 323 ASP A N 1
ATOM 2592 C CA . ASP A 1 323 ? 6.695 3.973 17.852 1.00 41.16 323 ASP A CA 1
ATOM 2593 C C . ASP A 1 323 ? 6.830 5.188 18.783 1.00 41.16 323 ASP A C 1
ATOM 2595 O O . ASP A 1 323 ? 7.173 5.040 19.958 1.00 41.16 323 ASP A O 1
ATOM 2599 N N . SER A 1 324 ? 6.554 6.418 18.325 1.00 41.47 324 SER A N 1
ATOM 2600 C CA . SER A 1 324 ? 6.455 7.533 19.274 1.00 41.47 324 SER A CA 1
ATOM 2601 C C . SER A 1 324 ? 5.278 7.264 20.225 1.00 41.47 324 SER A C 1
ATOM 2603 O O . SER A 1 324 ? 4.122 7.551 19.907 1.00 41.47 324 SER A O 1
ATOM 2605 N N . ALA A 1 325 ? 5.597 6.705 21.394 1.00 42.09 325 ALA A N 1
ATOM 2606 C CA . ALA A 1 325 ? 4.717 6.243 22.466 1.00 42.09 325 ALA A CA 1
ATOM 2607 C C . ALA A 1 325 ? 3.712 7.293 22.976 1.00 42.09 325 ALA A C 1
ATOM 2609 O O . ALA A 1 325 ? 2.806 6.972 23.738 1.00 42.09 325 ALA A O 1
ATOM 2610 N N . GLN A 1 326 ? 3.834 8.539 22.522 1.00 39.62 326 GLN A N 1
ATOM 2611 C CA . GLN A 1 326 ? 2.986 9.668 22.885 1.00 39.62 326 GLN A CA 1
ATOM 2612 C C . GLN A 1 326 ? 1.510 9.516 22.463 1.00 39.62 326 GLN A C 1
ATOM 2614 O O . GLN A 1 326 ? 0.679 10.286 22.922 1.00 39.62 326 GLN A O 1
ATOM 2619 N N . TRP A 1 327 ? 1.159 8.535 21.619 1.00 48.06 327 TRP A N 1
ATOM 2620 C CA . TRP A 1 327 ? -0.214 8.363 21.107 1.00 48.06 327 TRP A CA 1
ATOM 2621 C C . TRP A 1 327 ? -0.806 6.966 21.323 1.00 48.06 327 TRP A C 1
ATOM 2623 O O . TRP A 1 327 ? -1.853 6.649 20.753 1.00 48.06 327 TRP A O 1
ATOM 2633 N N . ALA A 1 328 ? -0.171 6.143 22.165 1.00 47.12 328 ALA A N 1
ATOM 2634 C CA . ALA A 1 328 ? -0.681 4.826 22.554 1.00 47.12 328 ALA A CA 1
ATOM 2635 C C . ALA A 1 328 ? -2.092 4.895 23.180 1.00 47.12 328 ALA A C 1
ATOM 2637 O O . ALA A 1 328 ? -2.852 3.940 23.084 1.00 47.12 328 ALA A O 1
ATOM 2638 N N . GLU A 1 329 ? -2.474 6.054 23.729 1.00 45.38 329 GLU A N 1
ATOM 2639 C CA . GLU A 1 329 ? -3.795 6.359 24.306 1.00 45.38 329 GLU A CA 1
ATOM 2640 C C . GLU A 1 329 ? -4.964 6.154 23.323 1.00 45.38 329 GLU A C 1
ATOM 2642 O O . GLU A 1 329 ? -6.083 5.825 23.720 1.00 45.38 329 GLU A O 1
ATOM 2647 N N . TYR A 1 330 ? -4.707 6.322 22.020 1.00 46.59 330 TYR A N 1
ATOM 2648 C CA . TYR A 1 330 ? -5.694 6.096 20.960 1.00 46.59 330 TYR A CA 1
ATOM 2649 C C . TYR A 1 330 ? -5.774 4.635 20.519 1.00 46.59 330 TYR A C 1
ATOM 2651 O O . TYR A 1 330 ? -6.468 4.345 19.556 1.00 46.59 330 TYR A O 1
ATOM 2659 N N . THR A 1 331 ? -5.038 3.720 21.149 1.00 48.34 331 THR A N 1
ATOM 2660 C CA . THR A 1 331 ? -4.943 2.323 20.717 1.00 48.34 331 THR A CA 1
ATOM 2661 C C . THR A 1 331 ? -5.303 1.409 21.886 1.00 48.34 331 THR A C 1
ATOM 2663 O O . THR A 1 331 ? -4.769 1.525 22.990 1.00 48.34 331 THR A O 1
ATOM 2666 N N . LEU A 1 332 ? -6.235 0.485 21.660 1.00 46.06 332 LEU A N 1
ATOM 2667 C CA . LEU A 1 332 ? -6.585 -0.567 22.614 1.00 46.06 332 LEU A CA 1
ATOM 2668 C C . LEU A 1 332 ? -5.417 -1.554 22.759 1.00 46.06 332 LEU A C 1
ATOM 2670 O O . LEU A 1 332 ? -5.383 -2.526 22.017 1.00 46.06 332 LEU A O 1
ATOM 2674 N N . ALA A 1 333 ? -4.491 -1.256 23.681 1.00 38.16 333 ALA A N 1
ATOM 2675 C CA . ALA A 1 333 ? -3.441 -2.068 24.334 1.00 38.16 333 ALA A CA 1
ATOM 2676 C C . ALA A 1 333 ? -2.555 -3.039 23.512 1.00 38.16 333 ALA A C 1
ATOM 2678 O O . ALA A 1 333 ? -1.524 -3.462 24.022 1.00 38.16 333 ALA A O 1
ATOM 2679 N N . ASP A 1 334 ? -2.856 -3.316 22.247 1.00 41.75 334 ASP A N 1
ATOM 2680 C CA . ASP A 1 334 ? -2.003 -4.029 21.307 1.00 41.75 334 ASP A CA 1
ATOM 2681 C C . ASP A 1 334 ? -1.522 -3.018 20.263 1.00 41.75 334 ASP A C 1
ATOM 2683 O O . ASP A 1 334 ? -2.201 -2.714 19.280 1.00 41.75 334 ASP A O 1
ATOM 2687 N N . SER A 1 335 ? -0.321 -2.488 20.477 1.00 41.84 335 SER A N 1
ATOM 2688 C CA . SER A 1 335 ? 0.408 -1.622 19.541 1.00 41.84 335 SER A CA 1
ATOM 2689 C C . SER A 1 335 ? 0.674 -2.263 18.164 1.00 41.84 335 SER A C 1
ATOM 2691 O O . SER A 1 335 ? 1.153 -1.582 17.262 1.00 41.84 335 SER A O 1
ATOM 2693 N N . ASP A 1 336 ? 0.330 -3.541 17.972 1.00 49.94 336 ASP A N 1
ATOM 2694 C CA . ASP A 1 336 ? 0.581 -4.335 16.760 1.00 49.94 336 ASP A CA 1
ATOM 2695 C C . ASP A 1 336 ? -0.374 -4.050 15.577 1.00 49.94 336 ASP A C 1
ATOM 2697 O O . ASP A 1 336 ? -0.145 -4.535 14.464 1.00 49.94 336 ASP A O 1
ATOM 2701 N N . GLU A 1 337 ? -1.446 -3.267 15.762 1.00 62.25 337 GLU A N 1
ATOM 2702 C CA . GLU A 1 337 ? -2.447 -3.027 14.701 1.00 62.25 337 GLU A CA 1
ATOM 2703 C C . GLU A 1 337 ? -2.310 -1.669 13.979 1.00 62.25 337 GLU A C 1
ATOM 2705 O O . GLU A 1 337 ? -3.026 -1.433 13.001 1.00 62.25 337 GLU A O 1
ATOM 2710 N N . ARG A 1 338 ? -1.376 -0.792 14.383 1.00 73.38 338 ARG A N 1
ATOM 2711 C CA . ARG A 1 338 ? -1.030 0.416 13.609 1.00 73.38 338 ARG A CA 1
ATOM 2712 C C . ARG A 1 338 ? -0.053 0.040 12.498 1.00 73.38 338 ARG A C 1
ATOM 2714 O O . ARG A 1 338 ? 1.013 -0.511 12.744 1.00 73.38 338 ARG A O 1
ATOM 2721 N N . GLN A 1 339 ? -0.425 0.325 11.258 1.00 82.31 339 GLN A N 1
ATOM 2722 C CA . GLN A 1 339 ? 0.289 -0.118 10.068 1.00 82.31 339 GLN A CA 1
ATOM 2723 C C . GLN A 1 339 ? 0.613 1.062 9.160 1.00 82.31 339 GLN A C 1
ATOM 2725 O O . GLN A 1 339 ? -0.244 1.886 8.836 1.00 82.31 339 GLN A O 1
ATOM 2730 N N . GLU A 1 340 ? 1.870 1.101 8.730 1.00 84.62 340 GLU A N 1
ATOM 2731 C CA . GLU A 1 340 ? 2.351 2.006 7.695 1.00 84.62 340 GLU A CA 1
ATOM 2732 C C . GLU A 1 340 ? 2.366 1.281 6.362 1.00 84.62 340 GLU A C 1
ATOM 2734 O O . GLU A 1 340 ? 3.020 0.240 6.209 1.00 84.62 340 GLU A O 1
ATOM 2739 N N . HIS A 1 341 ? 1.659 1.844 5.391 1.00 90.06 341 HIS A N 1
ATOM 2740 C CA . HIS A 1 341 ? 1.567 1.296 4.055 1.00 90.06 341 HIS A CA 1
ATOM 2741 C C . HIS A 1 341 ? 2.150 2.258 3.025 1.00 90.06 341 HIS A C 1
ATOM 2743 O O . HIS A 1 341 ? 1.694 3.389 2.887 1.00 90.06 341 HIS A O 1
ATOM 2749 N N . LEU A 1 342 ? 3.124 1.794 2.249 1.00 90.25 342 LEU A N 1
ATOM 2750 C CA . LEU A 1 342 ? 3.754 2.545 1.170 1.00 90.25 342 LEU A CA 1
ATOM 2751 C C . LEU A 1 342 ? 3.231 2.045 -0.167 1.00 90.25 342 LEU A C 1
ATOM 2753 O O . LEU A 1 342 ? 3.388 0.869 -0.500 1.00 90.25 342 LEU A O 1
ATOM 2757 N N . LEU A 1 343 ? 2.623 2.933 -0.946 1.00 92.19 343 LEU A N 1
ATOM 2758 C CA . LEU A 1 343 ? 2.196 2.628 -2.301 1.00 92.19 343 LEU A CA 1
ATOM 2759 C C . LEU A 1 343 ? 3.301 3.042 -3.277 1.00 92.19 343 LEU A C 1
ATOM 2761 O O . LEU A 1 343 ? 3.602 4.228 -3.421 1.00 92.19 343 LEU A O 1
ATOM 2765 N N . VAL A 1 344 ? 3.913 2.064 -3.938 1.00 88.56 344 VAL A N 1
ATOM 2766 C CA . VAL A 1 344 ? 5.153 2.237 -4.705 1.00 88.56 344 VAL A CA 1
ATOM 2767 C C . VAL A 1 344 ? 4.964 1.804 -6.152 1.00 88.56 344 VAL A C 1
ATOM 2769 O O . VAL A 1 344 ? 4.348 0.774 -6.424 1.00 88.56 344 VAL A O 1
ATOM 2772 N N . LEU A 1 345 ? 5.535 2.560 -7.091 1.00 85.81 345 LEU A N 1
ATOM 2773 C CA . LEU A 1 345 ? 5.689 2.120 -8.478 1.00 85.81 345 LEU A CA 1
ATOM 2774 C C . LEU A 1 345 ? 7.114 1.610 -8.723 1.00 85.81 345 LEU A C 1
ATOM 2776 O O . LEU A 1 345 ? 7.978 2.350 -9.203 1.00 85.81 345 LEU A O 1
ATOM 2780 N N . ASP A 1 346 ? 7.354 0.339 -8.399 1.00 80.06 346 ASP A N 1
ATOM 2781 C CA . ASP A 1 346 ? 8.676 -0.298 -8.516 1.00 80.06 346 ASP A CA 1
ATOM 2782 C C . ASP A 1 346 ? 9.295 -0.113 -9.905 1.00 80.06 346 ASP A C 1
ATOM 2784 O O . ASP A 1 346 ? 10.441 0.312 -10.042 1.00 80.06 346 ASP A O 1
ATOM 2788 N N . ASP A 1 347 ? 8.510 -0.388 -10.947 1.00 75.12 347 ASP A N 1
ATOM 2789 C CA . ASP A 1 347 ? 8.991 -0.387 -12.324 1.00 75.12 347 ASP A CA 1
ATOM 2790 C C . ASP A 1 347 ? 8.887 0.993 -12.992 1.00 75.12 347 ASP A C 1
ATOM 2792 O O . ASP A 1 347 ? 9.126 1.101 -14.193 1.00 75.12 347 ASP A O 1
ATOM 2796 N N . PHE A 1 348 ? 8.510 2.065 -12.285 1.00 78.44 348 PHE A N 1
ATOM 2797 C CA . PHE A 1 348 ? 8.295 3.364 -12.932 1.00 78.44 348 PHE A CA 1
ATOM 2798 C C . PHE A 1 348 ? 9.598 3.918 -13.542 1.00 78.44 348 PHE A C 1
ATOM 2800 O O . PHE A 1 348 ? 10.612 4.022 -12.843 1.00 78.44 348 PHE A O 1
ATOM 2807 N N . PRO A 1 349 ? 9.607 4.291 -14.842 1.00 69.44 349 PRO A N 1
ATOM 2808 C CA . PRO A 1 349 ? 10.836 4.642 -15.558 1.00 69.44 349 PRO A CA 1
ATOM 2809 C C . PRO A 1 349 ? 11.507 5.916 -15.033 1.00 69.44 349 PRO A C 1
ATOM 2811 O O . PRO A 1 349 ? 12.729 6.055 -15.127 1.00 69.44 349 PRO A O 1
ATOM 2814 N N . HIS A 1 350 ? 10.732 6.844 -14.470 1.00 70.31 350 HIS A N 1
ATOM 2815 C CA . HIS A 1 350 ? 11.273 8.039 -13.834 1.00 70.31 350 HIS A CA 1
ATOM 2816 C C . HIS A 1 350 ? 11.486 7.761 -12.352 1.00 70.31 350 HIS A C 1
ATOM 2818 O O . HIS A 1 350 ? 10.553 7.402 -11.648 1.00 70.31 350 HIS A O 1
ATOM 2824 N N . ARG A 1 351 ? 12.717 7.927 -11.865 1.00 65.88 351 ARG A N 1
ATOM 2825 C CA . ARG A 1 351 ? 13.008 7.682 -10.454 1.00 65.88 351 ARG A CA 1
ATOM 2826 C C . ARG A 1 351 ? 12.738 8.934 -9.634 1.00 65.88 351 ARG A C 1
ATOM 2828 O O . ARG A 1 351 ? 13.423 9.940 -9.803 1.00 65.88 351 ARG A O 1
ATOM 2835 N N . PHE A 1 352 ? 11.769 8.856 -8.737 1.00 69.69 352 PHE A N 1
ATOM 2836 C CA . PHE A 1 352 ? 11.563 9.855 -7.703 1.00 69.69 352 PHE A CA 1
ATOM 2837 C C . PHE A 1 352 ? 12.385 9.452 -6.472 1.00 69.69 352 PHE A C 1
ATOM 2839 O O . PHE A 1 352 ? 11.997 8.566 -5.714 1.00 69.69 352 PHE A O 1
ATOM 2846 N N . GLU A 1 353 ? 13.573 10.051 -6.335 1.00 59.25 353 GLU A N 1
ATOM 2847 C CA . GLU A 1 353 ? 14.612 9.663 -5.355 1.00 59.25 353 GLU A CA 1
ATOM 2848 C C . GLU A 1 353 ? 14.516 10.406 -4.016 1.00 59.25 353 GLU A C 1
ATOM 2850 O O . GLU A 1 353 ? 15.448 10.377 -3.215 1.00 59.25 353 GLU A O 1
ATOM 2855 N N . ASN A 1 354 ? 13.437 11.144 -3.768 1.00 54.22 354 ASN A N 1
ATOM 2856 C CA . ASN A 1 354 ? 13.487 12.177 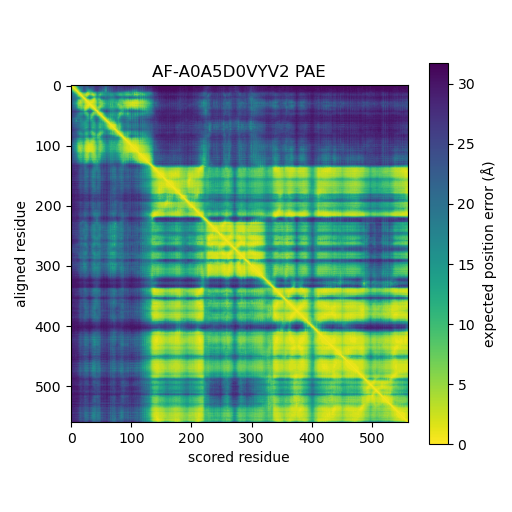-2.750 1.00 54.22 354 ASN A CA 1
ATOM 2857 C C . ASN A 1 354 ? 12.270 12.111 -1.833 1.00 54.22 354 ASN A C 1
ATOM 2859 O O . ASN A 1 354 ? 11.331 12.890 -1.987 1.00 54.22 354 ASN A O 1
ATOM 2863 N N . ASN A 1 355 ? 12.333 11.235 -0.838 1.00 56.94 355 ASN A N 1
ATOM 2864 C CA . ASN A 1 355 ? 11.411 11.221 0.283 1.00 56.94 355 ASN A CA 1
ATOM 2865 C C . ASN A 1 355 ? 12.214 11.374 1.600 1.00 56.94 355 ASN A C 1
ATOM 2867 O O . ASN A 1 355 ? 13.107 10.565 1.843 1.00 56.94 355 ASN A O 1
ATOM 2871 N N . PRO A 1 356 ? 11.987 12.430 2.412 1.00 58.88 356 PRO A N 1
ATOM 2872 C CA . PRO A 1 356 ? 12.635 12.563 3.720 1.00 58.88 356 PRO A CA 1
ATOM 2873 C C . PRO A 1 356 ? 12.143 11.526 4.747 1.00 58.88 356 PRO A C 1
ATOM 2875 O O . PRO A 1 356 ? 12.858 11.263 5.707 1.00 58.88 356 PRO A O 1
ATOM 2878 N N . HIS A 1 357 ? 10.963 10.934 4.541 1.00 62.22 357 HIS A N 1
ATOM 2879 C CA . HIS A 1 357 ? 10.319 9.990 5.456 1.00 62.22 357 HIS A CA 1
ATOM 2880 C C . HIS A 1 357 ? 10.733 8.533 5.208 1.00 62.22 357 HIS A C 1
ATOM 2882 O O . HIS A 1 357 ? 10.860 7.769 6.161 1.00 62.22 357 HIS A O 1
ATOM 2888 N N . TYR A 1 358 ? 10.989 8.147 3.951 1.00 71.38 358 TYR A N 1
ATOM 2889 C CA . TYR A 1 358 ? 11.336 6.768 3.585 1.00 71.38 358 TYR A CA 1
ATOM 2890 C C . TYR A 1 358 ? 12.460 6.727 2.541 1.00 71.38 358 TYR A C 1
ATOM 2892 O O . TYR A 1 358 ? 12.410 7.424 1.533 1.00 71.38 358 TYR A O 1
ATOM 2900 N N . GLU A 1 359 ? 13.442 5.836 2.692 1.00 71.31 359 GLU A N 1
ATOM 2901 C CA . GLU A 1 359 ? 14.464 5.580 1.652 1.00 71.31 359 GLU A CA 1
ATOM 2902 C C . GLU A 1 359 ? 13.962 4.625 0.547 1.00 71.31 359 GLU A C 1
ATOM 2904 O O . GLU A 1 359 ? 14.695 3.776 0.034 1.00 71.31 359 GLU A O 1
ATOM 2909 N N . VAL A 1 360 ? 12.692 4.766 0.172 1.00 73.75 360 VAL A N 1
ATOM 2910 C CA . VAL A 1 360 ? 12.022 4.000 -0.883 1.00 73.75 360 VAL A CA 1
ATOM 2911 C C . VAL A 1 360 ? 11.861 4.916 -2.093 1.00 73.75 360 VAL A C 1
ATOM 2913 O O . VAL A 1 360 ? 11.425 6.060 -1.971 1.00 73.75 360 VAL A O 1
ATOM 2916 N N . ASN A 1 361 ? 12.221 4.429 -3.277 1.00 77.19 361 ASN A N 1
ATOM 2917 C CA . ASN A 1 361 ? 12.036 5.183 -4.514 1.00 77.19 361 ASN A CA 1
ATOM 2918 C C . ASN A 1 361 ? 10.606 5.033 -5.013 1.00 77.19 361 ASN A C 1
ATOM 2920 O O . ASN A 1 361 ? 9.971 4.010 -4.774 1.00 77.19 361 ASN A O 1
ATOM 2924 N N . ASN A 1 362 ? 10.139 6.021 -5.777 1.00 80.25 362 ASN A N 1
ATOM 2925 C CA . ASN A 1 362 ? 8.846 5.961 -6.465 1.00 80.25 362 ASN A CA 1
ATOM 2926 C C . ASN A 1 362 ? 7.657 5.698 -5.523 1.00 80.25 362 ASN A C 1
ATOM 2928 O O . ASN A 1 362 ? 6.655 5.110 -5.937 1.00 80.25 362 ASN A O 1
ATOM 2932 N N . VAL A 1 363 ? 7.760 6.132 -4.262 1.00 85.38 363 VAL A N 1
ATOM 2933 C CA . VAL A 1 363 ? 6.615 6.179 -3.347 1.00 85.38 363 VAL A CA 1
ATOM 2934 C C . VAL A 1 363 ? 5.644 7.222 -3.886 1.00 85.38 363 VAL A C 1
ATOM 2936 O O . VAL A 1 363 ? 5.958 8.411 -3.919 1.00 85.38 363 VAL A O 1
ATOM 2939 N N . LEU A 1 364 ? 4.474 6.771 -4.329 1.00 87.56 364 LEU A N 1
ATOM 2940 C CA . LEU A 1 364 ? 3.395 7.650 -4.773 1.00 87.56 364 LEU A CA 1
ATOM 2941 C C . LEU A 1 364 ? 2.739 8.342 -3.586 1.00 87.56 364 LEU A C 1
ATOM 2943 O O . LEU A 1 364 ? 2.509 9.551 -3.603 1.00 87.56 364 LEU A O 1
ATOM 2947 N N . LEU A 1 365 ? 2.412 7.546 -2.575 1.00 91.12 365 LEU A N 1
ATOM 2948 C CA . LEU A 1 365 ? 1.747 7.970 -1.356 1.00 91.12 365 LEU A CA 1
ATOM 2949 C C . LEU A 1 365 ? 2.009 6.954 -0.249 1.00 91.12 365 LEU A C 1
ATOM 2951 O O . LEU A 1 365 ? 2.310 5.787 -0.526 1.00 91.12 365 LEU A O 1
ATOM 2955 N N . HIS A 1 366 ? 1.844 7.389 0.992 1.00 90.25 366 HIS A N 1
ATOM 2956 C CA . HIS A 1 366 ? 1.707 6.505 2.136 1.00 90.25 366 HIS A CA 1
ATOM 2957 C C . HIS A 1 366 ? 0.315 6.626 2.743 1.00 90.25 366 HIS A C 1
ATOM 2959 O O . HIS A 1 366 ? -0.336 7.674 2.696 1.00 90.25 366 HIS A O 1
ATOM 2965 N N . VAL A 1 367 ? -0.136 5.507 3.294 1.00 91.94 367 VAL A N 1
ATOM 2966 C CA . VAL A 1 367 ? -1.363 5.400 4.068 1.00 91.94 367 VAL A CA 1
ATOM 2967 C C . VAL A 1 367 ? -0.980 4.840 5.420 1.00 91.94 367 VAL A C 1
ATOM 2969 O O . VAL A 1 367 ? -0.441 3.736 5.505 1.00 91.94 367 VAL A O 1
ATOM 2972 N N . ARG A 1 368 ? -1.300 5.581 6.470 1.00 89.69 368 ARG A N 1
ATOM 2973 C CA . ARG A 1 368 ? -1.224 5.072 7.829 1.00 89.69 368 ARG A CA 1
ATOM 2974 C C . ARG A 1 368 ? -2.612 4.655 8.264 1.00 89.69 368 ARG A C 1
ATOM 2976 O O . ARG A 1 368 ? -3.564 5.426 8.121 1.00 89.69 368 ARG A O 1
ATOM 2983 N N . THR A 1 369 ? -2.730 3.451 8.802 1.00 90.50 369 THR A N 1
ATOM 2984 C CA . THR A 1 369 ? -4.004 2.944 9.313 1.00 90.50 369 THR A CA 1
ATOM 2985 C C . THR A 1 369 ? -3.845 2.288 10.667 1.00 90.50 369 THR A C 1
ATOM 2987 O O . THR A 1 369 ? -2.810 1.687 10.936 1.00 90.50 369 THR A O 1
ATOM 2990 N N . SER A 1 370 ? -4.895 2.315 11.475 1.00 86.56 370 SER A N 1
ATOM 2991 C CA . SER A 1 370 ? -5.012 1.501 12.682 1.00 86.56 370 SER A CA 1
ATOM 2992 C C . SER A 1 370 ? -6.368 0.814 12.723 1.00 86.56 370 SER A C 1
ATOM 2994 O O . SER A 1 370 ? -7.339 1.271 12.117 1.00 86.56 370 SER A O 1
ATOM 2996 N N . ILE A 1 371 ? -6.437 -0.317 13.416 1.00 87.25 371 ILE A N 1
ATOM 2997 C CA . ILE A 1 371 ? -7.718 -0.922 13.765 1.00 87.25 371 ILE A CA 1
ATOM 2998 C C . ILE A 1 371 ? -8.166 -0.332 15.093 1.00 87.25 371 ILE A C 1
ATOM 3000 O O . ILE A 1 371 ? -7.429 -0.364 16.076 1.00 87.25 371 ILE A O 1
ATOM 3004 N N . GLN A 1 372 ? -9.380 0.199 15.101 1.00 85.06 372 GLN A N 1
ATOM 3005 C CA . GLN A 1 372 ? -10.000 0.824 16.258 1.00 85.06 372 GLN A CA 1
ATOM 3006 C C . GLN A 1 372 ? -11.374 0.218 16.514 1.00 85.06 372 GLN A C 1
ATOM 3008 O O . GLN A 1 372 ? -11.907 -0.528 15.687 1.00 85.06 372 GLN A O 1
ATOM 3013 N N . TYR A 1 373 ? -11.944 0.536 17.671 1.00 87.00 373 TYR A N 1
ATOM 3014 C CA . TYR A 1 373 ? -13.322 0.194 17.988 1.00 87.00 373 TYR A CA 1
ATOM 3015 C C . TYR A 1 373 ? -14.115 1.465 18.267 1.00 87.00 373 TYR A C 1
ATOM 3017 O O . TYR A 1 373 ? -13.617 2.392 18.911 1.00 87.00 373 TYR A O 1
ATOM 3025 N N . SER A 1 374 ? -15.346 1.520 17.764 1.00 88.81 374 SER A N 1
ATOM 3026 C CA . SER A 1 374 ? -16.289 2.557 18.170 1.00 88.81 374 SER A CA 1
ATOM 3027 C C . SER A 1 374 ? -16.829 2.281 19.572 1.00 88.81 374 SER A C 1
ATOM 3029 O O . SER A 1 374 ? -16.717 1.165 20.090 1.00 88.81 374 SER A O 1
ATOM 3031 N N . ARG A 1 375 ? -17.481 3.284 20.164 1.00 85.44 375 ARG A N 1
ATOM 3032 C CA . ARG A 1 375 ? -18.224 3.145 21.422 1.00 85.44 375 ARG A CA 1
ATOM 3033 C C . ARG A 1 375 ? -19.314 2.068 21.356 1.00 85.44 375 ARG A C 1
ATOM 3035 O O . ARG A 1 375 ? -19.572 1.399 22.348 1.00 85.44 375 ARG A O 1
ATOM 3042 N N . ASP A 1 376 ? -19.870 1.836 20.169 1.00 85.75 376 ASP A N 1
ATOM 3043 C CA . ASP A 1 376 ? -20.855 0.777 19.902 1.00 85.75 376 ASP A CA 1
ATOM 3044 C C . ASP A 1 376 ? -20.218 -0.611 19.680 1.00 85.75 376 ASP A C 1
ATOM 3046 O O . ASP A 1 376 ? -20.898 -1.566 19.307 1.00 85.75 376 ASP A O 1
ATOM 3050 N N . GLY A 1 377 ? -18.897 -0.741 19.854 1.00 84.50 377 GLY A N 1
ATOM 3051 C CA . GLY A 1 377 ? -18.164 -1.994 19.669 1.00 84.50 377 GLY A CA 1
ATOM 3052 C C . GLY A 1 377 ? -17.938 -2.391 18.205 1.00 84.50 377 GLY A C 1
ATOM 3053 O O . GLY A 1 377 ? -17.528 -3.526 17.937 1.00 84.50 377 GLY A O 1
ATOM 3054 N N . LEU A 1 378 ? -18.177 -1.486 17.247 1.00 88.81 378 LEU A N 1
ATOM 3055 C CA . LEU A 1 378 ? -17.886 -1.735 15.833 1.00 88.81 378 LEU A CA 1
ATOM 3056 C C . LEU A 1 378 ? -16.383 -1.690 15.602 1.00 88.81 378 LEU A C 1
ATOM 3058 O O . LEU A 1 378 ? -15.724 -0.723 15.982 1.00 88.81 378 LEU A O 1
ATOM 3062 N N . ARG A 1 379 ? -15.841 -2.703 14.928 1.00 90.00 379 ARG A N 1
ATOM 3063 C CA . ARG A 1 379 ? -14.429 -2.725 14.551 1.00 90.00 379 ARG A CA 1
ATOM 3064 C C . ARG A 1 379 ? -14.246 -1.869 13.306 1.00 90.00 379 ARG A C 1
ATOM 3066 O O . ARG A 1 379 ? -14.831 -2.168 12.267 1.00 90.00 379 ARG A O 1
ATOM 3073 N N . CYS A 1 380 ? -13.423 -0.835 13.360 1.00 91.25 380 CYS A N 1
ATOM 3074 C CA . CYS A 1 380 ? -13.204 0.066 12.235 1.00 91.25 380 CYS A CA 1
ATOM 3075 C C . CYS A 1 380 ? -11.735 0.123 11.809 1.00 91.25 380 CYS A C 1
ATOM 3077 O O . CYS A 1 380 ? -10.820 0.014 12.622 1.00 91.25 380 CYS A O 1
ATOM 3079 N N . LEU A 1 381 ? -11.508 0.284 10.503 1.00 94.31 381 LEU A N 1
ATOM 3080 C CA . LEU A 1 381 ? -10.208 0.682 9.971 1.00 94.31 381 LEU A CA 1
ATOM 3081 C C . LEU A 1 381 ? -10.150 2.210 10.003 1.00 94.31 381 LEU A C 1
ATOM 3083 O O . LEU A 1 381 ? -10.806 2.868 9.193 1.00 94.31 381 LEU A O 1
ATOM 3087 N N . LEU A 1 382 ? -9.385 2.764 10.937 1.00 93.12 382 LEU A N 1
ATOM 3088 C CA . LEU A 1 382 ? -9.126 4.193 11.013 1.00 93.12 382 LEU A CA 1
ATOM 3089 C C . LEU A 1 382 ? -8.014 4.561 10.026 1.00 93.12 382 LEU A C 1
ATOM 3091 O O . LEU A 1 382 ? -6.898 4.050 10.107 1.00 93.12 382 LEU A O 1
ATOM 3095 N N . VAL A 1 383 ? -8.312 5.473 9.103 1.00 94.62 383 VAL A N 1
ATOM 3096 C CA . VAL A 1 383 ? -7.320 6.136 8.255 1.00 94.62 383 VAL A CA 1
ATOM 3097 C C . VAL A 1 383 ? -6.685 7.247 9.073 1.00 94.62 383 VAL A C 1
ATOM 3099 O O . VAL A 1 383 ? -7.225 8.349 9.187 1.00 94.62 383 VAL A O 1
ATOM 3102 N N . ASP A 1 384 ? -5.543 6.923 9.666 1.00 88.94 384 ASP A N 1
ATOM 3103 C CA . ASP A 1 384 ? -4.773 7.826 10.509 1.00 88.94 384 ASP A CA 1
ATOM 3104 C C . ASP A 1 384 ? -4.112 8.937 9.709 1.00 88.94 384 ASP A C 1
ATOM 3106 O O . ASP A 1 384 ? -3.962 10.044 10.217 1.00 88.94 384 ASP A O 1
ATOM 3110 N N . GLU A 1 385 ? -3.647 8.632 8.501 1.00 89.50 385 GLU A N 1
ATOM 3111 C CA . GLU A 1 385 ? -2.940 9.580 7.651 1.00 89.50 385 GLU A CA 1
ATOM 3112 C C . GLU A 1 385 ? -3.009 9.136 6.192 1.00 89.50 385 GLU A C 1
ATOM 3114 O O . GLU A 1 385 ? -2.874 7.949 5.884 1.00 89.50 385 GLU A O 1
ATOM 3119 N N . LEU A 1 386 ? -3.180 10.102 5.293 1.00 92.56 386 LEU A N 1
ATOM 3120 C CA . LEU A 1 386 ? -3.057 9.895 3.858 1.00 92.56 386 LEU A CA 1
ATOM 3121 C C . LEU A 1 386 ? -2.226 11.023 3.255 1.00 92.56 386 LEU A C 1
ATOM 3123 O O . LEU A 1 386 ? -2.688 12.161 3.190 1.00 92.56 386 LEU A O 1
ATOM 3127 N N . GLN A 1 387 ? -1.016 10.720 2.792 1.00 88.25 387 GLN A N 1
ATOM 3128 C CA . GLN A 1 387 ? -0.083 11.747 2.333 1.00 88.25 387 GLN A CA 1
ATOM 3129 C C . GLN A 1 387 ? 0.724 11.286 1.118 1.00 88.25 387 GLN A C 1
ATOM 3131 O O . GLN A 1 387 ? 0.984 10.105 0.911 1.00 88.25 387 GLN A O 1
ATOM 3136 N N . SER A 1 388 ? 1.093 12.251 0.276 1.00 88.12 388 SER A N 1
ATOM 3137 C CA . SER A 1 388 ? 1.975 12.057 -0.871 1.00 88.12 388 SER A CA 1
ATOM 3138 C C . SER A 1 388 ? 3.137 13.035 -0.779 1.00 88.12 388 SER A C 1
ATOM 3140 O O . SER A 1 388 ? 2.991 14.222 -1.079 1.00 88.12 388 SER A O 1
ATOM 3142 N N . ASP A 1 389 ? 4.312 12.528 -0.410 1.00 78.56 389 ASP A N 1
ATOM 3143 C CA . ASP A 1 389 ? 5.541 13.332 -0.347 1.00 78.56 389 ASP A CA 1
ATOM 3144 C C . ASP A 1 389 ? 5.946 13.886 -1.715 1.00 78.56 389 ASP A C 1
ATOM 3146 O O . ASP A 1 389 ? 6.551 14.957 -1.819 1.00 78.56 389 ASP A O 1
ATOM 3150 N N . TRP A 1 390 ? 5.558 13.186 -2.784 1.00 78.12 390 TRP A N 1
ATOM 3151 C CA . TRP A 1 390 ? 5.748 13.652 -4.152 1.00 78.12 390 TRP A CA 1
ATOM 3152 C C . TRP A 1 390 ? 5.001 14.968 -4.402 1.00 78.12 390 TRP A C 1
ATOM 3154 O O . TRP A 1 390 ? 5.545 15.893 -5.010 1.00 78.12 390 TRP A O 1
ATOM 3164 N N . LEU A 1 391 ? 3.780 15.098 -3.878 1.00 77.31 391 LEU A N 1
ATOM 3165 C CA . LEU A 1 391 ? 2.964 16.298 -4.040 1.00 77.31 391 LEU A CA 1
ATOM 3166 C C . LEU A 1 391 ? 3.191 17.350 -2.958 1.00 77.31 391 LEU A C 1
ATOM 3168 O O . LEU A 1 391 ? 3.044 18.534 -3.254 1.00 77.31 391 LEU A O 1
ATOM 3172 N N . GLN A 1 392 ? 3.609 16.971 -1.750 1.00 72.56 392 GLN A N 1
ATOM 3173 C CA . GLN A 1 392 ? 3.976 17.939 -0.714 1.00 72.56 392 GLN A CA 1
ATOM 3174 C C . GLN A 1 392 ? 5.157 18.808 -1.164 1.00 72.56 392 GLN A C 1
ATOM 3176 O O . GLN A 1 392 ? 5.088 20.034 -1.085 1.00 72.56 392 GLN A O 1
ATOM 3181 N N . LYS A 1 393 ? 6.174 18.200 -1.794 1.00 65.44 393 LYS A N 1
ATOM 3182 C CA . LYS A 1 393 ? 7.315 18.940 -2.360 1.00 65.44 393 LYS A CA 1
ATOM 3183 C C . LYS A 1 393 ? 6.925 19.966 -3.414 1.00 65.44 393 LYS A C 1
ATOM 3185 O O . LYS A 1 393 ? 7.629 20.951 -3.592 1.00 65.44 393 LYS A O 1
ATOM 3190 N N . ARG A 1 394 ? 5.804 19.793 -4.112 1.00 63.38 394 ARG A N 1
ATOM 3191 C CA . ARG A 1 394 ? 5.318 20.818 -5.041 1.00 63.38 394 ARG A CA 1
ATOM 3192 C C . ARG A 1 394 ? 4.972 22.119 -4.312 1.00 63.38 394 ARG A C 1
ATOM 3194 O O . ARG A 1 394 ? 5.283 23.191 -4.828 1.00 63.38 394 ARG A O 1
ATOM 3201 N N . SER A 1 395 ? 4.324 22.009 -3.150 1.00 57.16 395 SER A N 1
ATOM 3202 C CA . SER A 1 395 ? 3.928 23.159 -2.332 1.00 57.16 395 SER A CA 1
ATOM 3203 C C . SER A 1 395 ? 5.154 23.949 -1.876 1.00 57.16 395 SER A C 1
ATOM 3205 O O . SER A 1 395 ? 5.184 25.168 -2.020 1.00 57.16 395 SER A O 1
ATOM 3207 N N . ASP A 1 396 ? 6.200 23.248 -1.433 1.00 54.31 396 ASP A N 1
ATOM 3208 C CA . ASP A 1 396 ? 7.432 23.866 -0.924 1.00 54.31 396 ASP A CA 1
ATOM 3209 C C . ASP A 1 396 ? 8.229 24.608 -2.010 1.00 54.31 396 ASP A C 1
ATOM 3211 O O . ASP A 1 396 ? 8.951 25.559 -1.721 1.00 54.31 396 ASP A O 1
ATOM 3215 N N . TRP A 1 397 ? 8.104 24.193 -3.275 1.00 51.34 397 TRP A N 1
ATOM 3216 C CA . TRP A 1 397 ? 8.858 24.772 -4.393 1.00 51.34 397 TRP A CA 1
ATOM 3217 C C . TRP A 1 397 ? 8.116 25.918 -5.093 1.00 51.34 397 TRP A C 1
ATOM 3219 O O . TRP A 1 397 ? 8.610 26.433 -6.095 1.00 51.34 397 TRP A O 1
ATOM 3229 N N . GLY A 1 398 ? 6.919 26.296 -4.624 1.00 45.25 398 GLY A N 1
ATOM 3230 C CA . GLY A 1 398 ? 6.111 27.363 -5.229 1.00 45.25 398 GLY A CA 1
ATOM 3231 C C . GLY A 1 398 ? 5.705 27.103 -6.687 1.00 45.25 398 GLY A C 1
ATOM 3232 O O . GLY A 1 398 ? 5.278 28.026 -7.377 1.00 45.25 398 GLY A O 1
ATOM 3233 N N . GLN A 1 399 ? 5.841 25.863 -7.177 1.00 46.09 399 GLN A N 1
ATOM 3234 C CA . GLN A 1 399 ? 5.617 25.537 -8.585 1.00 46.09 399 GLN A CA 1
ATOM 3235 C C . GLN A 1 399 ? 4.117 25.503 -8.892 1.00 46.09 399 GLN A C 1
ATOM 3237 O O . GLN A 1 399 ? 3.360 24.621 -8.455 1.00 46.09 399 GLN A O 1
ATOM 3242 N N . THR A 1 400 ? 3.681 26.473 -9.694 1.00 42.84 400 THR A N 1
ATOM 3243 C CA . THR A 1 400 ? 2.322 26.500 -10.227 1.00 42.84 400 THR A CA 1
ATOM 3244 C C . THR A 1 400 ? 2.167 25.427 -11.302 1.00 42.84 400 THR A C 1
ATOM 3246 O O . THR A 1 400 ? 3.139 24.883 -11.824 1.00 42.84 400 THR A O 1
ATOM 3249 N N . PHE A 1 401 ? 0.926 25.119 -11.693 1.00 45.84 401 PHE A N 1
ATOM 3250 C CA . PHE A 1 401 ? 0.649 24.178 -12.787 1.00 45.84 401 PHE A CA 1
ATOM 3251 C C . PHE A 1 401 ? 1.398 24.504 -14.094 1.00 45.84 401 PHE A C 1
ATOM 3253 O O . PHE A 1 401 ? 1.474 23.629 -14.951 1.00 45.84 401 PHE A O 1
ATOM 3260 N N . ARG A 1 402 ? 1.949 25.718 -14.269 1.00 41.66 402 ARG A N 1
ATOM 3261 C CA . ARG A 1 402 ? 2.641 26.182 -15.481 1.00 41.66 402 ARG A CA 1
ATOM 3262 C C . ARG A 1 402 ? 4.155 25.957 -15.490 1.00 41.66 402 ARG A C 1
ATOM 3264 O O . ARG A 1 402 ? 4.703 25.857 -16.587 1.00 41.66 402 ARG A O 1
ATOM 3271 N N . ASP A 1 403 ? 4.788 25.746 -14.342 1.00 43.56 403 ASP A N 1
ATOM 3272 C CA . ASP A 1 403 ? 6.251 25.715 -14.229 1.00 43.56 403 ASP A CA 1
ATOM 3273 C C . ASP A 1 403 ? 6.763 24.292 -14.496 1.00 43.56 403 ASP A C 1
ATOM 3275 O O . ASP A 1 403 ? 6.705 23.394 -13.659 1.00 43.56 403 ASP A O 1
ATOM 3279 N N . GLY A 1 404 ? 7.124 24.044 -15.755 1.00 40.22 404 GLY A N 1
ATOM 3280 C CA . GLY A 1 404 ? 7.278 22.713 -16.335 1.00 40.22 404 GLY A CA 1
ATOM 3281 C C . GLY A 1 404 ? 8.602 22.032 -16.016 1.00 40.22 404 GLY A C 1
ATOM 3282 O O . GLY A 1 404 ? 9.400 21.804 -16.919 1.00 40.22 404 GLY A O 1
ATOM 3283 N N . SER A 1 405 ? 8.816 21.629 -14.763 1.00 48.69 405 SER A N 1
ATOM 3284 C CA . SER A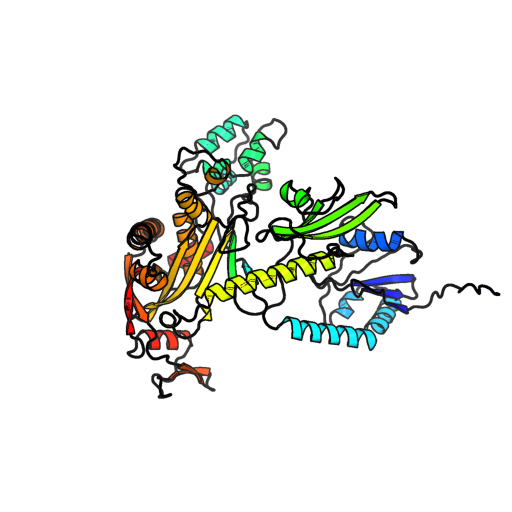 1 405 ? 9.767 20.543 -14.519 1.00 48.69 405 SER A CA 1
ATOM 3285 C C . SER A 1 405 ? 9.095 19.207 -14.887 1.00 48.69 405 SER A C 1
ATOM 3287 O O . SER A 1 405 ? 8.164 18.744 -14.223 1.00 48.69 405 SER A O 1
ATOM 3289 N N . ASP A 1 406 ? 9.528 18.593 -15.995 1.00 53.94 406 ASP A N 1
ATOM 3290 C CA . ASP A 1 406 ? 8.928 17.368 -16.565 1.00 53.94 406 ASP A CA 1
ATOM 3291 C C . ASP A 1 406 ? 8.823 16.208 -15.559 1.00 53.94 406 ASP A C 1
ATOM 3293 O O . ASP A 1 406 ? 7.920 15.377 -15.650 1.00 53.94 406 ASP A O 1
ATOM 3297 N N . GLN A 1 407 ? 9.702 16.163 -14.553 1.00 51.41 407 GLN A N 1
ATOM 3298 C CA . GLN A 1 407 ? 9.736 15.085 -13.562 1.00 51.41 407 GLN A CA 1
ATOM 3299 C C . GLN A 1 407 ? 8.544 15.099 -12.589 1.00 51.41 407 GLN A C 1
ATOM 3301 O O . GLN A 1 407 ? 8.078 14.029 -12.206 1.00 51.41 407 GLN A O 1
ATOM 3306 N N . LEU A 1 408 ? 8.012 16.272 -12.212 1.00 54.59 408 LEU A N 1
ATOM 3307 C CA . LEU A 1 408 ? 6.849 16.369 -11.311 1.00 54.59 408 LEU A CA 1
ATOM 3308 C C . LEU A 1 408 ? 5.523 16.143 -12.051 1.00 54.59 408 LEU A C 1
ATOM 3310 O O . LEU A 1 408 ? 4.609 15.535 -11.500 1.00 54.59 408 LEU A O 1
ATOM 3314 N N . ARG A 1 409 ? 5.425 16.578 -13.316 1.00 57.25 409 ARG A N 1
ATOM 3315 C CA . ARG A 1 409 ? 4.244 16.334 -14.170 1.00 57.25 409 ARG A CA 1
ATOM 3316 C C . ARG A 1 409 ? 4.129 14.892 -14.656 1.00 57.25 409 ARG A C 1
ATOM 3318 O O . ARG A 1 409 ? 3.068 14.499 -15.132 1.00 57.25 409 ARG A O 1
ATOM 3325 N N . SER A 1 410 ? 5.206 14.122 -14.537 1.00 65.88 410 SER A N 1
ATOM 3326 C CA . SER A 1 410 ? 5.226 12.730 -14.966 1.00 65.88 410 SER A CA 1
ATOM 3327 C C . SER A 1 410 ? 4.588 11.772 -13.958 1.00 65.88 410 SER A C 1
ATOM 3329 O O . SER A 1 410 ? 4.373 10.618 -14.297 1.00 65.88 410 SER A O 1
ATOM 3331 N N . MET A 1 411 ? 4.252 12.202 -12.736 1.00 77.31 411 MET A N 1
ATOM 3332 C CA . MET A 1 411 ? 3.623 11.298 -11.769 1.00 77.31 411 MET A CA 1
ATOM 3333 C C . MET A 1 411 ? 2.219 10.872 -12.244 1.00 77.31 411 MET A C 1
ATOM 3335 O O . MET A 1 411 ? 1.362 11.733 -12.477 1.00 77.31 411 MET A O 1
ATOM 3339 N N . PRO A 1 412 ? 1.926 9.565 -12.343 1.00 80.44 412 PRO A N 1
ATOM 3340 C CA . PRO A 1 412 ? 0.558 9.101 -12.547 1.00 80.44 412 PRO A CA 1
ATOM 3341 C C . PRO A 1 412 ? -0.348 9.507 -11.359 1.00 80.44 412 PRO A C 1
ATOM 3343 O O . PRO A 1 412 ? 0.122 9.646 -10.234 1.00 80.44 412 PRO A O 1
ATOM 3346 N N . TRP A 1 413 ? -1.648 9.728 -11.589 1.00 85.06 413 TRP A N 1
ATOM 3347 C CA . TRP A 1 413 ? -2.616 10.226 -10.579 1.00 85.06 413 TRP A CA 1
ATOM 3348 C C . TRP A 1 413 ? -2.285 11.588 -9.954 1.00 85.06 413 TRP A C 1
ATOM 3350 O O . TRP A 1 413 ? -2.745 11.903 -8.860 1.00 85.06 413 TRP A O 1
ATOM 3360 N N . PHE A 1 414 ? -1.531 12.445 -10.644 1.00 81.25 414 PHE A N 1
ATOM 3361 C CA . PHE A 1 414 ? -1.144 13.761 -10.125 1.00 81.25 414 PHE A CA 1
ATOM 3362 C C . PHE A 1 414 ? -2.309 14.597 -9.551 1.00 81.25 414 PHE A C 1
ATOM 3364 O O . PHE A 1 414 ? -2.155 15.264 -8.530 1.00 81.25 414 PHE A O 1
ATOM 3371 N N . SER A 1 415 ? -3.488 14.555 -10.177 1.00 80.94 415 SER A N 1
ATOM 3372 C CA . SER A 1 415 ? -4.683 15.306 -9.753 1.00 80.94 415 SER A CA 1
ATOM 3373 C C . SER A 1 415 ? -5.566 14.602 -8.715 1.00 80.94 415 SER A C 1
ATOM 3375 O O . SER A 1 415 ? -6.455 15.228 -8.132 1.00 80.94 415 SER A O 1
ATOM 3377 N N . ASP A 1 416 ? -5.374 13.302 -8.524 1.00 87.12 416 ASP A N 1
ATOM 3378 C CA . ASP A 1 416 ? -6.343 12.406 -7.883 1.00 87.12 416 ASP A CA 1
ATOM 3379 C C . ASP A 1 416 ? -5.677 11.274 -7.082 1.00 87.12 416 ASP A C 1
ATOM 3381 O O . ASP A 1 416 ? -6.288 10.254 -6.783 1.00 87.12 416 ASP A O 1
ATOM 3385 N N . TRP A 1 417 ? -4.427 11.476 -6.675 1.00 91.25 417 TRP A N 1
ATOM 3386 C CA . TRP A 1 417 ? -3.646 10.563 -5.839 1.00 91.25 417 TRP A CA 1
ATOM 3387 C C . TRP A 1 417 ? -4.379 10.151 -4.553 1.00 91.25 417 TRP A C 1
ATOM 3389 O O . TRP A 1 417 ? -4.298 9.002 -4.134 1.00 91.25 417 TRP A O 1
ATOM 3399 N N . TYR A 1 418 ? -5.141 11.062 -3.941 1.00 92.62 418 TYR A N 1
ATOM 3400 C CA . TYR A 1 418 ? -5.926 10.774 -2.740 1.00 92.62 418 TYR A CA 1
ATOM 3401 C C . TYR A 1 418 ? -7.041 9.763 -3.037 1.00 92.62 418 TYR A C 1
ATOM 3403 O O . TYR A 1 418 ? -7.396 8.970 -2.175 1.00 92.62 418 TYR A O 1
ATOM 3411 N N . GLU A 1 419 ? -7.572 9.738 -4.263 1.00 94.38 419 GLU A N 1
ATOM 3412 C CA . GLU A 1 419 ? -8.582 8.770 -4.691 1.00 94.38 419 GLU A CA 1
ATOM 3413 C C . GLU A 1 419 ? -7.963 7.377 -4.850 1.00 94.38 419 GLU A C 1
ATOM 3415 O O . GLU A 1 419 ? -8.546 6.390 -4.402 1.00 94.38 419 GLU A O 1
ATOM 3420 N N . LEU A 1 420 ? -6.739 7.297 -5.386 1.00 95.00 420 LEU A N 1
ATOM 3421 C CA . LEU A 1 420 ? -5.940 6.068 -5.372 1.00 95.00 420 LEU A CA 1
ATOM 3422 C C . LEU A 1 420 ? -5.669 5.593 -3.934 1.00 95.00 420 LEU A C 1
ATOM 3424 O O . LEU A 1 420 ? -5.836 4.413 -3.631 1.00 95.00 420 LEU A O 1
ATOM 3428 N N . GLY A 1 421 ? -5.316 6.515 -3.038 1.00 96.19 421 GLY A N 1
ATOM 3429 C CA . GLY A 1 421 ? -5.133 6.249 -1.613 1.00 96.19 421 GLY A CA 1
ATOM 3430 C C . GLY A 1 421 ? -6.388 5.697 -0.931 1.00 96.19 421 GLY A C 1
ATOM 3431 O O . GLY A 1 421 ? -6.330 4.691 -0.230 1.00 96.19 421 GLY A O 1
ATOM 3432 N N . LEU A 1 422 ? -7.555 6.281 -1.200 1.00 97.38 422 LEU A N 1
ATOM 3433 C CA . LEU A 1 422 ? -8.828 5.780 -0.679 1.00 97.38 422 LEU A CA 1
ATOM 3434 C C . LEU A 1 422 ? -9.191 4.403 -1.257 1.00 97.38 422 LEU A C 1
ATOM 3436 O O . LEU A 1 422 ? -9.726 3.563 -0.540 1.00 97.38 422 LEU A O 1
ATOM 3440 N N . LYS A 1 423 ? -8.848 4.109 -2.516 1.00 97.44 423 LYS A N 1
ATOM 3441 C CA . LYS A 1 423 ? -8.990 2.753 -3.081 1.00 97.44 423 LYS A CA 1
ATOM 3442 C C . LYS A 1 423 ? -8.084 1.737 -2.382 1.00 97.44 423 LYS A C 1
ATOM 3444 O O . LYS A 1 423 ? -8.491 0.592 -2.184 1.00 97.44 423 LYS A O 1
ATOM 3449 N N . VAL A 1 424 ? -6.882 2.142 -1.970 1.00 97.19 424 VAL A N 1
ATOM 3450 C CA . VAL A 1 424 ? -6.022 1.319 -1.105 1.00 97.19 424 VAL A CA 1
ATOM 3451 C C . VAL A 1 424 ? -6.710 1.054 0.234 1.00 97.19 424 VAL A C 1
ATOM 3453 O O . VAL A 1 424 ? -6.806 -0.105 0.632 1.00 97.19 424 VAL A O 1
ATOM 3456 N N . VAL A 1 425 ? -7.259 2.087 0.882 1.00 97.38 425 VAL A N 1
ATOM 3457 C CA . VAL A 1 425 ? -8.013 1.953 2.143 1.00 97.38 425 VAL A CA 1
ATOM 3458 C C . VAL A 1 425 ? -9.190 0.986 1.996 1.00 97.38 425 VAL A C 1
ATOM 3460 O O . VAL A 1 425 ? -9.360 0.111 2.836 1.00 97.38 425 VAL A O 1
ATOM 3463 N N . LEU A 1 426 ? -9.969 1.082 0.915 1.00 97.50 426 LEU A N 1
ATOM 3464 C CA . LEU A 1 426 ? -11.094 0.180 0.646 1.00 97.50 426 LEU A CA 1
ATOM 3465 C C . LEU A 1 426 ? -10.647 -1.289 0.551 1.00 97.50 426 LEU A C 1
ATOM 3467 O O . LEU A 1 426 ? -11.267 -2.169 1.148 1.00 97.50 426 LEU A O 1
ATOM 3471 N N . GLN A 1 427 ? -9.541 -1.559 -0.150 1.00 97.12 427 GLN A N 1
ATOM 3472 C CA . GLN A 1 427 ? -8.975 -2.909 -0.228 1.00 97.12 427 GLN A CA 1
ATOM 3473 C C . GLN A 1 427 ? -8.412 -3.390 1.118 1.00 97.12 427 GLN A C 1
ATOM 3475 O O . GLN A 1 427 ? -8.580 -4.561 1.460 1.00 97.12 427 GLN A O 1
ATOM 3480 N N . LEU A 1 428 ? -7.769 -2.509 1.894 1.00 95.69 428 LEU A N 1
ATOM 3481 C CA . LEU A 1 428 ? -7.300 -2.825 3.247 1.00 95.69 428 LEU A CA 1
ATOM 3482 C C . LEU A 1 428 ? -8.472 -3.152 4.178 1.00 95.69 428 LEU A C 1
ATOM 3484 O O . LEU A 1 428 ? -8.418 -4.151 4.886 1.00 95.69 428 LEU A O 1
ATOM 3488 N N . ALA A 1 429 ? -9.561 -2.386 4.124 1.00 95.12 429 ALA A N 1
ATOM 3489 C CA . ALA A 1 429 ? -10.756 -2.620 4.931 1.00 95.12 429 ALA A CA 1
ATOM 3490 C C . ALA A 1 429 ? -11.406 -3.975 4.612 1.00 95.12 429 ALA A C 1
ATOM 3492 O O . ALA A 1 429 ? -11.745 -4.735 5.523 1.00 95.12 429 ALA A O 1
ATOM 3493 N N . ALA A 1 430 ? -11.499 -4.319 3.322 1.00 94.44 430 ALA A N 1
ATOM 3494 C CA . ALA A 1 430 ? -11.982 -5.625 2.883 1.00 94.44 430 ALA A CA 1
ATOM 3495 C C . ALA A 1 430 ? -11.097 -6.776 3.388 1.00 94.44 430 ALA A C 1
ATOM 3497 O O . ALA A 1 430 ? -11.606 -7.780 3.885 1.00 94.44 430 ALA A O 1
ATOM 3498 N N . LYS A 1 431 ? -9.768 -6.622 3.331 1.00 92.44 431 LYS A N 1
ATOM 3499 C CA . LYS A 1 431 ? -8.806 -7.622 3.827 1.00 92.44 431 LYS A CA 1
ATOM 3500 C C . LYS A 1 431 ? -8.829 -7.776 5.348 1.00 92.44 431 LYS A C 1
ATOM 3502 O O . LYS A 1 431 ? -8.735 -8.897 5.836 1.00 92.44 431 LYS A O 1
ATOM 3507 N N . SER A 1 432 ? -8.963 -6.675 6.083 1.00 89.81 432 SER A N 1
ATOM 3508 C CA . SER A 1 432 ? -8.945 -6.657 7.552 1.00 89.81 432 SER A CA 1
ATOM 3509 C C . SER A 1 432 ? -10.263 -7.108 8.189 1.00 89.81 432 SER A C 1
ATOM 3511 O O . SER A 1 432 ? -10.316 -7.271 9.409 1.00 89.81 432 SER A O 1
ATOM 3513 N N . GLN A 1 433 ? -11.307 -7.342 7.381 1.00 88.44 433 GLN A N 1
ATOM 3514 C CA . GLN A 1 433 ? -12.625 -7.802 7.831 1.00 88.44 433 GLN A CA 1
ATOM 3515 C C . GLN A 1 433 ? -13.225 -6.888 8.909 1.00 88.44 433 GLN A C 1
ATOM 3517 O O . GLN A 1 433 ? -13.734 -7.357 9.924 1.00 88.44 433 GLN A O 1
ATOM 3522 N N . VAL A 1 434 ? -13.133 -5.575 8.694 1.00 92.88 434 VAL A N 1
ATOM 3523 C CA . VAL A 1 434 ? -13.727 -4.576 9.593 1.00 92.88 434 VAL A CA 1
ATOM 3524 C C . VAL A 1 434 ? -15.227 -4.397 9.312 1.00 92.88 434 VAL A C 1
ATOM 3526 O O . VAL A 1 434 ? -15.765 -4.965 8.352 1.00 92.88 434 VAL A O 1
ATOM 3529 N N . ASP A 1 435 ? -15.890 -3.633 10.173 1.00 94.38 435 ASP A N 1
ATOM 3530 C CA . ASP A 1 435 ? -17.307 -3.265 10.092 1.00 94.38 435 ASP A CA 1
ATOM 3531 C C . ASP A 1 435 ? -17.488 -1.849 9.523 1.00 94.38 435 ASP A C 1
ATOM 3533 O O . ASP A 1 435 ? -18.517 -1.541 8.925 1.00 94.38 435 ASP A O 1
ATOM 3537 N N . ALA A 1 436 ? -16.471 -0.988 9.648 1.00 96.00 436 ALA A N 1
ATOM 3538 C CA . ALA A 1 436 ? -16.495 0.365 9.102 1.00 96.00 436 ALA A CA 1
ATOM 3539 C C . ALA A 1 436 ? -15.107 0.884 8.696 1.00 96.00 436 ALA A C 1
ATOM 3541 O O . ALA A 1 436 ? -14.072 0.405 9.164 1.00 96.00 436 ALA A O 1
ATOM 3542 N N . ILE A 1 437 ? -15.092 1.906 7.844 1.00 97.19 437 ILE A N 1
ATOM 3543 C CA . ILE A 1 437 ? -13.913 2.728 7.542 1.00 97.19 437 ILE A CA 1
ATOM 3544 C C . ILE A 1 437 ? -14.132 4.085 8.193 1.00 97.19 437 ILE A C 1
ATOM 3546 O O . ILE A 1 437 ? -15.137 4.725 7.904 1.00 97.19 437 ILE A O 1
ATOM 3550 N N . ALA A 1 438 ? -13.202 4.525 9.033 1.00 95.38 438 ALA A N 1
ATOM 3551 C CA . ALA A 1 438 ? -13.235 5.831 9.682 1.00 95.38 438 ALA A CA 1
ATOM 3552 C C . ALA A 1 438 ? -12.072 6.698 9.189 1.00 95.38 438 ALA A C 1
ATOM 3554 O O . ALA A 1 438 ? -11.004 6.175 8.871 1.00 95.38 438 ALA A O 1
ATOM 3555 N N . ILE A 1 439 ? -12.249 8.016 9.126 1.00 95.44 439 ILE A N 1
ATOM 3556 C CA . ILE A 1 439 ? -11.184 8.951 8.732 1.00 95.44 439 ILE A CA 1
ATOM 3557 C C . ILE A 1 439 ? -10.853 9.849 9.918 1.00 95.44 439 ILE A C 1
ATOM 3559 O O . ILE A 1 439 ? -11.740 10.500 10.464 1.00 95.44 439 ILE A O 1
ATOM 3563 N N . ALA A 1 440 ? -9.575 9.918 10.297 1.00 91.75 440 ALA A N 1
ATOM 3564 C CA . ALA A 1 440 ? -9.136 10.837 11.337 1.00 91.75 440 ALA A CA 1
ATOM 3565 C C . ALA A 1 440 ? -9.415 12.292 10.920 1.00 91.75 440 ALA A C 1
ATOM 3567 O O . ALA A 1 440 ? -8.934 12.754 9.883 1.00 91.75 440 ALA A O 1
ATOM 3568 N N . ASN A 1 441 ? -10.195 13.003 11.734 1.00 89.81 441 ASN A N 1
ATOM 3569 C CA . ASN A 1 441 ? -10.568 14.394 11.496 1.00 89.81 441 ASN A CA 1
ATOM 3570 C C . ASN A 1 441 ? -9.420 15.361 11.854 1.00 89.81 441 ASN A C 1
ATOM 3572 O O . ASN A 1 441 ? -8.386 14.981 12.412 1.00 89.81 441 ASN A O 1
ATOM 3576 N N . SER A 1 442 ? -9.607 16.644 11.563 1.00 87.94 442 SER A N 1
ATOM 3577 C CA . SER A 1 442 ? -8.612 17.680 11.819 1.00 87.94 442 SER A CA 1
ATOM 3578 C C . SER A 1 442 ? -8.302 17.882 13.298 1.00 87.94 442 SER A C 1
ATOM 3580 O O . SER A 1 442 ? -7.211 18.346 13.607 1.00 87.94 442 SER A O 1
ATOM 3582 N N . GLU A 1 443 ? -9.196 17.522 14.219 1.00 84.75 443 GLU A N 1
ATOM 3583 C CA . GLU A 1 443 ? -8.927 17.589 15.660 1.00 84.75 443 GLU A CA 1
ATOM 3584 C C . GLU A 1 443 ? -7.889 16.546 16.072 1.00 84.75 443 GLU A C 1
ATOM 3586 O O . GLU A 1 443 ? -6.909 16.890 16.733 1.00 84.75 443 GLU A O 1
ATOM 3591 N N . ILE A 1 444 ? -8.031 15.308 15.584 1.00 83.69 444 ILE A N 1
ATOM 3592 C CA . ILE A 1 444 ? -7.038 14.242 15.774 1.00 83.69 444 ILE A CA 1
ATOM 3593 C C . ILE A 1 444 ? -5.695 14.655 15.162 1.00 83.69 444 ILE A C 1
ATOM 3595 O O . ILE A 1 444 ? -4.648 14.510 15.794 1.00 83.69 444 ILE A O 1
ATOM 3599 N N . GLN A 1 445 ? -5.706 15.211 13.947 1.00 83.25 445 GLN A N 1
ATOM 3600 C CA . GLN A 1 445 ? -4.467 15.639 13.291 1.00 83.25 445 GLN A CA 1
ATOM 3601 C C . GLN A 1 445 ? -3.804 16.826 14.005 1.00 83.25 445 GLN A C 1
ATOM 3603 O O . GLN A 1 445 ? -2.581 16.860 14.136 1.00 83.25 445 GLN A O 1
ATOM 3608 N N . LYS A 1 446 ? -4.587 17.788 14.510 1.00 82.19 446 LYS A N 1
ATOM 3609 C CA . LYS A 1 446 ? -4.084 18.906 15.324 1.00 82.19 446 LYS A CA 1
ATOM 3610 C C . LYS A 1 446 ? -3.485 18.425 16.632 1.00 82.19 446 LYS A C 1
ATOM 3612 O O . LYS A 1 446 ? -2.424 18.913 17.005 1.00 82.19 446 LYS A O 1
ATOM 3617 N N . ALA A 1 447 ? -4.130 17.474 17.303 1.00 77.81 447 ALA A N 1
ATOM 3618 C CA . ALA A 1 447 ? -3.571 16.858 18.498 1.00 77.81 447 ALA A CA 1
ATOM 3619 C C . ALA A 1 447 ? -2.212 16.214 18.180 1.00 77.81 447 ALA A C 1
ATOM 3621 O O . ALA A 1 447 ? -1.249 16.443 18.903 1.00 77.81 447 ALA A O 1
ATOM 3622 N N . ARG A 1 448 ? -2.109 15.507 17.046 1.00 72.75 448 ARG A N 1
ATOM 3623 C CA . ARG A 1 448 ? -0.893 14.799 16.623 1.00 72.75 448 ARG A CA 1
ATOM 3624 C C . ARG A 1 448 ? 0.267 15.714 16.223 1.00 72.75 448 ARG A C 1
ATOM 3626 O O . ARG A 1 448 ? 1.395 15.475 16.641 1.00 72.75 448 ARG A O 1
ATOM 3633 N N . TYR A 1 449 ? 0.016 16.721 15.387 1.00 71.69 449 TYR A N 1
ATOM 3634 C CA . TYR A 1 449 ? 1.073 17.545 14.778 1.00 71.69 449 TYR A CA 1
ATOM 3635 C C . TYR A 1 449 ? 1.197 18.948 15.383 1.00 71.69 449 TYR A C 1
ATOM 3637 O O . TYR A 1 449 ? 2.093 19.707 15.007 1.00 71.69 449 TYR A O 1
ATOM 3645 N N . GLY A 1 450 ? 0.312 19.315 16.313 1.00 76.94 450 GLY A N 1
ATOM 3646 C CA . GLY A 1 450 ? 0.333 20.601 17.001 1.00 76.94 450 GLY A CA 1
ATOM 3647 C C . GLY A 1 450 ? 0.368 21.782 16.030 1.00 76.94 450 GLY A C 1
ATOM 3648 O O . GLY A 1 450 ? -0.455 21.896 15.120 1.00 76.94 450 GLY A O 1
ATOM 3649 N N . CYS A 1 451 ? 1.357 22.660 16.211 1.00 62.94 451 CYS A N 1
ATOM 3650 C CA . CYS A 1 451 ? 1.537 23.869 15.405 1.00 62.94 451 CYS A CA 1
ATOM 3651 C C . CYS A 1 451 ? 1.937 23.612 13.941 1.00 62.94 451 CYS A C 1
ATOM 3653 O O . CYS A 1 451 ? 1.902 24.544 13.141 1.00 62.94 451 CYS A O 1
ATOM 3655 N N . HIS A 1 452 ? 2.292 22.376 13.572 1.00 66.25 452 HIS A N 1
ATOM 3656 C CA . HIS A 1 452 ? 2.620 22.012 12.191 1.00 66.25 452 HIS A CA 1
ATOM 3657 C C . HIS A 1 452 ? 1.383 21.666 11.348 1.00 66.25 452 HIS A C 1
ATOM 3659 O O . HIS A 1 452 ? 1.491 21.525 10.129 1.00 66.25 452 HIS A O 1
ATOM 3665 N N . PHE A 1 453 ? 0.200 21.556 11.963 1.00 74.56 453 PHE A N 1
ATOM 3666 C CA . PHE A 1 453 ? -1.047 21.332 11.240 1.00 74.56 453 PHE A CA 1
ATOM 3667 C C . PHE A 1 453 ? -1.615 22.643 10.678 1.00 74.56 453 PHE A C 1
ATOM 3669 O O . PHE A 1 453 ? -1.932 23.572 11.421 1.00 74.56 453 PHE A O 1
ATOM 3676 N N . THR A 1 454 ? -1.779 22.707 9.357 1.00 77.94 454 THR A N 1
ATOM 3677 C CA . THR A 1 454 ? -2.248 23.904 8.641 1.00 77.94 454 THR A CA 1
ATOM 3678 C C . THR A 1 454 ? -3.744 23.844 8.319 1.00 77.94 454 THR A C 1
ATOM 3680 O O . THR A 1 454 ? -4.362 22.777 8.329 1.00 77.94 454 THR A O 1
ATOM 3683 N N . ASP A 1 455 ? -4.337 24.985 7.950 1.00 77.06 455 ASP A N 1
ATOM 3684 C CA . ASP A 1 455 ? -5.737 25.050 7.499 1.00 77.06 455 ASP A CA 1
ATOM 3685 C C . ASP A 1 455 ? -6.011 24.178 6.261 1.00 77.06 455 ASP A C 1
ATOM 3687 O O . ASP A 1 455 ? -7.104 23.624 6.121 1.00 77.06 455 ASP A O 1
ATOM 3691 N N . GLY A 1 456 ? -5.005 23.972 5.402 1.00 81.31 456 GLY A N 1
ATOM 3692 C CA . GLY A 1 456 ? -5.100 23.045 4.271 1.00 81.31 456 GLY A CA 1
ATOM 3693 C C . GLY A 1 456 ? -5.311 21.593 4.715 1.00 81.31 456 GLY A C 1
ATOM 3694 O O . GLY A 1 456 ? -6.083 20.864 4.094 1.00 81.31 456 GLY A O 1
ATOM 3695 N N . GLY A 1 457 ? -4.702 21.189 5.836 1.00 83.38 457 GLY A N 1
ATOM 3696 C CA . GLY A 1 457 ? -4.941 19.882 6.447 1.00 83.38 457 GLY A CA 1
ATOM 3697 C C . GLY A 1 457 ? -6.387 19.722 6.918 1.00 83.38 457 GLY A C 1
ATOM 3698 O O . GLY A 1 457 ? -6.984 18.664 6.727 1.00 83.38 457 GLY A O 1
ATOM 3699 N N . ARG A 1 458 ? -6.991 20.783 7.470 1.00 87.12 458 ARG A N 1
ATOM 3700 C CA . ARG A 1 458 ? -8.396 20.761 7.901 1.00 87.12 458 ARG A CA 1
ATOM 3701 C C . ARG A 1 458 ? -9.339 20.526 6.727 1.00 87.12 458 ARG A C 1
ATOM 3703 O O . ARG A 1 458 ? -10.204 19.663 6.804 1.00 87.12 458 ARG A O 1
ATOM 3710 N N . GLU A 1 459 ? -9.171 21.263 5.633 1.00 89.88 459 GLU A N 1
ATOM 3711 C CA . GLU A 1 459 ? -9.997 21.062 4.437 1.00 89.88 459 GLU A CA 1
ATOM 3712 C C . GLU A 1 459 ? -9.805 19.662 3.833 1.00 89.88 459 GLU A C 1
ATOM 3714 O O . GLU A 1 459 ? -10.771 19.032 3.393 1.00 89.88 459 GLU A O 1
ATOM 3719 N N . PHE A 1 460 ? -8.575 19.148 3.858 1.00 90.94 460 PHE A N 1
ATOM 3720 C CA . PHE A 1 460 ? -8.258 17.822 3.349 1.00 90.94 460 PHE A CA 1
ATOM 3721 C C . PHE A 1 460 ? -8.957 16.704 4.142 1.00 90.94 460 PHE A C 1
ATOM 3723 O O . PHE A 1 460 ? -9.712 15.928 3.551 1.00 90.94 460 PHE A O 1
ATOM 3730 N N . TYR A 1 461 ? -8.759 16.651 5.464 1.00 91.69 461 TYR A N 1
ATOM 3731 C CA . TYR A 1 461 ? -9.276 15.572 6.316 1.00 91.69 461 TYR A CA 1
ATOM 3732 C C . TYR A 1 461 ? -10.774 15.696 6.627 1.00 91.69 461 TYR A C 1
ATOM 3734 O O . TYR A 1 461 ? -11.468 14.684 6.600 1.00 91.69 461 TYR A O 1
ATOM 3742 N N . ASP A 1 462 ? -11.302 16.906 6.843 1.00 92.50 462 ASP A N 1
ATOM 3743 C CA . ASP A 1 462 ? -12.706 17.069 7.263 1.00 92.50 462 ASP A CA 1
ATOM 3744 C C . ASP A 1 462 ? -13.679 17.137 6.085 1.00 92.50 462 ASP A C 1
ATOM 3746 O O . ASP A 1 462 ? -14.869 16.877 6.248 1.00 92.50 462 ASP A O 1
ATOM 3750 N N . LYS A 1 463 ? -13.208 17.527 4.891 1.00 93.19 463 LYS A N 1
ATOM 3751 C CA . LYS A 1 463 ? -14.090 17.773 3.737 1.00 93.19 463 LYS A CA 1
ATOM 3752 C C . LYS A 1 463 ? -13.726 16.936 2.525 1.00 93.19 463 LYS A C 1
ATOM 3754 O O . LYS A 1 463 ? -14.594 16.261 1.972 1.00 93.19 463 LYS A O 1
ATOM 3759 N N . LEU A 1 464 ? -12.475 17.002 2.063 1.00 93.88 464 LEU A N 1
ATOM 3760 C CA . LEU A 1 464 ? -12.101 16.376 0.796 1.00 93.88 464 LEU A CA 1
ATOM 3761 C C . LEU A 1 464 ? -12.148 14.849 0.884 1.00 93.88 464 LEU A C 1
ATOM 3763 O O . LEU A 1 464 ? -12.795 14.230 0.037 1.00 93.88 464 LEU A O 1
ATOM 3767 N N . LEU A 1 465 ? -11.489 14.247 1.880 1.00 95.31 465 LEU A N 1
ATOM 3768 C CA . LEU A 1 465 ? -11.424 12.789 1.999 1.00 95.31 465 LEU A CA 1
ATOM 3769 C C . LEU A 1 465 ? -12.799 12.144 2.239 1.00 95.31 465 LEU A C 1
ATOM 3771 O O . LEU A 1 465 ? -13.138 11.259 1.450 1.00 95.31 465 LEU A O 1
ATOM 3775 N N . PRO A 1 466 ? -13.637 12.595 3.200 1.00 95.88 466 PRO A N 1
ATOM 3776 C CA . PRO A 1 466 ? -14.962 12.008 3.411 1.00 95.88 466 PRO A CA 1
ATOM 3777 C C . PRO A 1 466 ? -15.844 12.111 2.165 1.00 95.88 466 PRO A C 1
ATOM 3779 O O . PRO A 1 466 ? -16.397 11.114 1.709 1.00 95.88 466 PRO A O 1
ATOM 3782 N N . ARG A 1 467 ? -15.878 13.282 1.511 1.00 95.94 467 ARG A N 1
ATOM 3783 C CA . ARG A 1 467 ? -16.644 13.486 0.270 1.00 95.94 467 ARG A CA 1
ATOM 3784 C C . ARG A 1 467 ? -16.189 12.557 -0.857 1.00 95.94 467 ARG A C 1
ATOM 3786 O O . ARG A 1 467 ? -17.006 12.085 -1.652 1.00 95.94 467 ARG A O 1
ATOM 3793 N N . LYS A 1 468 ? -14.878 12.349 -0.996 1.00 96.12 468 LYS A N 1
ATOM 3794 C CA . LYS A 1 468 ? -14.319 11.476 -2.035 1.00 96.12 468 LYS A CA 1
ATOM 3795 C C . LYS A 1 468 ? -14.576 10.009 -1.726 1.00 96.12 468 LYS A C 1
ATOM 3797 O O . LYS A 1 468 ? -14.953 9.280 -2.641 1.00 96.12 468 LYS A O 1
ATOM 3802 N N . LEU A 1 469 ? -14.463 9.609 -0.462 1.00 96.44 469 LEU A N 1
ATOM 3803 C CA . LEU A 1 469 ? -14.811 8.265 -0.025 1.00 96.44 469 LEU A CA 1
ATOM 3804 C C . LEU A 1 469 ? -16.299 7.988 -0.261 1.00 96.44 469 LEU A C 1
ATOM 3806 O O . LEU A 1 469 ? -16.606 7.007 -0.929 1.00 96.44 469 LEU A O 1
ATOM 3810 N N . ALA A 1 470 ? -17.196 8.899 0.131 1.00 96.62 470 ALA A N 1
ATOM 3811 C CA . ALA A 1 470 ? -18.636 8.810 -0.135 1.00 96.62 470 ALA A CA 1
ATOM 3812 C C . ALA A 1 470 ? -18.938 8.583 -1.625 1.00 96.62 470 ALA A C 1
ATOM 3814 O O . ALA A 1 470 ? -19.739 7.725 -1.997 1.00 96.62 470 ALA A O 1
ATOM 3815 N N . LYS A 1 471 ? -18.254 9.321 -2.512 1.00 95.88 471 LYS A N 1
ATOM 3816 C CA . LYS A 1 471 ? -18.391 9.143 -3.964 1.00 95.88 471 LYS A CA 1
ATOM 3817 C C . LYS A 1 471 ? -17.923 7.757 -4.417 1.00 95.88 471 LYS A C 1
ATOM 3819 O O . LYS A 1 471 ? -18.598 7.154 -5.250 1.00 95.88 471 LYS A O 1
ATOM 3824 N N . LEU A 1 472 ? -16.784 7.284 -3.908 1.00 95.56 472 LEU A N 1
ATOM 3825 C CA . LEU A 1 472 ? -16.238 5.971 -4.249 1.00 95.56 472 LEU A CA 1
ATOM 3826 C C . LEU A 1 472 ? -17.150 4.845 -3.775 1.00 95.56 472 LEU A C 1
ATOM 3828 O O . LEU A 1 472 ? -17.343 3.900 -4.529 1.00 95.56 472 LEU A O 1
ATOM 3832 N N . VAL A 1 473 ? -17.723 4.952 -2.572 1.00 95.69 473 VAL A N 1
ATOM 3833 C CA . VAL A 1 473 ? -18.534 3.876 -1.987 1.00 95.69 473 VAL A CA 1
ATOM 3834 C C . VAL A 1 473 ? -19.993 3.864 -2.445 1.00 95.69 473 VAL A C 1
ATOM 3836 O O . VAL A 1 473 ? -20.698 2.875 -2.251 1.00 95.69 473 VAL A O 1
ATOM 3839 N N . LYS A 1 474 ? -20.445 4.939 -3.102 1.00 94.94 474 LYS A N 1
ATOM 3840 C CA . LYS A 1 474 ? -21.813 5.093 -3.613 1.00 94.94 474 LYS A CA 1
ATOM 3841 C C . LYS A 1 474 ? -22.346 3.889 -4.413 1.00 94.94 474 LYS A C 1
ATOM 3843 O O . LYS A 1 474 ? -23.514 3.565 -4.208 1.00 94.94 474 LYS A O 1
ATOM 3848 N N . PRO A 1 475 ? -21.575 3.221 -5.299 1.00 94.38 475 PRO A N 1
ATOM 3849 C CA . PRO A 1 475 ? -22.064 2.057 -6.044 1.00 94.38 475 PRO A CA 1
ATOM 3850 C C . PRO A 1 475 ? -22.528 0.895 -5.156 1.00 94.38 475 PRO A C 1
ATOM 3852 O O . PRO A 1 475 ? -23.408 0.148 -5.566 1.00 94.38 475 PRO A O 1
ATOM 3855 N N . TRP A 1 476 ? -21.983 0.781 -3.942 1.00 95.56 476 TRP A N 1
ATOM 3856 C CA . TRP A 1 476 ? -22.356 -0.244 -2.961 1.00 95.56 476 TRP A CA 1
ATOM 3857 C C . TRP A 1 476 ? -23.436 0.218 -1.978 1.00 95.56 476 TRP A C 1
ATOM 3859 O O . TRP A 1 476 ? -23.829 -0.546 -1.103 1.00 95.56 476 TRP A O 1
ATOM 3869 N N . GLY A 1 477 ? -23.909 1.465 -2.083 1.00 94.31 477 GLY A N 1
ATOM 3870 C CA . GLY A 1 477 ? -24.925 2.006 -1.179 1.00 94.31 477 GLY A CA 1
ATOM 3871 C C . GLY A 1 477 ? -24.482 2.078 0.285 1.00 94.31 477 GLY A C 1
ATOM 3872 O O . GLY A 1 477 ? -25.333 2.031 1.170 1.00 94.31 477 GLY A O 1
ATOM 3873 N N . LEU A 1 478 ? -23.172 2.168 0.552 1.00 93.69 478 LEU A N 1
ATOM 3874 C CA . LEU A 1 478 ? -22.660 2.217 1.922 1.00 93.69 478 LEU A CA 1
ATOM 3875 C C . LEU A 1 478 ? -23.068 3.537 2.598 1.00 93.69 478 LEU A C 1
ATOM 3877 O O . LEU A 1 478 ? -22.793 4.604 2.037 1.00 93.69 478 LEU A O 1
ATOM 3881 N N . PRO A 1 479 ? -23.714 3.491 3.777 1.00 91.25 479 PRO A N 1
ATOM 3882 C CA . PRO A 1 479 ? -24.186 4.689 4.451 1.00 91.25 479 PRO A CA 1
ATOM 3883 C C . PRO A 1 479 ? -23.018 5.470 5.056 1.00 91.25 479 PRO A C 1
ATOM 3885 O O . PRO A 1 479 ? -22.130 4.900 5.696 1.00 91.25 479 PRO A O 1
ATOM 3888 N N . GLU A 1 480 ? -23.057 6.788 4.868 1.00 93.81 480 GLU A N 1
ATOM 3889 C CA . GLU A 1 480 ? -22.243 7.723 5.639 1.00 93.81 480 GLU A CA 1
ATOM 3890 C C . GLU A 1 480 ? -22.800 7.791 7.064 1.00 93.81 480 GLU A C 1
ATOM 3892 O O . GLU A 1 480 ? -24.005 7.940 7.270 1.00 93.81 480 GLU A O 1
ATOM 3897 N N . THR A 1 481 ? -21.915 7.643 8.040 1.00 93.31 481 THR A N 1
ATOM 3898 C CA . THR A 1 481 ? -22.210 7.710 9.469 1.00 93.31 481 THR A CA 1
ATOM 3899 C C . THR A 1 481 ? -21.110 8.505 10.162 1.00 93.31 481 THR A C 1
ATOM 3901 O O . THR A 1 481 ? -20.089 8.851 9.565 1.00 93.31 481 THR A O 1
ATOM 3904 N N . SER A 1 482 ? -21.289 8.775 11.443 1.00 93.81 482 SER A N 1
ATOM 3905 C CA . SER A 1 482 ? -20.201 9.128 12.340 1.00 93.81 482 SER A CA 1
ATOM 3906 C C . SER A 1 482 ? -19.987 8.011 13.356 1.00 93.81 482 SER A C 1
ATOM 3908 O O . SER A 1 482 ? -20.883 7.200 13.598 1.00 93.81 482 SER A O 1
ATOM 3910 N N . LEU A 1 483 ? -18.772 7.916 13.891 1.00 92.75 483 LEU A N 1
ATOM 3911 C CA . LEU A 1 483 ? -18.429 6.999 14.973 1.00 92.75 483 LEU A CA 1
ATOM 3912 C C . LEU A 1 483 ? -17.697 7.770 16.064 1.00 92.75 483 LEU A C 1
ATOM 3914 O O . LEU A 1 483 ? -16.782 8.537 15.773 1.00 92.75 483 LEU A O 1
ATOM 3918 N N . ILE A 1 484 ? -18.054 7.511 17.316 1.00 91.25 484 ILE A N 1
ATOM 3919 C CA . ILE A 1 484 ? -17.262 7.929 18.473 1.00 91.25 484 ILE A CA 1
ATOM 3920 C C . ILE A 1 484 ? -16.217 6.843 18.707 1.00 91.25 484 ILE A C 1
ATOM 3922 O O . ILE A 1 484 ? -16.572 5.682 18.927 1.00 91.25 484 ILE A O 1
ATOM 3926 N N . LEU A 1 485 ? -14.934 7.192 18.616 1.00 86.94 485 LEU A N 1
ATOM 3927 C CA . LEU A 1 485 ? -13.848 6.245 18.880 1.00 86.94 485 LEU A CA 1
ATOM 3928 C C . LEU A 1 485 ? -13.761 5.944 20.381 1.00 86.94 485 LEU A C 1
ATOM 3930 O O . LEU A 1 485 ? -13.839 6.860 21.194 1.00 86.94 485 LEU A O 1
ATOM 3934 N N . ALA A 1 486 ? -13.569 4.681 20.757 1.00 83.00 486 ALA A N 1
ATOM 3935 C CA . ALA A 1 486 ? -13.316 4.308 22.146 1.00 83.00 486 ALA A CA 1
ATOM 3936 C C . ALA A 1 486 ? -11.823 4.495 22.465 1.00 83.00 486 ALA A C 1
ATOM 3938 O O . ALA A 1 486 ? -10.981 3.792 21.905 1.00 83.00 486 ALA A O 1
ATOM 3939 N N . LEU A 1 487 ? -11.483 5.427 23.363 1.00 75.12 487 LEU A N 1
ATOM 3940 C CA . LEU A 1 487 ? -10.094 5.697 23.756 1.00 75.12 487 LEU A CA 1
ATOM 3941 C C . LEU A 1 487 ? -9.717 4.972 25.041 1.00 75.12 487 LEU A C 1
ATOM 3943 O O . LEU A 1 487 ? -10.504 4.898 25.991 1.00 75.12 487 LEU A O 1
ATOM 3947 N N . ASN A 1 488 ? -8.493 4.451 25.062 1.00 69.25 488 ASN A N 1
ATOM 3948 C CA . ASN A 1 488 ? -7.990 3.684 26.184 1.00 69.25 488 ASN A CA 1
ATOM 3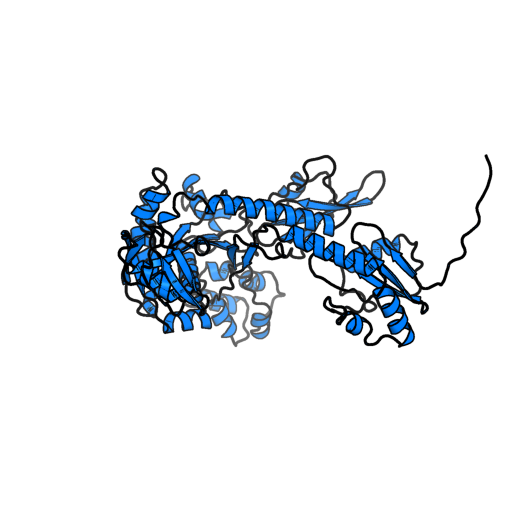949 C C . ASN A 1 488 ? -7.559 4.635 27.303 1.00 69.25 488 ASN A C 1
ATOM 3951 O O . ASN A 1 488 ? -6.555 5.331 27.179 1.00 69.25 488 ASN A O 1
ATOM 3955 N N . ASP A 1 489 ? -8.348 4.683 28.375 1.00 65.56 489 ASP A N 1
ATOM 3956 C CA . ASP A 1 489 ? -8.114 5.574 29.520 1.00 65.56 489 ASP A CA 1
ATOM 3957 C C . ASP A 1 489 ? -7.580 4.816 30.742 1.00 65.56 489 ASP A C 1
ATOM 3959 O O . ASP A 1 489 ? -6.768 5.324 31.510 1.00 65.56 489 ASP A O 1
ATOM 3963 N N . LYS A 1 490 ? -8.024 3.565 30.918 1.00 65.88 490 LYS A N 1
ATOM 3964 C CA . LYS A 1 490 ? -7.765 2.768 32.125 1.00 65.88 490 LYS A CA 1
ATOM 3965 C C . LYS A 1 490 ? -6.890 1.537 31.881 1.00 65.88 490 LYS A C 1
ATOM 3967 O O . LYS A 1 490 ? -6.719 0.749 32.803 1.00 65.88 490 LYS A O 1
ATOM 3972 N N . SER A 1 491 ? -6.339 1.371 30.676 1.00 68.31 491 SER A N 1
ATOM 3973 C CA . SER A 1 491 ? -5.417 0.285 30.301 1.00 68.31 491 SER A CA 1
ATOM 3974 C C . SER A 1 491 ? -5.871 -1.107 30.766 1.00 68.31 491 SER A C 1
ATOM 3976 O O . SER A 1 491 ? -5.164 -1.755 31.540 1.00 68.31 491 SER A O 1
ATOM 3978 N N . PRO A 1 492 ? -7.053 -1.579 30.330 1.00 70.75 492 PRO A N 1
ATOM 3979 C CA . PRO A 1 492 ? -7.545 -2.891 30.716 1.00 70.75 492 PRO A CA 1
ATOM 3980 C C . PRO A 1 492 ? -6.675 -3.999 30.119 1.00 70.75 492 PRO A C 1
ATOM 3982 O O . PRO A 1 492 ? -6.142 -3.868 29.015 1.00 70.75 492 PRO A O 1
ATOM 3985 N N . MET A 1 493 ? -6.547 -5.105 30.845 1.00 71.19 493 MET A N 1
ATOM 3986 C CA . MET A 1 493 ? -5.746 -6.253 30.423 1.00 71.19 493 MET A CA 1
ATOM 3987 C C . MET A 1 493 ? -6.652 -7.372 29.926 1.00 71.19 493 MET A C 1
ATOM 3989 O O . MET A 1 493 ? -7.682 -7.646 30.533 1.00 71.19 493 MET A O 1
ATOM 3993 N N . VAL A 1 494 ? -6.254 -8.060 28.855 1.00 74.75 494 VAL A N 1
ATOM 3994 C CA . VAL A 1 494 ? -6.935 -9.280 28.408 1.00 74.75 494 VAL A CA 1
ATOM 3995 C C . VAL A 1 494 ? -6.049 -10.480 28.709 1.00 74.75 494 VAL A C 1
ATOM 3997 O O . VAL A 1 494 ? -4.935 -10.577 28.198 1.00 74.75 494 VAL A O 1
ATOM 4000 N N . LEU A 1 495 ? -6.546 -11.408 29.521 1.00 77.50 495 LEU A N 1
ATOM 4001 C CA . LEU A 1 495 ? -5.857 -12.649 29.860 1.00 77.50 495 LEU A CA 1
ATOM 4002 C C . LEU A 1 495 ? -6.519 -13.832 29.170 1.00 77.50 495 LEU A C 1
ATOM 4004 O O . LEU A 1 495 ? -7.740 -13.954 29.152 1.00 77.50 495 LEU A O 1
ATOM 4008 N N . ARG A 1 496 ? -5.709 -14.744 28.632 1.00 82.50 496 ARG A N 1
ATOM 4009 C CA . ARG A 1 496 ? -6.194 -16.041 28.160 1.00 82.50 496 ARG A CA 1
ATOM 4010 C C . ARG A 1 496 ? -6.103 -17.050 29.302 1.00 82.50 496 ARG A C 1
ATOM 4012 O O . ARG A 1 496 ? -5.018 -17.333 29.795 1.00 82.50 496 ARG A O 1
ATOM 4019 N N . THR A 1 497 ? -7.244 -17.592 29.695 1.00 82.75 497 THR A N 1
ATOM 4020 C CA . THR A 1 497 ? -7.378 -18.599 30.753 1.00 82.75 497 THR A CA 1
ATOM 4021 C C . THR A 1 497 ? -6.890 -19.975 30.295 1.00 82.75 497 THR A C 1
ATOM 4023 O O . THR A 1 497 ? -6.836 -20.269 29.097 1.00 82.75 497 THR A O 1
ATOM 4026 N N . GLU A 1 498 ? -6.625 -20.872 31.249 1.00 83.00 498 GLU A N 1
ATOM 4027 C CA . GLU A 1 498 ? -6.275 -22.279 30.979 1.00 83.00 498 GLU A CA 1
ATOM 4028 C C . GLU A 1 498 ? -7.364 -23.028 30.195 1.00 83.00 498 GLU A C 1
ATOM 4030 O O . GLU A 1 498 ? -7.074 -23.939 29.422 1.00 83.00 498 GLU A O 1
ATOM 4035 N N . LYS A 1 499 ? -8.628 -22.608 30.337 1.00 84.00 499 LYS A N 1
ATOM 4036 C CA . LYS A 1 499 ? -9.775 -23.155 29.592 1.00 84.00 499 LYS A CA 1
ATOM 4037 C C . LYS A 1 499 ? -9.870 -22.619 28.158 1.00 84.00 499 LYS A C 1
ATOM 4039 O O . LYS A 1 499 ? -10.809 -22.953 27.442 1.00 84.00 499 LYS A O 1
ATOM 4044 N N . GLY A 1 500 ? -8.928 -21.774 27.739 1.00 81.88 500 GLY A N 1
ATOM 4045 C CA . GLY A 1 500 ? -8.878 -21.169 26.410 1.00 81.88 500 GLY A CA 1
ATOM 4046 C C . GLY A 1 500 ? -9.811 -19.972 26.208 1.00 81.88 500 GLY A C 1
ATOM 4047 O O . GLY A 1 500 ? -9.825 -19.428 25.107 1.00 81.88 500 GLY A O 1
ATOM 4048 N N . LEU A 1 501 ? -10.545 -19.556 27.245 1.00 87.88 501 LEU A N 1
ATOM 4049 C CA . LEU A 1 501 ? -11.397 -18.361 27.255 1.00 87.88 501 LEU A CA 1
ATOM 4050 C C . LEU A 1 501 ? -10.581 -17.106 27.564 1.00 87.88 501 LEU A C 1
ATOM 4052 O O . LEU A 1 501 ? -9.472 -17.208 28.089 1.00 87.88 501 LEU A O 1
ATOM 4056 N N . TYR A 1 502 ? -11.145 -15.937 27.286 1.00 84.38 502 TYR A N 1
ATOM 4057 C CA . TYR A 1 502 ? -10.521 -14.643 27.541 1.00 84.38 502 TYR A CA 1
ATOM 4058 C C . TYR A 1 502 ? -11.222 -13.909 28.688 1.00 84.38 502 TYR A C 1
ATOM 4060 O O . TYR A 1 502 ? -12.445 -13.814 28.712 1.00 84.38 502 TYR A O 1
ATOM 4068 N N . GLU A 1 503 ? -10.455 -13.379 29.629 1.00 85.50 503 GLU A N 1
ATOM 4069 C CA . GLU A 1 503 ? -10.938 -12.550 30.735 1.00 85.50 503 GLU A CA 1
ATOM 4070 C C . GLU A 1 503 ? -10.413 -11.128 30.570 1.00 85.50 503 GLU A C 1
ATOM 4072 O O . GLU A 1 503 ? -9.264 -10.924 30.173 1.00 85.50 503 GLU A O 1
ATOM 4077 N N . VAL A 1 504 ? -11.258 -10.147 30.870 1.00 82.00 504 VAL A N 1
ATOM 4078 C CA . VAL A 1 504 ? -10.887 -8.733 30.879 1.00 82.00 504 VAL A CA 1
ATOM 4079 C C . VAL A 1 504 ? -10.688 -8.309 32.322 1.00 82.00 504 VAL A C 1
ATOM 4081 O O . VAL A 1 504 ? -11.620 -8.391 33.122 1.00 82.00 504 VAL A O 1
ATOM 4084 N N . LEU A 1 505 ? -9.495 -7.823 32.640 1.00 78.06 505 LEU A N 1
ATOM 4085 C CA . LEU A 1 505 ? -9.180 -7.227 33.927 1.00 78.06 505 LEU A CA 1
ATOM 4086 C C . LEU A 1 505 ? -9.187 -5.703 33.831 1.00 78.06 505 LEU A C 1
ATOM 4088 O O . LEU A 1 505 ? -8.676 -5.120 32.870 1.00 78.06 505 LEU A O 1
ATOM 4092 N N . GLY A 1 506 ? -9.739 -5.063 34.855 1.00 76.75 506 GLY A N 1
ATOM 4093 C CA . GLY A 1 506 ? -9.613 -3.631 35.069 1.00 76.75 506 GLY A CA 1
ATOM 4094 C C . GLY A 1 506 ? -8.202 -3.226 35.525 1.00 76.75 506 GLY A C 1
ATOM 4095 O O . GLY A 1 506 ? -7.337 -4.075 35.763 1.00 76.75 506 GLY A O 1
ATOM 4096 N N . PRO A 1 507 ? -7.950 -1.914 35.673 1.00 69.75 507 PRO A N 1
ATOM 4097 C CA . PRO A 1 507 ? -6.636 -1.363 36.022 1.00 69.75 507 PRO A CA 1
ATOM 4098 C C . PRO A 1 507 ? -6.055 -1.868 37.349 1.00 69.75 507 PRO A C 1
ATOM 4100 O O . PRO A 1 507 ? -4.849 -1.756 37.562 1.00 69.75 507 PRO A O 1
ATOM 4103 N N . LYS A 1 508 ? -6.881 -2.375 38.272 1.00 78.00 508 LYS A N 1
ATOM 4104 C CA . LYS A 1 508 ? -6.435 -2.886 39.578 1.00 78.00 508 LYS A CA 1
ATOM 4105 C C . LYS A 1 508 ? -6.372 -4.416 39.607 1.00 78.00 508 LYS A C 1
ATOM 4107 O O . LYS A 1 508 ? -6.213 -4.989 40.684 1.00 78.00 508 LYS A O 1
ATOM 4112 N N . GLY A 1 509 ? -6.471 -5.070 38.447 1.00 75.44 509 GLY A N 1
ATOM 4113 C CA . GLY A 1 509 ? -6.480 -6.527 38.322 1.00 75.44 509 GLY A CA 1
ATOM 4114 C C . GLY A 1 509 ? -7.810 -7.170 38.717 1.00 75.44 509 GLY A C 1
ATOM 4115 O O . GLY A 1 509 ? -7.887 -8.390 38.829 1.00 75.44 509 GLY A O 1
ATOM 4116 N N . GLU A 1 510 ? -8.855 -6.373 38.942 1.00 85.06 510 GLU A N 1
ATOM 4117 C CA . GLU A 1 510 ? -10.208 -6.861 39.169 1.00 85.06 510 GLU A CA 1
ATOM 4118 C C . GLU A 1 510 ? -10.785 -7.446 37.881 1.00 85.06 510 GLU A C 1
ATOM 4120 O O . GLU A 1 510 ? -10.620 -6.874 36.805 1.00 85.06 510 GLU A O 1
ATOM 4125 N N . VAL A 1 511 ? -11.481 -8.576 37.978 1.00 82.94 511 VAL A N 1
ATOM 4126 C CA . VAL A 1 511 ? -12.146 -9.164 36.815 1.00 82.94 511 VAL A CA 1
ATOM 4127 C C . VAL A 1 511 ? -13.335 -8.284 36.441 1.00 82.94 511 VAL A C 1
ATOM 4129 O O . VAL A 1 511 ? -14.287 -8.145 37.206 1.00 82.94 511 VAL A O 1
ATOM 4132 N N . PHE A 1 512 ? -13.253 -7.658 35.272 1.00 80.62 512 PHE A N 1
ATOM 4133 C CA . PHE A 1 512 ? -14.299 -6.801 34.727 1.00 80.62 512 PHE A CA 1
ATOM 4134 C C . PHE A 1 512 ? -15.285 -7.600 33.875 1.00 80.62 512 PHE A C 1
ATOM 4136 O O . PHE A 1 512 ? -16.490 -7.362 33.922 1.00 80.62 512 PHE A O 1
ATOM 4143 N N . LEU A 1 513 ? -14.774 -8.556 33.096 1.00 81.44 513 LEU A N 1
ATOM 4144 C CA . LEU A 1 513 ? -15.598 -9.427 32.273 1.00 81.44 513 LEU A CA 1
ATOM 4145 C C . LEU A 1 513 ? -15.002 -10.831 32.205 1.00 81.44 513 LEU A C 1
ATOM 4147 O O . LEU A 1 513 ? -13.848 -11.014 31.812 1.00 81.44 513 LEU A O 1
ATOM 4151 N N . GLU A 1 514 ? -15.810 -11.817 32.579 1.00 79.25 514 GLU A N 1
ATOM 4152 C CA . GLU A 1 514 ? -15.429 -13.225 32.574 1.00 79.25 514 GLU A CA 1
ATOM 4153 C C . GLU A 1 514 ? -15.715 -13.881 31.216 1.00 79.25 514 GLU A C 1
ATOM 4155 O O . GLU A 1 514 ? -16.694 -13.565 30.539 1.00 79.25 514 GLU A O 1
ATOM 4160 N N . ALA A 1 515 ? -14.889 -14.867 30.864 1.00 79.75 515 ALA A N 1
ATOM 4161 C CA . ALA A 1 515 ? -15.252 -15.936 29.933 1.00 79.75 515 ALA A CA 1
ATOM 4162 C C . ALA A 1 515 ? -15.661 -15.523 28.495 1.00 79.75 515 ALA A C 1
ATOM 4164 O O . ALA A 1 515 ? -16.559 -16.124 27.902 1.00 79.75 515 ALA A O 1
ATOM 4165 N N . CYS A 1 516 ? -14.963 -14.571 27.870 1.00 84.25 516 CYS A N 1
ATOM 4166 C CA . CYS A 1 516 ? -15.090 -14.316 26.431 1.00 84.25 516 CYS A CA 1
ATOM 4167 C C . CYS A 1 516 ? -14.639 -15.518 25.593 1.00 84.25 516 CYS A C 1
ATOM 4169 O O . CYS A 1 516 ? -13.578 -16.104 25.826 1.00 84.25 516 CYS A O 1
ATOM 4171 N N . SER A 1 517 ? -15.414 -15.841 24.556 1.00 86.69 517 SER A N 1
ATOM 4172 C CA . SER A 1 517 ? -15.118 -16.965 23.660 1.00 86.69 517 SER A CA 1
ATOM 4173 C C . SER A 1 517 ? -13.939 -16.697 22.717 1.00 86.69 517 SER A C 1
ATOM 4175 O O . SER A 1 517 ? -13.292 -17.631 22.243 1.00 86.69 517 SER A O 1
ATOM 4177 N N . SER A 1 518 ? -13.622 -15.421 22.474 1.00 83.00 518 SER A N 1
ATOM 4178 C CA . SER A 1 518 ? -12.512 -14.996 21.627 1.00 83.00 518 SER A CA 1
ATOM 4179 C C . SER A 1 518 ? -11.887 -13.680 22.103 1.00 83.00 518 SER A C 1
ATOM 4181 O O . SER A 1 518 ? -12.526 -12.878 22.785 1.00 83.00 518 SER A O 1
ATOM 4183 N N . LEU A 1 519 ? -10.638 -13.429 21.691 1.00 77.50 519 LEU A N 1
ATOM 4184 C CA . LEU A 1 519 ? -9.954 -12.149 21.921 1.00 77.50 519 LEU A CA 1
ATOM 4185 C C . LEU A 1 519 ? -10.720 -10.975 21.292 1.00 77.50 519 LEU A C 1
ATOM 4187 O O . LEU A 1 519 ? -10.751 -9.882 21.847 1.00 77.50 519 LEU A O 1
ATOM 4191 N N . LEU A 1 520 ? -11.350 -11.206 20.137 1.00 78.69 520 LEU A N 1
ATOM 4192 C CA . LEU A 1 520 ? -12.162 -10.202 19.456 1.00 78.69 520 LEU A CA 1
ATOM 4193 C C . LEU A 1 520 ? -13.377 -9.805 20.303 1.00 78.69 520 LEU A C 1
ATOM 4195 O O . LEU A 1 520 ? -13.650 -8.616 20.443 1.00 78.69 520 LEU A O 1
ATOM 4199 N N . ASP A 1 521 ? -14.070 -10.779 20.895 1.00 82.62 521 ASP A N 1
ATOM 4200 C CA . ASP A 1 521 ? -15.217 -10.510 21.770 1.00 82.62 521 ASP A CA 1
ATOM 4201 C C . ASP A 1 521 ? -14.789 -9.731 23.017 1.00 82.62 521 ASP A C 1
ATOM 4203 O O . ASP A 1 521 ? -15.449 -8.763 23.387 1.00 82.62 521 ASP A O 1
ATOM 4207 N N . ALA A 1 522 ? -13.640 -10.085 23.606 1.00 81.50 522 ALA A N 1
ATOM 4208 C CA . ALA A 1 522 ? -13.076 -9.358 24.742 1.00 81.50 522 ALA A CA 1
ATOM 4209 C C . ALA A 1 522 ? -12.766 -7.895 24.386 1.00 81.50 522 ALA A C 1
ATOM 4211 O O . ALA A 1 522 ? -13.155 -6.985 25.117 1.00 81.50 522 ALA A O 1
ATOM 4212 N N . LYS A 1 523 ? -12.135 -7.643 23.229 1.00 78.00 523 LYS A N 1
ATOM 4213 C CA . LYS A 1 523 ? -11.851 -6.279 22.746 1.00 78.00 523 LYS A CA 1
ATOM 4214 C C . LYS A 1 523 ? -13.133 -5.474 22.497 1.00 78.00 523 LYS A C 1
ATOM 4216 O O . LYS A 1 523 ? -13.196 -4.307 22.876 1.00 78.00 523 LYS A O 1
ATOM 4221 N N . LYS A 1 524 ? -14.168 -6.092 21.915 1.00 79.81 524 LYS A N 1
ATOM 4222 C CA . LYS A 1 524 ? -15.484 -5.455 21.721 1.00 79.81 524 LYS A CA 1
ATOM 4223 C C . LYS A 1 524 ? -16.142 -5.092 23.049 1.00 79.81 524 LYS A C 1
ATOM 4225 O O . LYS A 1 524 ? -16.649 -3.983 23.195 1.00 79.81 524 LYS A O 1
ATOM 4230 N N . ALA A 1 525 ? -16.102 -6.005 24.016 1.00 81.31 525 ALA A N 1
ATOM 4231 C CA . ALA A 1 525 ? -16.652 -5.777 25.345 1.00 81.31 525 ALA A CA 1
ATOM 4232 C C . ALA A 1 525 ? -15.926 -4.638 26.075 1.00 81.31 525 ALA A C 1
ATOM 4234 O O . ALA A 1 525 ? -16.579 -3.791 26.677 1.00 81.31 525 ALA A O 1
ATOM 4235 N N . ILE A 1 526 ? -14.593 -4.565 25.960 1.00 80.88 526 ILE A N 1
ATOM 4236 C CA . ILE A 1 526 ? -13.814 -3.435 26.479 1.00 80.88 526 ILE A CA 1
ATOM 4237 C C . ILE A 1 526 ? -14.264 -2.125 25.828 1.00 80.88 526 ILE A C 1
ATOM 4239 O O . ILE A 1 526 ? -14.567 -1.175 26.548 1.00 80.88 526 ILE A O 1
ATOM 4243 N N . ALA A 1 527 ? -14.335 -2.069 24.494 1.00 76.81 527 ALA A N 1
ATOM 4244 C CA . ALA A 1 527 ? -14.696 -0.858 23.752 1.00 76.81 527 ALA A CA 1
ATOM 4245 C C . ALA A 1 527 ? -16.058 -0.274 24.172 1.00 76.81 527 ALA A C 1
ATOM 4247 O O . ALA A 1 527 ? -16.195 0.943 24.319 1.00 76.81 527 ALA A O 1
ATOM 4248 N N . ALA A 1 528 ? -17.032 -1.151 24.424 1.00 80.19 528 ALA A N 1
ATOM 4249 C CA . ALA A 1 528 ? -18.381 -0.789 24.853 1.00 80.19 528 ALA A CA 1
ATOM 4250 C C . ALA A 1 528 ? -18.511 -0.485 26.362 1.00 80.19 528 ALA A C 1
ATOM 4252 O O . ALA A 1 528 ? -19.594 -0.142 26.829 1.00 80.19 528 ALA A O 1
ATOM 4253 N N . SER A 1 529 ? -17.437 -0.627 27.144 1.00 81.88 529 SER A N 1
ATOM 4254 C CA . SER A 1 529 ? -17.476 -0.511 28.607 1.00 81.88 529 SER A CA 1
ATOM 4255 C C . SER A 1 529 ? -17.002 0.840 29.140 1.00 81.88 529 SER A C 1
ATOM 4257 O O . SER A 1 529 ? -16.271 1.574 28.478 1.00 81.88 529 SER A O 1
ATOM 4259 N N . ASP A 1 530 ? -17.292 1.131 30.408 1.00 81.38 530 ASP A N 1
ATOM 4260 C CA . ASP A 1 530 ? -16.782 2.318 31.119 1.00 81.38 530 ASP A CA 1
ATOM 4261 C C . ASP A 1 530 ? -15.274 2.258 31.444 1.00 81.38 530 ASP A C 1
ATOM 4263 O O . ASP A 1 530 ? -14.732 3.132 32.136 1.00 81.38 530 ASP A O 1
ATOM 4267 N N . LEU A 1 531 ? -14.574 1.221 30.970 1.00 75.62 531 LEU A N 1
ATOM 4268 C CA . LEU A 1 531 ? -13.111 1.166 30.973 1.00 75.62 531 LEU A CA 1
ATOM 4269 C C . LEU A 1 531 ? -12.496 2.076 29.904 1.00 75.62 531 LEU A C 1
ATOM 4271 O O . LEU A 1 531 ? -11.331 2.456 30.018 1.00 75.62 531 LEU A O 1
ATOM 4275 N N . MET A 1 532 ? -13.290 2.438 28.898 1.00 77.31 532 MET A N 1
ATOM 4276 C CA . MET A 1 532 ? -12.909 3.325 27.809 1.00 77.31 532 MET A CA 1
ATOM 4277 C C . MET A 1 532 ? -13.590 4.680 27.980 1.00 77.31 532 MET A C 1
ATOM 4279 O O . MET A 1 532 ? -14.730 4.748 28.444 1.00 77.31 532 MET A O 1
ATOM 4283 N N . ARG A 1 533 ? -12.900 5.753 27.587 1.00 82.62 533 ARG A N 1
ATOM 4284 C CA . ARG A 1 533 ? -13.492 7.095 27.503 1.00 82.62 533 ARG A CA 1
ATOM 4285 C C . ARG A 1 533 ? -13.938 7.391 26.076 1.00 82.62 533 ARG A C 1
ATOM 4287 O O . ARG A 1 533 ? -13.348 6.878 25.121 1.00 82.62 533 ARG A O 1
ATOM 4294 N N . ASP A 1 534 ? -14.935 8.257 25.942 1.00 84.88 534 ASP A N 1
ATOM 4295 C CA . ASP A 1 534 ? -15.371 8.739 24.636 1.00 84.88 534 ASP A CA 1
ATOM 4296 C C . ASP A 1 534 ? -14.258 9.561 23.981 1.00 84.88 534 ASP A C 1
ATOM 4298 O O . ASP A 1 534 ? -13.675 10.475 24.575 1.00 84.88 534 ASP A O 1
ATOM 4302 N N . GLY A 1 535 ? -13.936 9.185 22.749 1.00 84.00 535 GLY A N 1
ATOM 4303 C CA . GLY A 1 535 ? -13.004 9.883 21.887 1.00 84.00 535 GLY A CA 1
ATOM 4304 C C . GLY A 1 535 ? -13.673 10.893 20.965 1.00 84.00 535 GLY A C 1
ATOM 4305 O O . GLY A 1 535 ? -14.865 11.176 21.084 1.00 84.00 535 GLY A O 1
ATOM 4306 N N . PRO A 1 536 ? -12.903 11.444 20.016 1.00 85.75 536 PRO A N 1
ATOM 4307 C CA . PRO A 1 536 ? -13.452 12.313 18.991 1.00 85.75 536 PRO A CA 1
ATOM 4308 C C . PRO A 1 536 ? -14.436 11.553 18.097 1.00 85.75 536 PRO A C 1
ATOM 4310 O O . PRO A 1 536 ? -14.231 10.383 17.754 1.00 85.75 536 PRO A O 1
ATOM 4313 N N . GLU A 1 537 ? -15.482 12.259 17.683 1.00 92.50 537 GLU A N 1
ATOM 4314 C CA . GLU A 1 537 ? -16.397 11.808 16.644 1.00 92.50 537 GLU A CA 1
ATOM 4315 C C . GLU A 1 537 ? -15.727 11.956 15.270 1.00 92.50 537 GLU A C 1
ATOM 4317 O O . GLU A 1 537 ? -15.219 13.024 14.907 1.00 92.50 537 GLU A O 1
ATOM 4322 N N . VAL A 1 538 ? -15.705 10.872 14.498 1.00 93.12 538 VAL A N 1
ATOM 4323 C CA . VAL A 1 538 ? -15.059 10.816 13.184 1.00 93.12 538 VAL A CA 1
ATOM 4324 C C . VAL A 1 538 ? -16.047 10.426 12.088 1.00 93.12 538 VAL A C 1
ATOM 4326 O O . VAL A 1 538 ? -16.920 9.585 12.324 1.00 93.12 538 VAL A O 1
ATOM 4329 N N . PRO A 1 539 ? -15.916 10.988 10.871 1.00 96.06 539 PRO A N 1
ATOM 4330 C CA . PRO A 1 539 ? -16.696 10.541 9.725 1.00 96.06 539 PRO A CA 1
ATOM 4331 C C . PRO A 1 539 ? -16.330 9.098 9.375 1.00 96.06 539 PRO A C 1
ATOM 4333 O O . PRO A 1 539 ? -15.150 8.723 9.343 1.00 96.06 539 PRO A O 1
ATOM 4336 N N . ALA A 1 540 ? -17.346 8.290 9.093 1.00 96.62 540 ALA A N 1
ATOM 4337 C CA . ALA A 1 540 ? -17.187 6.872 8.843 1.00 96.62 540 ALA A CA 1
ATOM 4338 C C . ALA A 1 540 ? -18.192 6.327 7.822 1.00 96.62 540 ALA A C 1
ATOM 4340 O O . ALA A 1 540 ? -19.217 6.932 7.518 1.00 96.62 540 ALA A O 1
ATOM 4341 N N . PHE A 1 541 ? -17.886 5.149 7.288 1.00 97.19 541 PHE A N 1
ATOM 4342 C CA . PHE A 1 541 ? -18.723 4.435 6.330 1.00 97.19 541 PHE A CA 1
ATOM 4343 C C . PHE A 1 541 ? -18.827 2.981 6.759 1.00 97.19 541 PHE A C 1
ATOM 4345 O O . PHE A 1 541 ? -17.808 2.294 6.869 1.00 97.19 541 PHE A O 1
ATOM 4352 N N . SER A 1 542 ? -20.051 2.517 7.003 1.00 95.56 542 SER A N 1
ATOM 4353 C CA . SER A 1 542 ? -20.288 1.113 7.351 1.00 95.56 542 SER A CA 1
ATOM 4354 C C . SER A 1 542 ? -20.047 0.240 6.127 1.00 95.56 542 SER A C 1
ATOM 4356 O O . SER A 1 542 ? -20.545 0.550 5.044 1.00 95.56 542 SER A O 1
ATOM 4358 N N . ILE A 1 543 ? -19.295 -0.847 6.284 1.00 95.25 543 ILE A N 1
ATOM 4359 C CA . ILE A 1 543 ? -18.988 -1.764 5.188 1.00 95.25 543 ILE A CA 1
ATOM 4360 C C . ILE A 1 543 ? -19.781 -3.058 5.334 1.00 95.25 543 ILE A C 1
ATOM 4362 O O . ILE A 1 543 ? -19.833 -3.670 6.399 1.00 95.25 543 ILE A O 1
ATOM 4366 N N . THR A 1 544 ? -20.401 -3.493 4.242 1.00 95.50 544 THR A N 1
ATOM 4367 C CA . THR A 1 544 ? -21.175 -4.735 4.221 1.00 95.50 544 THR A CA 1
ATOM 4368 C C . THR A 1 544 ? -20.297 -5.927 3.857 1.00 95.50 544 THR A C 1
ATOM 4370 O O . THR A 1 544 ? -19.159 -5.781 3.399 1.00 95.50 544 THR A O 1
ATOM 4373 N N . LYS A 1 545 ? -20.817 -7.141 4.050 1.00 94.94 545 LYS A N 1
ATOM 4374 C CA . LYS A 1 545 ? -20.124 -8.358 3.619 1.00 94.94 545 LYS A CA 1
ATOM 4375 C C . LYS A 1 545 ? -19.996 -8.409 2.095 1.00 94.94 545 LYS A C 1
ATOM 4377 O O . LYS A 1 545 ? -18.928 -8.733 1.589 1.00 94.94 545 LYS A O 1
ATOM 4382 N N . GLU A 1 546 ? -21.042 -8.005 1.383 1.00 95.56 546 GLU A N 1
ATOM 4383 C CA . GLU A 1 546 ? -21.102 -7.982 -0.079 1.00 95.56 546 GLU A CA 1
ATOM 4384 C C . GLU A 1 546 ? -20.003 -7.087 -0.659 1.00 95.56 546 GLU A C 1
ATOM 4386 O O . GLU A 1 546 ? -19.291 -7.500 -1.571 1.00 95.56 546 GLU A O 1
ATOM 4391 N N . PHE A 1 547 ? -19.797 -5.902 -0.072 1.00 96.12 547 PHE A N 1
ATOM 4392 C CA . PHE A 1 547 ? -18.696 -5.015 -0.443 1.00 96.12 547 PHE A CA 1
ATOM 4393 C C . PHE A 1 547 ? -17.332 -5.699 -0.267 1.00 96.12 547 PHE A C 1
ATOM 4395 O O . PHE A 1 547 ? -16.493 -5.659 -1.169 1.00 96.12 547 PHE A O 1
ATOM 4402 N N . LYS A 1 548 ? -17.102 -6.342 0.887 1.00 95.88 548 LYS A N 1
ATOM 4403 C CA . LYS A 1 548 ? -15.828 -7.016 1.181 1.00 95.88 548 LYS A CA 1
ATOM 4404 C C . LYS A 1 548 ? -15.553 -8.142 0.183 1.00 95.88 548 LYS A C 1
ATOM 4406 O O . LYS A 1 548 ? -14.439 -8.230 -0.335 1.00 95.88 548 LYS A O 1
ATOM 4411 N N . ASP A 1 549 ? -16.564 -8.953 -0.111 1.00 95.00 549 ASP A N 1
ATOM 4412 C CA . ASP A 1 549 ? -16.469 -10.091 -1.025 1.00 95.00 549 ASP A CA 1
ATOM 4413 C C . ASP A 1 549 ? -16.253 -9.634 -2.482 1.00 95.00 549 ASP A C 1
ATOM 4415 O O . ASP A 1 549 ? -15.411 -10.193 -3.195 1.00 95.00 549 ASP A O 1
ATOM 4419 N N . GLU A 1 550 ? -16.939 -8.577 -2.928 1.00 95.50 550 GLU A N 1
ATOM 4420 C CA . GLU A 1 550 ? -16.744 -8.001 -4.263 1.00 95.50 550 GLU A CA 1
ATOM 4421 C C . GLU A 1 550 ? -15.334 -7.417 -4.411 1.00 95.50 550 GLU A C 1
ATOM 4423 O O . GLU A 1 550 ? -14.588 -7.818 -5.305 1.00 95.50 550 GLU A O 1
ATOM 4428 N N . VAL A 1 551 ? -14.900 -6.551 -3.490 1.00 95.00 551 VAL A N 1
ATOM 4429 C CA . VAL A 1 551 ? -13.557 -5.950 -3.545 1.00 95.00 551 VAL A CA 1
ATOM 4430 C C . VAL A 1 551 ? -12.464 -7.020 -3.481 1.00 95.00 551 VAL A C 1
ATOM 4432 O O . VAL A 1 551 ? -11.485 -6.944 -4.228 1.00 95.00 551 VAL A O 1
ATOM 4435 N N . ALA A 1 552 ? -12.624 -8.046 -2.641 1.00 91.88 552 ALA A N 1
ATOM 4436 C CA . ALA A 1 552 ? -11.668 -9.145 -2.546 1.00 91.88 552 ALA A CA 1
ATOM 4437 C C . ALA A 1 552 ? -11.630 -10.015 -3.812 1.00 91.88 552 ALA A C 1
ATOM 4439 O O . ALA A 1 552 ? -10.562 -10.519 -4.181 1.00 91.88 552 ALA A O 1
ATOM 4440 N N . SER A 1 553 ? -12.763 -10.208 -4.491 1.00 93.75 553 SER A N 1
ATOM 4441 C CA . SER A 1 553 ? -12.849 -11.036 -5.697 1.00 93.75 553 SER A CA 1
ATOM 4442 C C . SER A 1 553 ? -12.393 -10.280 -6.945 1.00 93.75 553 SER A C 1
ATOM 4444 O O . SER A 1 553 ? -11.449 -10.738 -7.602 1.00 93.75 553 SER A O 1
ATOM 4446 N N . THR A 1 554 ? -12.981 -9.115 -7.229 1.00 93.81 554 THR A N 1
ATOM 4447 C CA . THR A 1 554 ? -12.774 -8.350 -8.468 1.00 93.81 554 THR A CA 1
ATOM 4448 C C . THR A 1 554 ? -11.638 -7.339 -8.391 1.00 93.81 554 THR A C 1
ATOM 4450 O O . THR A 1 554 ? -11.077 -6.982 -9.425 1.00 93.81 554 THR A O 1
ATOM 4453 N N . GLY A 1 555 ? -11.293 -6.854 -7.197 1.00 94.44 555 GLY A N 1
ATOM 4454 C CA . GLY A 1 555 ? -10.411 -5.699 -7.038 1.00 94.44 555 GLY A CA 1
ATOM 4455 C C . GLY A 1 555 ? -11.073 -4.379 -7.434 1.00 94.44 555 GLY A C 1
ATOM 4456 O O . GLY A 1 555 ? -12.271 -4.324 -7.720 1.00 94.44 555 GLY A O 1
ATOM 4457 N N . LEU A 1 556 ? -10.277 -3.308 -7.465 1.00 95.25 556 LEU A N 1
ATOM 4458 C CA . LEU A 1 556 ? -10.741 -1.952 -7.774 1.00 95.25 556 LEU A CA 1
ATOM 4459 C C . LEU A 1 556 ? -10.113 -1.402 -9.052 1.00 95.25 556 LEU A C 1
ATOM 4461 O O . LEU A 1 556 ? -8.981 -1.731 -9.408 1.00 95.25 556 LEU A O 1
ATOM 4465 N N . MET A 1 557 ? -10.844 -0.509 -9.719 1.00 93.00 557 MET A N 1
ATOM 4466 C CA . MET A 1 557 ? -10.345 0.230 -10.877 1.00 93.00 557 MET A CA 1
ATOM 4467 C C . MET A 1 557 ? -9.139 1.089 -10.499 1.00 93.00 557 MET A C 1
ATOM 4469 O O . MET A 1 557 ? -9.240 1.992 -9.669 1.00 93.00 557 MET A O 1
ATOM 4473 N N . LEU A 1 558 ? -8.011 0.840 -11.153 1.00 90.06 558 LEU A N 1
ATOM 4474 C CA . LEU A 1 558 ? -6.756 1.557 -10.969 1.00 90.06 558 LEU A CA 1
ATOM 4475 C C . LEU A 1 558 ? -6.888 3.043 -11.346 1.00 90.06 558 LEU A C 1
ATOM 4477 O O . LEU A 1 558 ? -6.410 3.929 -10.640 1.00 90.06 558 LEU A O 1
ATOM 4481 N N . PHE A 1 559 ? -7.602 3.318 -12.434 1.00 87.31 559 PHE A N 1
ATOM 4482 C CA . PHE A 1 559 ? -7.922 4.658 -12.915 1.00 87.31 559 PHE A CA 1
ATOM 4483 C C . PHE A 1 559 ? -9.434 4.865 -12.934 1.00 87.31 559 PHE A C 1
ATOM 4485 O O . PHE A 1 559 ? -10.180 3.948 -13.286 1.00 87.31 559 PHE A O 1
ATOM 4492 N N . GLY A 1 560 ? -9.865 6.090 -12.623 1.00 73.44 560 GLY A N 1
ATOM 4493 C CA . GLY A 1 560 ? -11.273 6.488 -12.692 1.00 73.44 560 GLY A CA 1
ATOM 4494 C C . GLY A 1 560 ? -11.951 6.414 -11.347 1.00 73.44 560 GLY A C 1
ATOM 4495 O O . GLY A 1 560 ? -12.106 5.285 -10.828 1.00 73.44 560 GLY A O 1
#

Mean predicted aligned error: 15.59 Å

Radius of gyration: 29.52 Å; Cα contacts (8 Å, |Δi|>4): 919; chains: 1; bounding box: 95×75×79 Å

Secondary structure (DSSP, 8-state):
------PPPP----EEEEE-SSS-EEEEE-TTS-EEEEE--TTS---B------S--TTSHHHHHHHHHHHH-TTS-TT-------SSHHHHHHHHTTS-HHHHHHHHHHHT-HHHHHHHHHHHHHHHHHTS---EEEEE---EE-HHHHHHHH----B-HHHHHHHHHTSTT--HHHHHTSHHHHHHHHSS-S-PBPHHHHHHH---TTT-PEEEEEE-S--S----PEEEEEEPPHHHHHHS-S--TT-EEEEE-TTT--EEEEEEEEETTEEEEEEEEE-TTS-BSS-SS---BSSHHHHHHHHHHHHHHHHHHHHHHH--GGGGGGS-S-GGG-EEEEEE-TT-SS-----SS-S-TTEEEEEEEEEEEBTT--EEEEEEEEE-HHHHHHHHTT--TTS--HHHHTSTTTTTHHHHHHHHHHHHHHHHT-SEEEE--HHHHHHHHGGG--HHHHHIIIIIHHHHHHHHHGGGTPPEEEEEEEEESS--EEEE-TTS-EEEE-TTS-EEEEEESSHHHHHHHHHTSTTEEEEEEEEEEE--HHHHHHHHHH-EES--